Protein AF-A0A966RAI0-F1 (afdb_monomer)

Secondary structure (DSSP, 8-state):
-PPPHHHHHHHHTTTSTT------PPP-------TT--SPPPSSPPPP----SS-HHHHHHHHHHHHHHHHT-TTTSSGGG-GGG-EEEEE--SS--EEEETTTTEEEEEGGGG-GGGT--SHHHHHHHHHHHHHHHHHT-S-----TT-S-TT---HHHHHHHHHHHHHHHHHHHHHHHHHHHHHHHHHHHHHHHHHHHHHHHHHS---HHHHHHHHHHHHHHHHHHHHHHHHHHTT-HHHHHHHHHHHHHHHHHHHHHHHTTS-HHHHTT--HHHHHHHHH---SHHHHHHHHHHHHHHHHHHHHHHHHTTT----HHHHHHHHHHHHHHTTB-TTHHHHHHHHHHHHHH----HHHH-BTTB---SS-TTS---TTPPPHHHHHHIIIIIHHHHTHHHHGGGS-SS-BSS-GGGTTHHHHHHHHHHHTT-

Nearest PDB structures (foldseek):
  6jx6-assembly1_A  TM=2.462E-01  e=9.215E+00  Homo sapiens

Structure (mmCIF, N/CA/C/O backbone):
data_AF-A0A966RAI0-F1
#
_entry.id   AF-A0A966RAI0-F1
#
loop_
_atom_site.group_PDB
_atom_site.id
_atom_site.type_symbol
_atom_site.label_atom_id
_atom_site.label_alt_id
_atom_site.label_comp_id
_atom_site.label_asym_id
_atom_site.label_entity_id
_atom_site.label_seq_id
_atom_site.pdbx_PDB_ins_code
_atom_site.Cartn_x
_atom_site.Cartn_y
_atom_site.Cartn_z
_atom_site.occupancy
_atom_site.B_iso_or_equiv
_atom_site.auth_seq_id
_atom_site.auth_comp_id
_atom_site.auth_asym_id
_atom_site.auth_atom_id
_atom_site.pdbx_PDB_model_num
ATOM 1 N N . MET A 1 1 ? 29.116 21.845 -0.565 1.00 32.25 1 MET A N 1
ATOM 2 C CA . MET A 1 1 ? 30.082 20.768 -0.889 1.00 32.25 1 MET A CA 1
ATOM 3 C C . MET A 1 1 ? 29.676 20.138 -2.216 1.00 32.25 1 MET A C 1
ATOM 5 O O . MET A 1 1 ? 28.558 19.650 -2.316 1.00 32.25 1 MET A O 1
ATOM 9 N N . ARG A 1 2 ? 30.513 20.227 -3.260 1.00 34.12 2 ARG A N 1
ATOM 10 C CA . ARG A 1 2 ? 30.235 19.610 -4.570 1.00 34.12 2 ARG A CA 1
ATOM 11 C C . ARG A 1 2 ? 30.668 18.142 -4.516 1.00 34.12 2 ARG A C 1
ATOM 13 O O . ARG A 1 2 ? 31.836 17.865 -4.276 1.00 34.12 2 ARG A O 1
ATOM 20 N N . PHE A 1 3 ? 29.726 17.218 -4.692 1.00 36.91 3 PHE A N 1
ATOM 21 C CA . PHE A 1 3 ? 30.036 15.796 -4.858 1.00 36.91 3 PHE A CA 1
ATOM 22 C C . PHE A 1 3 ? 30.592 15.547 -6.272 1.00 36.91 3 PHE A C 1
ATOM 24 O O . PHE A 1 3 ? 30.099 16.176 -7.209 1.00 36.91 3 PHE A O 1
ATOM 31 N N . PRO A 1 4 ? 31.574 14.646 -6.454 1.00 52.12 4 PRO A N 1
ATOM 32 C CA . PRO A 1 4 ? 32.120 14.336 -7.774 1.00 52.12 4 PRO A CA 1
ATOM 33 C C . PRO A 1 4 ? 31.065 13.678 -8.680 1.00 52.12 4 PRO A C 1
ATOM 35 O O . PRO A 1 4 ? 30.334 12.781 -8.249 1.00 52.12 4 PRO A O 1
ATOM 38 N N . LEU A 1 5 ? 31.009 14.129 -9.940 1.00 45.34 5 LEU A N 1
ATOM 39 C CA . LEU A 1 5 ? 30.039 13.770 -10.989 1.00 45.34 5 LEU A CA 1
ATOM 40 C C . LEU A 1 5 ? 29.875 12.245 -11.167 1.00 45.34 5 LEU A C 1
ATOM 42 O O . LEU A 1 5 ? 28.758 11.745 -11.302 1.00 45.34 5 LEU A O 1
ATOM 46 N N . ALA A 1 6 ? 30.972 11.493 -11.027 1.00 39.22 6 ALA A N 1
ATOM 47 C CA . ALA A 1 6 ? 31.000 10.031 -11.103 1.00 39.22 6 ALA A CA 1
ATOM 48 C C . ALA A 1 6 ? 30.067 9.331 -10.091 1.00 39.22 6 ALA A C 1
ATOM 50 O O . ALA A 1 6 ? 29.505 8.277 -10.385 1.00 39.22 6 ALA A O 1
ATOM 51 N N . ARG A 1 7 ? 29.837 9.928 -8.912 1.00 38.53 7 ARG A N 1
ATOM 52 C CA . ARG A 1 7 ? 28.968 9.353 -7.868 1.00 38.53 7 ARG A CA 1
ATOM 53 C C . ARG A 1 7 ? 27.479 9.625 -8.120 1.00 38.53 7 ARG A C 1
ATOM 55 O O . ARG A 1 7 ? 26.641 8.895 -7.605 1.00 38.53 7 ARG A O 1
ATOM 62 N N . ARG A 1 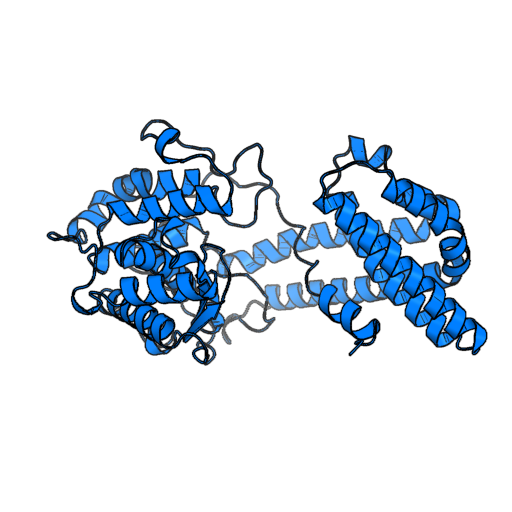8 ? 27.146 10.645 -8.925 1.00 42.47 8 ARG A N 1
ATOM 63 C CA . ARG A 1 8 ? 25.765 10.965 -9.334 1.00 42.47 8 ARG A CA 1
ATOM 64 C C . ARG A 1 8 ? 25.289 10.061 -10.476 1.00 42.47 8 ARG A C 1
ATOM 66 O O . ARG A 1 8 ? 24.156 9.601 -10.435 1.00 42.47 8 ARG A O 1
ATOM 73 N N . LEU A 1 9 ? 26.168 9.735 -11.426 1.00 42.09 9 LEU A N 1
ATOM 74 C CA . LEU A 1 9 ? 25.863 8.835 -12.550 1.00 42.09 9 LEU A CA 1
ATOM 75 C C . LEU A 1 9 ? 25.623 7.376 -12.110 1.00 42.09 9 LEU A C 1
ATOM 77 O O . LEU A 1 9 ? 24.769 6.701 -12.675 1.00 42.09 9 LEU A O 1
ATOM 81 N N . PHE A 1 10 ? 26.307 6.907 -11.059 1.00 37.50 10 PHE A N 1
ATOM 82 C CA . PHE A 1 10 ? 26.142 5.544 -10.529 1.00 37.50 10 PHE A CA 1
ATOM 83 C C . PHE A 1 10 ? 24.801 5.316 -9.803 1.00 37.50 10 PHE A C 1
ATOM 85 O O . PHE A 1 10 ? 24.272 4.211 -9.820 1.00 37.50 10 PHE A O 1
ATOM 92 N N . ILE A 1 11 ? 24.225 6.352 -9.183 1.00 36.62 11 ILE A N 1
ATOM 93 C CA . ILE A 1 11 ? 22.963 6.242 -8.424 1.00 36.62 11 ILE A CA 1
ATOM 94 C C . ILE A 1 11 ? 21.739 6.200 -9.362 1.00 36.62 11 ILE A C 1
ATOM 96 O O . ILE A 1 11 ? 20.742 5.563 -9.032 1.00 36.62 11 ILE A O 1
ATOM 100 N N . TYR A 1 12 ? 21.818 6.811 -10.549 1.00 36.66 12 TYR A N 1
ATOM 101 C CA . TYR A 1 12 ? 20.689 6.913 -11.488 1.00 36.66 12 TYR A CA 1
ATOM 102 C C . TYR A 1 12 ? 20.543 5.726 -12.458 1.00 36.66 12 TYR A C 1
ATOM 104 O O . TYR A 1 12 ? 19.443 5.470 -12.951 1.00 36.66 12 TYR A O 1
ATOM 112 N N . SER A 1 13 ? 21.600 4.944 -12.707 1.00 31.20 13 SER A N 1
ATOM 113 C CA . SER A 1 13 ? 21.520 3.752 -13.573 1.00 31.20 13 SER A CA 1
ATOM 114 C C . SER A 1 13 ? 20.661 2.622 -12.980 1.00 31.20 13 SER A C 1
ATOM 116 O O . SER A 1 13 ? 20.176 1.770 -13.728 1.00 31.20 13 SER A O 1
ATOM 118 N N . MET A 1 14 ? 20.408 2.646 -11.663 1.00 28.95 14 MET A N 1
ATOM 119 C CA . MET A 1 14 ? 19.530 1.692 -10.973 1.00 28.95 14 MET A CA 1
ATOM 120 C C . MET A 1 14 ? 18.028 2.004 -11.111 1.00 28.95 14 MET A C 1
ATOM 122 O O . MET A 1 14 ? 17.215 1.127 -10.836 1.00 28.95 14 MET A O 1
ATOM 126 N N . THR A 1 15 ? 17.630 3.204 -11.549 1.00 30.47 15 THR A N 1
ATOM 127 C CA . THR A 1 15 ? 16.213 3.636 -11.532 1.00 30.47 15 THR A CA 1
ATOM 128 C C . THR A 1 15 ? 15.479 3.426 -12.869 1.00 30.47 15 THR A C 1
ATOM 130 O O . THR A 1 15 ? 14.255 3.408 -12.901 1.00 30.47 15 THR A O 1
ATOM 133 N N . LEU A 1 16 ? 16.196 3.220 -13.981 1.00 29.31 16 LEU A N 1
ATOM 134 C CA . LEU A 1 16 ? 15.633 3.198 -15.347 1.00 29.31 16 LEU A CA 1
ATOM 135 C C . LEU A 1 16 ? 15.313 1.798 -15.918 1.00 29.31 16 LEU A C 1
ATOM 137 O O . LEU A 1 16 ? 14.852 1.694 -17.047 1.00 29.31 16 LEU A O 1
ATOM 141 N N . GLY A 1 17 ? 15.500 0.713 -15.160 1.00 28.61 17 GLY A N 1
ATOM 142 C CA . GLY A 1 17 ? 15.220 -0.666 -15.610 1.00 28.61 17 GLY A CA 1
ATOM 143 C C . GLY A 1 17 ? 13.738 -1.077 -15.685 1.00 28.61 17 GLY A C 1
ATOM 144 O O . GLY A 1 17 ? 13.459 -2.258 -15.851 1.00 28.61 17 GLY A O 1
ATOM 145 N N . PHE A 1 18 ? 12.795 -0.142 -15.541 1.00 32.53 18 PHE A N 1
ATOM 146 C CA . PHE A 1 18 ? 11.403 -0.427 -15.162 1.00 32.53 18 PHE A CA 1
ATOM 147 C C . PHE A 1 18 ? 10.359 -0.452 -16.300 1.00 32.53 18 PHE A C 1
ATOM 149 O O . PHE A 1 18 ? 9.183 -0.640 -16.019 1.00 32.53 18 PHE A O 1
ATOM 156 N N . LEU A 1 19 ? 10.719 -0.262 -17.576 1.00 29.45 19 LEU A N 1
ATOM 157 C CA . LEU A 1 19 ? 9.732 0.151 -18.600 1.00 29.45 19 LEU A CA 1
ATOM 158 C C . LEU A 1 19 ? 9.567 -0.772 -19.825 1.00 29.45 19 LEU A C 1
ATOM 160 O O . LEU A 1 19 ? 9.309 -0.282 -20.919 1.00 29.45 19 LEU A O 1
ATOM 164 N N . ALA A 1 20 ? 9.657 -2.097 -19.675 1.00 27.66 20 ALA A N 1
ATOM 165 C CA . ALA A 1 20 ? 9.370 -3.015 -20.787 1.00 27.66 20 ALA A CA 1
ATOM 166 C C . ALA A 1 20 ? 8.643 -4.294 -20.342 1.00 27.66 20 ALA A C 1
ATOM 168 O O . ALA A 1 20 ? 9.234 -5.373 -20.296 1.00 27.66 20 ALA A O 1
ATOM 169 N N . SER A 1 21 ? 7.346 -4.191 -20.041 1.00 28.73 21 SER A N 1
ATOM 170 C CA . SER A 1 21 ? 6.448 -5.349 -20.075 1.00 28.73 21 SER A CA 1
A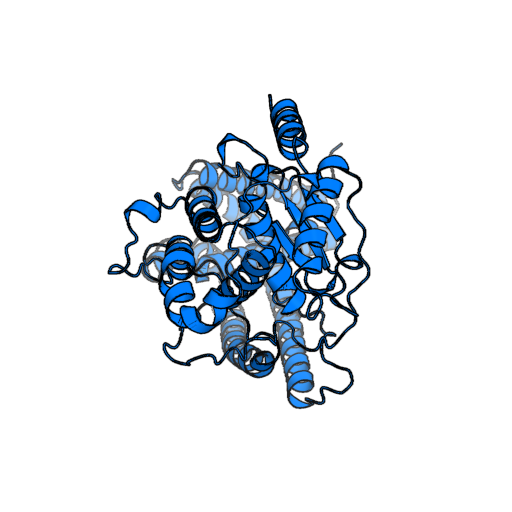TOM 171 C C . SER A 1 21 ? 4.980 -4.932 -20.096 1.00 28.73 21 SER A C 1
ATOM 173 O O . SER A 1 21 ? 4.472 -4.563 -19.048 1.00 28.73 21 SER A O 1
ATOM 175 N N . CYS A 1 22 ? 4.286 -5.056 -21.230 1.00 26.64 22 CYS A N 1
ATOM 176 C CA . CYS A 1 22 ? 2.824 -5.199 -21.277 1.00 26.64 22 CYS A CA 1
ATOM 177 C C . CYS A 1 22 ? 2.404 -5.787 -22.629 1.00 26.64 22 CYS A C 1
ATOM 179 O O . CYS A 1 22 ? 2.726 -5.241 -23.679 1.00 26.64 22 CYS A O 1
ATOM 181 N N . GLY A 1 23 ? 1.698 -6.914 -22.593 1.00 25.50 23 GLY A N 1
ATOM 182 C CA . GLY A 1 23 ? 1.122 -7.561 -23.763 1.00 25.50 23 GLY A CA 1
ATOM 183 C C . GLY A 1 23 ? 0.109 -8.615 -23.331 1.00 25.50 23 GLY A C 1
ATOM 184 O O . GLY A 1 23 ? 0.509 -9.629 -22.771 1.00 25.50 23 GLY A O 1
ATOM 185 N N . HIS A 1 24 ? -1.161 -8.324 -23.629 1.00 29.12 24 HIS A N 1
ATOM 186 C CA . HIS A 1 24 ? -2.357 -9.178 -23.616 1.00 29.12 24 HIS A CA 1
ATOM 187 C C . HIS A 1 24 ? -2.784 -9.788 -22.269 1.00 29.12 24 HIS A C 1
ATOM 189 O O . HIS A 1 24 ? -2.268 -10.813 -21.832 1.00 29.12 24 HIS A O 1
ATOM 195 N N . ALA A 1 25 ? -3.815 -9.180 -21.669 1.00 31.94 25 ALA A N 1
ATOM 196 C CA . ALA A 1 25 ? -4.682 -9.836 -20.697 1.00 31.94 25 ALA A CA 1
ATOM 197 C C . ALA A 1 25 ? -5.577 -10.835 -21.446 1.00 31.94 25 ALA A C 1
ATOM 199 O O . ALA A 1 25 ? -6.229 -10.473 -22.425 1.00 31.94 25 ALA A O 1
ATOM 200 N N . GLN A 1 26 ? -5.561 -12.099 -21.025 1.00 31.48 26 GLN A N 1
ATOM 201 C CA . GLN A 1 26 ? -6.591 -13.053 -21.416 1.00 31.48 26 GLN A CA 1
ATOM 202 C C . GLN A 1 26 ? -7.785 -12.854 -20.486 1.00 31.48 26 GLN A C 1
ATOM 204 O O . GLN A 1 26 ? -7.666 -13.045 -19.278 1.00 31.48 26 GLN A O 1
ATOM 209 N N . ASP A 1 27 ? -8.927 -12.496 -21.064 1.00 36.72 27 ASP A N 1
ATOM 210 C CA . ASP A 1 27 ? -10.218 -12.635 -20.407 1.00 36.72 27 ASP A CA 1
ATOM 211 C C . ASP A 1 27 ? -10.490 -14.127 -20.180 1.00 36.72 27 ASP A C 1
ATOM 213 O O . ASP A 1 27 ? -10.542 -14.913 -21.129 1.00 36.72 27 ASP A O 1
ATOM 217 N N . GLY A 1 28 ? -10.675 -14.522 -18.922 1.00 35.16 28 GLY A N 1
ATOM 218 C CA . GLY A 1 28 ? -11.257 -15.816 -18.579 1.00 35.16 28 GLY A CA 1
ATOM 219 C C . GLY A 1 28 ? -10.344 -16.757 -17.803 1.00 35.16 28 GLY A C 1
ATOM 220 O O . GLY A 1 28 ? -9.752 -17.675 -18.360 1.00 35.16 28 GLY A O 1
ATOM 221 N N . ALA A 1 29 ? -10.362 -16.624 -16.480 1.00 28.98 29 ALA A N 1
ATOM 222 C CA . ALA A 1 29 ? -10.342 -17.771 -15.582 1.00 28.98 29 ALA A CA 1
ATOM 223 C C . ALA A 1 29 ? -10.932 -17.338 -14.238 1.00 28.98 29 ALA A C 1
ATOM 225 O O . ALA A 1 29 ? -10.349 -16.538 -13.518 1.00 28.98 29 ALA A O 1
ATOM 226 N N . THR A 1 30 ? -12.099 -17.880 -13.905 1.00 34.41 30 THR A N 1
ATOM 227 C CA . THR A 1 30 ? -12.663 -17.891 -12.552 1.00 34.41 30 THR A CA 1
ATOM 228 C C . THR A 1 30 ? -11.615 -18.406 -11.561 1.00 34.41 30 THR A C 1
ATOM 230 O O . THR A 1 30 ? -11.408 -19.619 -11.439 1.00 34.41 30 THR A O 1
ATOM 233 N N . LEU A 1 31 ? -10.935 -17.488 -10.877 1.00 34.94 31 LEU A N 1
ATOM 234 C CA . LEU A 1 31 ? -10.011 -17.780 -9.791 1.00 34.94 31 LEU A CA 1
ATOM 235 C C . LEU A 1 31 ? -10.838 -18.167 -8.568 1.00 34.94 31 LEU A C 1
ATOM 237 O O . LEU A 1 31 ? -11.436 -17.336 -7.897 1.00 34.94 31 LEU A O 1
ATOM 241 N N . LYS A 1 32 ? -10.890 -19.470 -8.286 1.00 36.16 32 LYS A N 1
ATOM 242 C CA . LYS A 1 32 ? -11.425 -19.983 -7.025 1.00 36.16 32 LYS A CA 1
ATOM 243 C C . LYS A 1 32 ? -10.448 -19.625 -5.906 1.00 36.16 32 LYS A C 1
ATOM 245 O O . LYS A 1 32 ? -9.622 -20.457 -5.527 1.00 36.16 32 LYS A O 1
ATOM 250 N N . HIS A 1 33 ? -10.545 -18.409 -5.374 1.00 43.69 33 HIS A N 1
ATOM 251 C CA . HIS A 1 33 ? -10.072 -18.129 -4.025 1.00 43.69 33 HIS A CA 1
ATOM 252 C C . HIS A 1 33 ? -10.760 -19.145 -3.103 1.00 43.69 33 HIS A C 1
ATOM 254 O O . HIS A 1 33 ? -11.970 -19.113 -2.894 1.00 43.69 33 HIS A O 1
ATOM 260 N N . GLN A 1 34 ? -10.012 -20.128 -2.598 1.00 42.38 34 GLN A N 1
ATOM 261 C CA . GLN A 1 34 ? -10.485 -20.905 -1.460 1.00 42.38 34 GLN A CA 1
ATOM 262 C C . GLN A 1 34 ? -10.432 -19.959 -0.263 1.00 42.38 34 GLN A C 1
ATOM 264 O O . GLN A 1 34 ? -9.379 -19.809 0.362 1.00 42.38 34 GLN A O 1
ATOM 269 N N . PHE A 1 35 ? -11.549 -19.278 -0.004 1.00 46.03 35 PHE A N 1
ATOM 270 C CA . PHE A 1 35 ? -11.779 -18.476 1.192 1.00 46.03 35 PHE A CA 1
ATOM 271 C C . PHE A 1 35 ? -11.163 -19.151 2.425 1.00 46.03 35 PHE A C 1
ATOM 273 O O . PHE A 1 35 ? -11.313 -20.357 2.643 1.00 46.03 35 PHE A O 1
ATOM 280 N N . GLY A 1 36 ? -10.391 -18.379 3.195 1.00 47.09 36 GLY A N 1
ATOM 281 C CA . GLY A 1 36 ? -9.635 -18.866 4.354 1.00 47.09 36 GLY A CA 1
ATOM 282 C C . GLY A 1 36 ? -8.172 -19.246 4.085 1.00 47.09 36 GLY A C 1
ATOM 283 O O . GLY A 1 36 ? -7.401 -19.354 5.040 1.00 47.09 36 GLY A O 1
ATOM 284 N N . ARG A 1 37 ? -7.733 -19.373 2.822 1.00 55.25 37 ARG A N 1
ATOM 285 C CA . ARG A 1 37 ? -6.299 -19.343 2.469 1.00 55.25 37 ARG A CA 1
ATOM 286 C C . ARG A 1 37 ? -5.882 -17.918 2.120 1.00 55.25 37 ARG A C 1
ATOM 288 O O . ARG A 1 37 ? -5.550 -17.609 0.985 1.00 55.25 37 ARG A O 1
ATOM 295 N N . THR A 1 38 ? -5.879 -17.055 3.130 1.00 57.25 38 THR A N 1
ATOM 296 C CA . THR A 1 38 ? -5.381 -15.672 3.032 1.00 57.25 38 THR A CA 1
ATOM 297 C C . THR A 1 38 ? -3.855 -15.590 3.077 1.00 57.25 38 THR A C 1
ATOM 299 O O . THR A 1 38 ? -3.287 -14.515 3.220 1.00 57.25 38 THR A O 1
ATOM 302 N N . SER A 1 39 ? -3.169 -16.730 2.987 1.00 58.09 39 SER A N 1
ATOM 303 C CA . SER A 1 39 ? -1.720 -16.795 2.954 1.00 58.09 39 SER A CA 1
ATOM 304 C C . SER A 1 39 ? -1.208 -17.877 2.021 1.00 58.09 39 SER A C 1
ATOM 306 O O . SER A 1 39 ? -1.810 -18.942 1.862 1.00 58.09 39 SER A O 1
ATOM 308 N N . VAL A 1 40 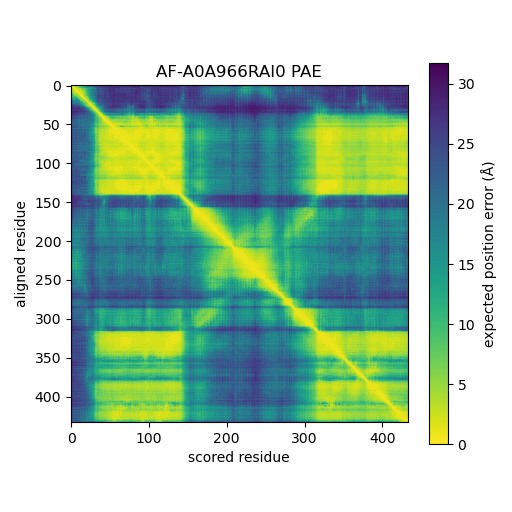? -0.050 -17.603 1.427 1.00 66.44 40 VAL A N 1
ATOM 309 C CA . VAL A 1 40 ? 0.744 -18.607 0.718 1.00 66.44 40 VAL A CA 1
ATOM 310 C C . VAL A 1 40 ? 1.786 -19.165 1.678 1.00 66.44 40 VAL A C 1
ATOM 312 O O . VAL A 1 40 ? 2.331 -18.442 2.517 1.00 66.44 40 VAL A O 1
ATOM 315 N N . VAL A 1 41 ? 2.094 -20.456 1.551 1.00 68.00 41 VAL A N 1
ATOM 316 C CA . VAL A 1 41 ? 3.262 -21.035 2.221 1.00 68.00 41 VAL A CA 1
ATOM 317 C C . VAL A 1 41 ? 4.502 -20.304 1.717 1.00 68.00 41 VAL A C 1
ATOM 319 O O . VAL A 1 41 ? 4.816 -20.335 0.528 1.00 68.00 41 VAL A O 1
ATOM 322 N N . ARG A 1 42 ? 5.198 -19.617 2.622 1.00 69.06 42 ARG A N 1
ATOM 323 C CA . ARG A 1 42 ? 6.421 -18.898 2.271 1.00 69.06 42 ARG A CA 1
ATOM 324 C C . ARG A 1 42 ? 7.556 -19.895 2.105 1.00 69.06 42 ARG A C 1
ATOM 326 O O . ARG A 1 42 ? 7.724 -20.795 2.921 1.00 69.06 42 ARG A O 1
ATOM 333 N N . SER A 1 43 ? 8.354 -19.691 1.066 1.00 64.00 43 SER A N 1
ATOM 334 C CA . SER A 1 43 ? 9.587 -20.441 0.838 1.00 64.00 43 SER A CA 1
ATOM 335 C C . SER A 1 43 ? 10.695 -20.082 1.828 1.00 64.00 43 SER A C 1
ATOM 337 O O . SER A 1 43 ? 11.589 -20.889 2.066 1.00 64.00 43 SER A O 1
ATOM 339 N N . HIS A 1 44 ? 10.623 -18.877 2.404 1.00 69.25 44 HIS A N 1
ATOM 340 C CA . HIS A 1 44 ? 11.622 -18.311 3.300 1.00 69.25 44 HIS A CA 1
ATOM 341 C C . HIS A 1 44 ? 10.962 -17.625 4.501 1.00 69.25 44 HIS A C 1
ATOM 343 O O . HIS A 1 44 ? 9.894 -17.018 4.347 1.00 69.25 44 HIS A O 1
ATOM 349 N N . PRO A 1 45 ? 11.604 -17.668 5.684 1.00 81.31 45 PRO A N 1
ATOM 350 C CA . PRO A 1 45 ? 11.195 -16.854 6.817 1.00 81.31 45 PRO A CA 1
ATOM 351 C C . PRO A 1 45 ? 11.255 -15.365 6.475 1.00 81.31 45 PRO A C 1
ATOM 353 O O . PRO A 1 45 ? 12.103 -14.926 5.697 1.00 81.31 45 PRO A O 1
ATOM 356 N N . VAL A 1 46 ? 10.396 -14.574 7.116 1.00 83.12 46 VAL A N 1
ATOM 357 C CA . VAL A 1 46 ? 10.424 -13.112 6.977 1.00 83.12 46 VAL A CA 1
ATOM 358 C C . VAL A 1 46 ? 11.746 -12.564 7.489 1.00 83.12 46 VAL A C 1
ATOM 360 O O . VAL A 1 46 ? 12.153 -12.847 8.621 1.00 83.12 46 VAL A O 1
ATOM 363 N N . ILE A 1 47 ? 12.406 -11.762 6.656 1.00 86.69 47 ILE A N 1
ATOM 364 C CA . ILE A 1 47 ? 13.658 -11.100 7.011 1.00 86.69 47 ILE A CA 1
ATOM 365 C C . ILE A 1 47 ? 13.357 -10.082 8.106 1.00 86.69 47 ILE A C 1
ATOM 367 O O . ILE A 1 47 ? 12.487 -9.234 7.946 1.00 86.69 47 ILE A O 1
ATOM 371 N N . ALA A 1 48 ? 14.096 -10.138 9.213 1.00 88.31 48 ALA A N 1
ATOM 372 C CA . ALA A 1 48 ? 13.912 -9.188 10.300 1.00 88.31 48 ALA A CA 1
ATOM 373 C C . ALA A 1 48 ? 14.112 -7.742 9.811 1.00 88.31 48 ALA A C 1
ATOM 375 O O . ALA A 1 48 ? 15.186 -7.371 9.334 1.00 88.31 48 ALA A O 1
ATOM 376 N N . CYS A 1 49 ? 13.083 -6.920 9.976 1.00 92.50 49 CYS A N 1
ATOM 377 C CA . CYS A 1 49 ? 13.123 -5.483 9.750 1.00 92.50 49 CYS A CA 1
ATOM 378 C C . CYS A 1 49 ? 13.255 -4.722 11.082 1.00 92.50 49 CYS A C 1
ATOM 380 O O . CYS A 1 49 ? 13.260 -5.308 12.169 1.00 92.50 49 CYS A O 1
ATOM 382 N N . LYS A 1 50 ? 13.363 -3.391 11.009 1.00 96.06 50 LYS A N 1
ATOM 383 C CA . LYS A 1 50 ? 13.252 -2.497 12.170 1.00 96.06 50 LYS A CA 1
ATOM 384 C C . LYS A 1 50 ? 12.290 -1.366 11.850 1.00 96.06 50 LYS A C 1
ATOM 386 O O . LYS A 1 50 ? 12.252 -0.904 10.711 1.00 96.06 50 LYS A O 1
ATOM 391 N N . ASP A 1 51 ? 11.541 -0.925 12.858 1.00 96.44 51 ASP A N 1
ATOM 392 C CA . ASP A 1 51 ? 10.740 0.292 12.745 1.00 96.44 51 ASP A CA 1
ATOM 393 C C . ASP A 1 51 ? 11.646 1.494 12.427 1.00 96.44 51 ASP A C 1
ATOM 395 O O . ASP A 1 51 ? 12.833 1.524 12.775 1.00 96.44 51 ASP A O 1
ATOM 399 N N . GLY A 1 52 ? 11.077 2.497 11.762 1.00 93.44 52 GLY A N 1
ATOM 400 C CA . GLY A 1 52 ? 11.743 3.776 11.556 1.00 93.44 52 GLY A CA 1
ATOM 401 C C . GLY A 1 52 ? 11.997 4.509 12.877 1.00 93.44 52 GLY A C 1
ATOM 402 O O . GLY A 1 52 ? 11.296 4.318 13.867 1.00 93.44 52 GLY A O 1
ATOM 403 N N . ASN A 1 53 ? 12.991 5.402 12.883 1.00 93.25 53 ASN A N 1
ATOM 404 C CA . ASN A 1 53 ? 13.304 6.228 14.056 1.00 93.25 53 ASN A CA 1
ATOM 405 C C . ASN A 1 53 ? 12.555 7.578 14.062 1.00 93.25 53 ASN A C 1
ATOM 407 O O . ASN A 1 53 ? 12.456 8.214 15.110 1.00 93.25 53 ASN A O 1
ATOM 411 N N . SER A 1 54 ? 11.999 8.015 12.930 1.00 92.44 54 SER A N 1
ATOM 412 C CA . SER A 1 54 ? 11.204 9.245 12.798 1.00 92.44 54 SER A CA 1
ATOM 413 C C . SER A 1 54 ? 9.707 8.994 13.029 1.00 92.44 54 SER A C 1
ATOM 415 O O . SER A 1 54 ? 9.231 7.878 12.860 1.00 92.44 54 SER A O 1
ATOM 417 N N . HIS A 1 55 ? 8.959 10.041 13.408 1.00 95.75 55 HIS A N 1
ATOM 418 C CA . HIS A 1 55 ? 7.495 10.002 13.587 1.00 95.75 55 HIS A CA 1
ATOM 419 C C . HIS A 1 55 ? 6.986 8.858 14.491 1.00 95.75 55 HIS A C 1
ATOM 421 O O . HIS A 1 55 ? 6.055 8.140 14.133 1.00 95.75 55 HIS A O 1
ATOM 427 N N . GLN A 1 56 ? 7.591 8.684 15.674 1.00 97.12 56 GLN A N 1
ATOM 428 C CA . GLN A 1 56 ? 7.235 7.607 16.617 1.00 97.12 56 GLN A CA 1
ATOM 429 C C . GLN A 1 56 ? 5.750 7.584 17.010 1.00 97.12 56 GLN A C 1
ATOM 431 O O . GLN A 1 56 ? 5.190 6.524 17.267 1.00 97.12 56 GLN A O 1
ATOM 436 N N . ASP A 1 57 ? 5.100 8.744 17.027 1.00 96.12 57 ASP A N 1
ATOM 437 C CA . ASP A 1 57 ? 3.661 8.884 17.230 1.00 96.12 57 ASP A CA 1
ATOM 438 C C . ASP A 1 57 ? 2.846 8.242 16.100 1.00 96.12 57 ASP A C 1
ATOM 440 O O . ASP A 1 57 ? 1.948 7.447 16.374 1.00 96.12 57 ASP A O 1
ATOM 444 N N . ILE A 1 58 ? 3.209 8.509 14.842 1.00 97.06 58 ILE A N 1
ATOM 445 C CA . ILE A 1 58 ? 2.570 7.894 13.669 1.00 97.06 58 ILE A CA 1
ATOM 446 C C . ILE A 1 58 ? 2.842 6.389 13.639 1.00 97.06 58 ILE A C 1
ATOM 448 O O . ILE A 1 58 ? 1.920 5.603 13.435 1.00 97.06 58 ILE A O 1
ATOM 452 N N . ILE A 1 59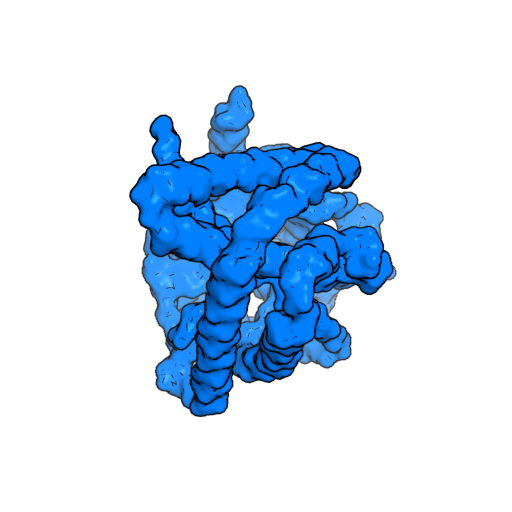 ? 4.085 5.971 13.902 1.00 97.56 59 ILE A N 1
ATOM 453 C CA . ILE A 1 59 ? 4.454 4.549 13.987 1.00 97.56 59 ILE A CA 1
ATOM 454 C C . ILE A 1 59 ? 3.609 3.841 15.050 1.00 97.56 59 ILE A C 1
ATOM 456 O O . ILE A 1 59 ? 3.028 2.793 14.776 1.00 97.56 59 ILE A O 1
ATOM 460 N N . SER A 1 60 ? 3.497 4.414 16.251 1.00 97.44 60 SER A N 1
ATOM 461 C CA . SER A 1 60 ? 2.703 3.841 17.343 1.00 97.44 60 SER A CA 1
ATOM 462 C C . SER A 1 60 ? 1.219 3.711 16.980 1.00 97.44 60 SER A C 1
ATOM 464 O O . SER A 1 60 ? 0.610 2.662 17.224 1.00 97.44 60 SER A O 1
ATOM 466 N N . TYR A 1 61 ? 0.652 4.745 16.352 1.00 97.94 61 TYR A N 1
ATOM 467 C CA . TYR A 1 61 ? -0.727 4.747 15.868 1.00 97.94 61 TYR A CA 1
ATOM 468 C C . TYR A 1 61 ? -0.959 3.659 14.808 1.00 97.94 61 TYR A C 1
ATOM 470 O O . TYR A 1 61 ? -1.808 2.786 15.000 1.00 97.94 61 TYR A O 1
ATOM 478 N N . VAL A 1 62 ? -0.137 3.621 13.751 1.00 97.94 62 VAL A N 1
ATOM 479 C CA . VAL A 1 62 ? -0.226 2.610 12.681 1.00 97.94 62 VAL A CA 1
ATOM 480 C C . VAL A 1 62 ? -0.087 1.203 13.256 1.00 97.94 62 VAL A C 1
ATOM 482 O O . VAL A 1 62 ? -0.916 0.341 12.978 1.00 97.94 62 VAL A O 1
ATOM 485 N N . LYS A 1 63 ? 0.903 0.948 14.120 1.00 97.88 63 LYS A N 1
ATOM 486 C CA . LYS A 1 63 ? 1.075 -0.378 14.741 1.00 97.88 63 LYS A CA 1
ATOM 487 C C . LYS A 1 63 ? -0.116 -0.780 15.603 1.00 97.88 63 LYS A C 1
ATOM 489 O O . LYS A 1 63 ? -0.380 -1.971 15.753 1.00 97.88 63 LYS A O 1
ATOM 494 N N . SER A 1 64 ? -0.838 0.178 16.174 1.00 97.75 64 SER A N 1
ATOM 495 C CA . SER A 1 64 ? -2.058 -0.115 16.922 1.00 97.75 64 SER A CA 1
ATOM 496 C C . SER A 1 64 ? -3.208 -0.523 16.001 1.00 97.75 64 SER A C 1
ATOM 498 O O . SER A 1 64 ? -3.857 -1.525 16.299 1.00 97.75 64 SER A O 1
ATOM 500 N N . LEU A 1 65 ? -3.379 0.138 14.851 1.00 97.81 65 LEU A N 1
ATOM 501 C CA . LEU A 1 65 ? -4.313 -0.307 13.807 1.00 97.81 65 LEU A CA 1
ATOM 502 C C . LEU A 1 65 ? -3.961 -1.703 13.281 1.00 97.81 65 LEU A C 1
ATOM 504 O O . LEU A 1 65 ? -4.820 -2.578 13.233 1.00 97.81 65 LEU A O 1
ATOM 508 N N . LEU A 1 66 ? -2.686 -1.949 12.964 1.00 97.88 66 LEU A N 1
ATOM 509 C CA . LEU A 1 66 ? -2.219 -3.253 12.482 1.00 97.88 66 LEU A CA 1
ATOM 510 C C . LEU A 1 66 ? -2.491 -4.373 13.494 1.00 97.88 66 LEU A C 1
ATOM 512 O O . LEU A 1 66 ? -2.940 -5.452 13.115 1.00 97.88 66 LEU A O 1
ATOM 516 N N . ARG A 1 67 ? -2.256 -4.124 14.790 1.00 97.81 67 ARG A N 1
ATOM 517 C CA . ARG A 1 67 ? -2.583 -5.085 15.856 1.00 97.81 67 ARG A CA 1
ATOM 518 C C . ARG A 1 67 ? -4.080 -5.348 15.959 1.00 97.81 67 ARG A C 1
ATOM 520 O O . ARG A 1 67 ? -4.447 -6.498 16.167 1.00 97.81 67 ARG A O 1
ATOM 527 N N . HIS A 1 68 ? -4.918 -4.321 15.813 1.00 97.19 68 HIS A N 1
ATOM 528 C CA . HIS A 1 68 ? -6.376 -4.473 15.809 1.00 97.19 68 HIS A CA 1
ATOM 529 C C . HIS A 1 68 ? -6.838 -5.358 14.644 1.00 97.19 68 HIS A C 1
ATOM 531 O O . HIS A 1 68 ? -7.520 -6.356 14.869 1.00 97.19 68 HIS A O 1
ATOM 537 N N . ILE A 1 69 ? -6.365 -5.070 13.425 1.00 97.06 69 ILE A N 1
ATOM 538 C CA . ILE A 1 69 ? -6.654 -5.880 12.230 1.00 97.06 69 ILE A CA 1
ATOM 539 C C . ILE A 1 69 ? -6.181 -7.326 12.428 1.00 97.06 69 ILE A C 1
ATOM 541 O O . ILE A 1 69 ? -6.930 -8.273 12.191 1.00 97.06 69 ILE A O 1
ATOM 545 N N . ALA A 1 70 ? -4.953 -7.521 12.914 1.00 96.12 70 ALA A N 1
ATOM 546 C CA . ALA A 1 70 ? -4.394 -8.853 13.114 1.00 96.12 70 ALA A CA 1
ATOM 547 C C . ALA A 1 70 ? -5.108 -9.655 14.214 1.00 96.12 70 ALA A C 1
ATOM 549 O O . ALA A 1 70 ? -5.281 -10.865 14.067 1.00 96.12 70 ALA A O 1
ATOM 550 N N . ALA A 1 71 ? -5.551 -9.002 15.293 1.00 96.06 71 ALA A N 1
ATOM 551 C CA . ALA A 1 71 ? -6.288 -9.646 16.380 1.00 96.06 71 ALA A CA 1
ATOM 552 C C . ALA A 1 71 ? -7.637 -10.214 15.914 1.00 96.06 71 ALA A C 1
ATOM 554 O O . ALA A 1 71 ? -8.054 -11.263 16.400 1.00 96.06 71 ALA A O 1
ATOM 555 N N . ALA A 1 72 ? -8.278 -9.566 14.939 1.00 94.94 72 ALA A N 1
ATOM 556 C CA . ALA A 1 72 ? -9.489 -10.063 14.291 1.00 94.94 72 ALA A CA 1
ATOM 557 C C . ALA A 1 72 ? -9.233 -11.165 13.244 1.00 94.94 72 ALA A C 1
ATOM 559 O O . ALA A 1 72 ? -10.165 -11.809 12.768 1.00 94.94 72 ALA A O 1
ATOM 560 N N . ASN A 1 73 ? -7.966 -11.419 12.903 1.00 93.50 73 ASN A N 1
ATOM 561 C CA . ASN A 1 73 ? -7.541 -12.391 11.895 1.00 93.50 73 ASN A CA 1
ATOM 562 C C . ASN A 1 73 ? -6.485 -13.381 12.453 1.00 93.50 73 ASN A C 1
ATOM 564 O O . ASN A 1 73 ? -5.427 -13.590 11.844 1.00 93.50 73 ASN A O 1
ATOM 568 N N . PRO A 1 74 ? -6.737 -14.038 13.607 1.00 93.75 74 PRO A N 1
ATOM 569 C CA . PRO A 1 74 ? -5.720 -14.812 14.329 1.00 93.75 74 PRO A CA 1
ATOM 570 C C . PRO A 1 74 ? -5.265 -16.075 13.581 1.00 93.75 74 PRO A C 1
ATOM 572 O O . PRO A 1 74 ? -4.159 -16.572 13.797 1.00 93.75 74 PRO A O 1
ATOM 575 N N . GLY A 1 75 ? -6.104 -16.604 12.683 1.00 89.25 75 GLY A N 1
ATOM 576 C CA . GLY A 1 75 ? -5.755 -17.738 11.825 1.00 89.25 75 GLY A CA 1
ATOM 577 C C . GLY A 1 75 ? -4.672 -17.407 10.794 1.00 89.25 75 GLY A C 1
ATOM 578 O O . GLY A 1 75 ? -3.903 -18.302 10.428 1.00 89.25 75 GLY A O 1
ATOM 579 N N . THR A 1 76 ? -4.592 -16.137 10.389 1.00 91.31 76 THR A N 1
ATOM 580 C CA . THR A 1 76 ? -3.708 -15.622 9.336 1.00 91.31 76 THR A CA 1
ATOM 581 C C . THR A 1 76 ? -2.393 -15.106 9.906 1.00 91.31 76 THR A C 1
ATOM 583 O O . THR A 1 76 ? -1.322 -15.543 9.487 1.00 91.31 76 THR A O 1
ATOM 586 N N . PHE A 1 77 ? -2.453 -14.210 10.895 1.00 93.88 77 PHE A N 1
ATOM 587 C CA . PHE A 1 77 ? -1.274 -13.494 11.392 1.00 93.88 77 PHE A CA 1
ATOM 588 C C . PHE A 1 77 ? -0.540 -14.263 12.498 1.00 93.88 77 PHE A C 1
ATOM 590 O O . PHE A 1 77 ? -0.490 -13.847 13.657 1.00 93.88 77 PHE A O 1
ATOM 597 N N . LYS A 1 78 ? 0.064 -15.396 12.127 1.00 92.25 78 LYS A N 1
ATOM 598 C CA . LYS A 1 78 ? 0.826 -16.292 13.017 1.00 92.25 78 LYS A CA 1
ATOM 599 C C . LYS A 1 78 ? 2.146 -16.743 12.385 1.00 92.25 78 LYS A C 1
ATOM 601 O O . LYS A 1 78 ? 2.319 -16.678 11.171 1.00 92.25 78 LYS A O 1
ATOM 606 N N . GLY A 1 79 ? 3.082 -17.231 13.203 1.00 92.69 79 GLY A N 1
ATOM 607 C CA . GLY A 1 79 ? 4.366 -17.761 12.724 1.00 92.69 79 GLY A CA 1
ATOM 608 C C . GLY A 1 79 ? 5.186 -16.717 11.959 1.00 92.69 79 GLY A C 1
ATOM 609 O O . GLY A 1 79 ? 5.594 -15.702 12.523 1.00 92.69 79 GLY A O 1
ATOM 610 N N . ASP A 1 80 ? 5.445 -16.957 10.674 1.00 88.94 80 ASP A N 1
ATOM 611 C CA . ASP A 1 80 ? 6.126 -16.002 9.787 1.00 88.94 80 ASP A CA 1
ATOM 612 C C . ASP A 1 80 ? 5.273 -14.811 9.371 1.00 88.94 80 ASP A C 1
ATOM 614 O O . ASP A 1 80 ? 5.818 -13.765 9.043 1.00 88.94 80 ASP A O 1
ATOM 618 N N . LEU A 1 81 ? 3.955 -14.914 9.498 1.00 91.94 81 LEU A N 1
ATOM 619 C CA . LEU A 1 81 ? 3.025 -13.820 9.237 1.00 91.94 81 LEU A CA 1
ATOM 620 C C . LEU A 1 81 ? 2.570 -13.120 10.520 1.00 91.94 81 LEU A C 1
ATOM 622 O O . LEU A 1 81 ? 1.639 -12.322 10.491 1.00 91.94 81 LEU A O 1
ATOM 626 N N . ALA A 1 82 ? 3.188 -13.417 11.666 1.00 95.56 82 ALA A N 1
ATOM 627 C CA . ALA A 1 82 ? 2.840 -12.761 12.920 1.00 95.56 82 ALA A CA 1
ATOM 628 C C . ALA A 1 82 ? 2.999 -11.239 12.798 1.00 95.56 82 ALA A C 1
ATOM 630 O O . ALA A 1 82 ? 4.044 -10.757 12.368 1.00 95.56 82 ALA A O 1
ATOM 631 N N . ILE A 1 83 ? 2.001 -10.477 13.253 1.00 96.75 83 ILE A N 1
ATOM 632 C CA . ILE A 1 83 ? 2.004 -9.008 13.131 1.00 96.75 83 ILE A CA 1
ATOM 633 C C . ILE A 1 83 ? 3.201 -8.343 13.829 1.00 96.75 83 ILE A C 1
ATOM 635 O O . ILE A 1 83 ? 3.643 -7.274 13.428 1.00 96.75 83 ILE A O 1
ATOM 639 N N . GLY A 1 84 ? 3.788 -9.000 14.836 1.00 96.56 84 GLY A N 1
ATOM 640 C CA . GLY A 1 84 ? 5.023 -8.550 15.486 1.00 96.56 84 GLY A CA 1
ATOM 641 C C . GLY A 1 84 ? 6.262 -8.556 14.580 1.00 96.56 84 GLY A C 1
ATOM 642 O O . GLY A 1 84 ? 7.269 -7.961 14.953 1.00 96.56 84 GLY A O 1
ATOM 643 N N . LYS A 1 85 ? 6.195 -9.207 13.410 1.00 95.75 85 LYS A N 1
ATOM 644 C CA . LYS A 1 85 ? 7.234 -9.191 12.368 1.00 95.75 85 LYS A CA 1
ATOM 645 C C . LYS A 1 85 ? 7.047 -8.060 11.352 1.00 95.75 85 LYS A C 1
ATOM 647 O O . LYS A 1 85 ? 7.932 -7.863 10.530 1.00 95.75 85 LYS A O 1
ATOM 652 N N . VAL A 1 86 ? 5.935 -7.323 11.404 1.00 97.00 86 VAL A N 1
ATOM 653 C CA . VAL A 1 86 ? 5.718 -6.151 10.550 1.00 97.00 86 VAL A CA 1
ATOM 654 C C . VAL A 1 86 ? 6.367 -4.931 11.197 1.00 97.00 86 VAL A C 1
ATOM 656 O O . VAL A 1 86 ? 6.066 -4.588 12.347 1.00 97.00 86 VAL A O 1
ATOM 659 N N . CYS A 1 87 ? 7.242 -4.261 10.451 1.00 97.94 87 CYS A N 1
ATOM 660 C CA . CYS A 1 87 ? 7.849 -3.001 10.868 1.00 97.94 87 CYS A CA 1
ATOM 661 C C . CYS A 1 87 ? 7.245 -1.838 10.107 1.00 97.94 87 CYS A C 1
ATOM 663 O O . CYS A 1 87 ? 6.885 -1.974 8.942 1.00 97.94 87 CYS A O 1
ATOM 665 N N . VAL A 1 88 ? 7.189 -0.678 10.749 1.00 98.25 88 VAL A N 1
ATOM 666 C CA . VAL A 1 88 ? 6.625 0.528 10.142 1.00 98.25 88 VAL A CA 1
ATOM 667 C C . VAL A 1 88 ? 7.710 1.582 9.979 1.00 98.25 88 VAL A C 1
ATOM 669 O O . VAL A 1 88 ? 8.391 1.953 10.936 1.00 98.25 88 VAL A O 1
ATOM 672 N N . GLN A 1 89 ? 7.843 2.103 8.764 1.00 97.81 89 GLN A N 1
ATOM 673 C CA . GLN A 1 89 ? 8.647 3.276 8.447 1.00 97.81 89 GLN A CA 1
ATOM 674 C C . GLN A 1 89 ? 7.740 4.387 7.920 1.00 97.81 89 GLN A C 1
ATOM 676 O O . GLN A 1 89 ? 6.966 4.179 6.991 1.00 97.81 89 GLN A O 1
ATOM 681 N N . VAL A 1 90 ? 7.869 5.587 8.482 1.00 97.56 90 VAL A N 1
ATOM 682 C CA . VAL A 1 90 ? 7.135 6.761 8.000 1.00 97.56 90 VAL A CA 1
ATOM 683 C C . VAL A 1 90 ? 7.995 7.527 7.002 1.00 97.56 90 VAL A C 1
ATOM 685 O O . VAL A 1 90 ? 9.157 7.832 7.284 1.00 97.56 90 VAL A O 1
ATOM 688 N N . VAL A 1 91 ? 7.423 7.817 5.837 1.00 96.19 91 VAL A N 1
ATOM 689 C CA . VAL A 1 91 ? 8.044 8.594 4.759 1.00 96.19 91 VAL A CA 1
ATOM 690 C C . VAL A 1 91 ? 7.389 9.969 4.730 1.00 96.19 91 VAL A C 1
ATOM 692 O O . VAL A 1 91 ? 6.172 10.065 4.574 1.00 96.19 91 VAL A O 1
ATOM 695 N N . ASP A 1 92 ? 8.178 11.032 4.899 1.00 95.75 92 ASP A N 1
ATOM 696 C CA . ASP A 1 92 ? 7.647 12.394 4.818 1.00 95.75 92 ASP A CA 1
ATOM 697 C C . ASP A 1 92 ? 7.494 12.829 3.359 1.00 95.75 92 ASP A C 1
ATOM 699 O O . ASP A 1 92 ? 8.447 13.257 2.710 1.00 95.75 92 ASP A O 1
ATOM 703 N N . ASP A 1 93 ? 6.288 12.644 2.837 1.00 93.75 93 ASP A N 1
ATOM 704 C CA . ASP A 1 93 ? 5.920 12.889 1.449 1.00 93.75 93 ASP A CA 1
ATOM 705 C C . ASP A 1 93 ? 4.401 13.129 1.405 1.00 93.75 93 ASP A C 1
ATOM 707 O O . ASP A 1 93 ? 3.638 12.539 2.171 1.00 93.75 93 ASP A O 1
ATOM 711 N N . GLU A 1 94 ? 3.945 14.075 0.581 1.00 93.00 94 GLU A N 1
ATOM 712 C CA . GLU A 1 94 ? 2.522 14.414 0.465 1.00 93.00 94 GLU A CA 1
ATOM 713 C C . GLU A 1 94 ? 1.702 13.342 -0.252 1.00 93.00 94 GLU A C 1
ATOM 715 O O . GLU A 1 94 ? 0.476 13.389 -0.200 1.00 93.00 94 GLU A O 1
ATOM 720 N N . LYS A 1 95 ? 2.348 12.385 -0.918 1.00 91.25 95 LYS A N 1
ATOM 721 C CA . LYS A 1 95 ? 1.666 11.307 -1.622 1.00 91.25 95 LYS A CA 1
ATOM 722 C C . LYS A 1 95 ? 0.770 10.509 -0.668 1.00 91.25 95 LYS A C 1
ATOM 724 O O . LYS A 1 95 ? 1.212 10.041 0.380 1.00 91.25 95 LYS A O 1
ATOM 729 N N . ILE A 1 96 ? -0.481 10.295 -1.069 1.00 91.56 96 ILE A N 1
ATOM 730 C CA . ILE A 1 96 ? -1.394 9.350 -0.419 1.00 91.56 96 ILE A CA 1
ATOM 731 C C . ILE A 1 96 ? -0.961 7.943 -0.832 1.00 91.56 96 ILE A C 1
ATOM 733 O O . ILE A 1 96 ? -1.194 7.523 -1.964 1.00 91.56 96 ILE A O 1
ATOM 737 N N . SER A 1 97 ? -0.232 7.246 0.037 1.00 92.56 97 SER A N 1
ATOM 738 C CA . SER A 1 97 ? 0.289 5.914 -0.271 1.00 92.56 97 SER A CA 1
ATOM 739 C C . SER A 1 97 ? 0.691 5.183 1.001 1.00 92.56 97 SER A C 1
ATOM 741 O O . SER A 1 97 ? 1.191 5.777 1.959 1.00 92.56 97 SER A O 1
ATOM 743 N N . ALA A 1 98 ? 0.578 3.866 0.955 1.00 95.62 98 ALA A N 1
ATOM 744 C CA . ALA A 1 98 ? 1.440 2.978 1.710 1.00 95.62 98 ALA A CA 1
ATOM 745 C C . ALA A 1 98 ? 2.158 2.044 0.721 1.00 95.62 98 ALA A C 1
ATOM 747 O O . ALA A 1 98 ? 1.985 2.175 -0.493 1.00 95.62 98 ALA A O 1
ATOM 748 N N . SER A 1 99 ? 3.071 1.220 1.225 1.00 94.12 99 SER A N 1
ATOM 749 C CA . SER A 1 99 ? 3.633 0.092 0.481 1.00 94.12 99 SER A CA 1
ATOM 750 C C . SER A 1 99 ? 4.137 -0.959 1.457 1.00 94.12 99 SER A C 1
ATOM 752 O O . SER A 1 99 ? 4.694 -0.611 2.505 1.00 94.12 99 SER A O 1
ATOM 754 N N . MET A 1 100 ? 4.013 -2.221 1.085 1.00 94.25 100 MET A N 1
ATOM 755 C CA . MET A 1 100 ? 4.543 -3.357 1.819 1.00 94.25 100 MET A CA 1
ATOM 756 C C . MET A 1 100 ? 5.674 -4.019 1.036 1.00 94.25 100 MET A C 1
ATOM 758 O O . MET A 1 100 ? 5.520 -4.383 -0.126 1.00 94.25 100 MET A O 1
ATOM 762 N N . ASP A 1 101 ? 6.813 -4.229 1.691 1.00 90.75 101 ASP A N 1
ATOM 763 C CA . ASP A 1 101 ? 7.782 -5.224 1.243 1.00 90.75 101 ASP A CA 1
ATOM 764 C C . ASP A 1 101 ? 7.425 -6.567 1.890 1.00 90.75 101 ASP A C 1
ATOM 766 O O . ASP A 1 101 ? 7.694 -6.754 3.085 1.00 90.75 101 ASP A O 1
ATOM 770 N N . PRO A 1 102 ? 6.822 -7.513 1.145 1.00 89.25 102 PRO A N 1
ATOM 771 C CA . PRO A 1 102 ? 6.383 -8.759 1.738 1.00 89.25 102 PRO A CA 1
ATOM 772 C C . PRO A 1 102 ? 7.556 -9.524 2.354 1.00 89.25 102 PRO A C 1
ATOM 774 O O . PRO A 1 102 ? 7.388 -10.079 3.440 1.00 89.25 102 PRO A O 1
ATOM 777 N N . ALA A 1 103 ? 8.735 -9.536 1.724 1.00 85.75 103 ALA A N 1
ATOM 778 C CA . ALA A 1 103 ? 9.869 -10.368 2.134 1.00 85.75 103 ALA A CA 1
ATOM 779 C C . ALA A 1 103 ? 10.423 -9.983 3.514 1.00 85.75 103 ALA A C 1
ATOM 781 O O . ALA A 1 103 ? 10.813 -10.852 4.298 1.00 85.75 103 ALA A O 1
ATOM 782 N N . SER A 1 104 ? 10.439 -8.685 3.821 1.00 90.06 104 SER A N 1
ATOM 783 C CA . SER A 1 104 ? 10.916 -8.169 5.107 1.00 90.06 104 SER A CA 1
ATOM 784 C C . SER A 1 104 ? 9.802 -7.823 6.095 1.00 90.06 104 SER A C 1
ATOM 786 O O . SER A 1 104 ? 10.084 -7.596 7.266 1.00 90.06 104 SER A O 1
ATOM 788 N N . GLY A 1 105 ? 8.543 -7.752 5.652 1.00 93.38 105 GLY A N 1
ATOM 789 C CA . GLY A 1 105 ? 7.450 -7.215 6.466 1.00 93.38 105 GLY A CA 1
ATOM 790 C C . GLY A 1 105 ? 7.585 -5.713 6.736 1.00 93.38 105 GLY A C 1
ATOM 791 O O . GLY A 1 105 ? 6.962 -5.193 7.661 1.00 93.38 105 GLY A O 1
ATOM 792 N N . LEU A 1 106 ? 8.420 -4.998 5.975 1.00 95.81 106 LEU A N 1
ATOM 793 C CA . LEU A 1 106 ? 8.572 -3.555 6.109 1.00 95.81 106 LEU A CA 1
ATOM 794 C C . LEU A 1 106 ? 7.428 -2.835 5.391 1.00 95.81 106 LEU A C 1
ATOM 796 O O . LEU A 1 106 ? 7.389 -2.768 4.162 1.00 95.81 106 LEU A O 1
ATOM 800 N N . MET A 1 107 ? 6.556 -2.217 6.177 1.00 97.81 107 MET A N 1
ATOM 801 C CA . MET A 1 107 ? 5.522 -1.309 5.709 1.00 97.81 107 MET A CA 1
ATOM 802 C C . MET A 1 107 ? 6.043 0.130 5.705 1.00 97.81 107 MET A C 1
ATOM 804 O O . MET A 1 107 ? 6.509 0.641 6.727 1.00 97.81 107 MET A O 1
ATOM 808 N N . ARG A 1 108 ? 5.925 0.815 4.568 1.00 97.31 108 ARG A N 1
ATOM 809 C CA . ARG A 1 108 ? 6.171 2.257 4.460 1.00 97.31 108 ARG A CA 1
ATOM 810 C C . ARG A 1 108 ? 4.847 2.996 4.396 1.00 97.31 108 ARG A C 1
ATOM 812 O O . ARG A 1 108 ? 4.028 2.697 3.536 1.00 97.31 108 ARG A O 1
ATOM 819 N N . VAL A 1 109 ? 4.669 3.976 5.272 1.00 97.31 109 VAL A N 1
ATOM 820 C CA . VAL A 1 109 ? 3.458 4.798 5.361 1.00 97.31 109 VAL A CA 1
ATOM 821 C C . VAL A 1 109 ? 3.831 6.245 5.074 1.00 97.31 109 VAL A C 1
ATOM 823 O O . VAL A 1 109 ? 4.734 6.792 5.709 1.00 97.31 109 VAL A O 1
ATOM 826 N N . TYR A 1 110 ? 3.164 6.862 4.104 1.00 96.75 110 TYR A N 1
ATOM 827 C CA . TYR A 1 110 ? 3.465 8.224 3.678 1.00 96.75 110 TYR A CA 1
ATOM 828 C C . TYR A 1 110 ? 2.658 9.219 4.515 1.00 96.75 110 TYR A C 1
ATOM 830 O O . TYR A 1 110 ? 1.480 8.988 4.796 1.00 96.75 110 TYR A O 1
ATOM 838 N N . THR A 1 111 ? 3.267 10.339 4.917 1.00 96.56 111 THR A N 1
ATOM 839 C CA . THR A 1 111 ? 2.587 11.366 5.733 1.00 96.56 111 THR A CA 1
ATOM 840 C C . THR A 1 111 ? 1.369 11.971 5.030 1.00 96.56 111 THR A C 1
ATOM 842 O O . THR A 1 111 ? 0.453 12.435 5.706 1.00 96.56 111 THR A O 1
ATOM 845 N N . GLY A 1 112 ? 1.300 11.880 3.698 1.00 94.88 112 GLY A N 1
ATOM 846 C CA . GLY A 1 112 ? 0.136 12.229 2.888 1.00 94.88 112 GLY A CA 1
ATOM 847 C C . GLY A 1 112 ? -1.168 11.539 3.290 1.00 94.88 112 GLY A C 1
ATOM 848 O O . GLY A 1 112 ? -2.224 12.142 3.120 1.00 94.88 112 GLY A O 1
ATOM 849 N N . LEU A 1 113 ? -1.119 10.340 3.885 1.00 95.19 113 LEU A N 1
ATOM 850 C CA . LEU A 1 113 ? -2.308 9.653 4.417 1.00 95.19 113 LEU A CA 1
ATOM 851 C C . LEU A 1 113 ? -2.946 10.367 5.620 1.00 95.19 113 LEU A C 1
ATOM 853 O O . LEU A 1 113 ? -4.090 10.089 5.949 1.00 95.19 113 LEU A O 1
ATOM 857 N N . PHE A 1 114 ? -2.219 11.272 6.277 1.00 95.81 114 PHE A N 1
ATOM 858 C CA . PHE A 1 114 ? -2.662 11.975 7.485 1.00 95.81 114 PHE A CA 1
ATOM 859 C C . PHE A 1 114 ? -2.921 13.466 7.244 1.00 95.81 114 PHE A C 1
ATOM 861 O O . PHE A 1 114 ? -2.966 14.253 8.189 1.00 95.81 114 PHE A O 1
ATOM 868 N N . LEU A 1 115 ? -3.011 13.891 5.985 1.00 93.94 115 LEU A N 1
ATOM 869 C CA . LEU A 1 115 ? -3.320 15.277 5.655 1.00 93.94 115 LEU A CA 1
ATOM 870 C C . LEU A 1 115 ? -4.838 15.451 5.553 1.00 93.94 115 LEU A C 1
ATOM 872 O O . LEU A 1 115 ? -5.441 14.813 4.690 1.00 93.94 115 LEU A O 1
ATOM 876 N N . PRO A 1 116 ? -5.454 16.368 6.327 1.00 91.00 116 PRO A N 1
ATOM 877 C CA . PRO A 1 116 ? -6.909 16.558 6.314 1.00 91.00 116 PRO A CA 1
ATOM 878 C C . PRO A 1 116 ? -7.489 16.836 4.921 1.00 91.00 116 PRO A C 1
ATOM 880 O O . PRO A 1 116 ? -8.579 16.403 4.578 1.00 91.00 116 PRO A O 1
ATOM 883 N N . ARG A 1 117 ? -6.728 17.521 4.058 1.00 91.69 117 ARG A N 1
ATOM 884 C CA . ARG A 1 117 ? -7.159 17.848 2.688 1.00 91.69 117 ARG A CA 1
ATOM 885 C C . ARG A 1 117 ? -7.337 16.630 1.766 1.00 91.69 117 ARG A C 1
ATOM 887 O O . ARG A 1 117 ? -7.808 16.802 0.649 1.00 91.69 117 ARG A O 1
ATOM 894 N N . HIS A 1 118 ? -6.906 15.442 2.186 1.00 90.06 118 HIS A N 1
ATOM 895 C CA . HIS A 1 118 ? -6.992 14.213 1.398 1.00 90.06 118 HIS A CA 1
ATOM 896 C C . HIS A 1 118 ? -8.205 13.338 1.757 1.00 90.06 118 HIS A C 1
ATOM 898 O O . HIS A 1 118 ? -8.442 12.347 1.072 1.00 90.06 118 HIS A O 1
ATOM 904 N N . GLY A 1 119 ? -8.986 13.703 2.782 1.00 87.00 119 GLY A N 1
ATOM 905 C CA . GLY A 1 119 ? -10.249 13.033 3.121 1.00 87.00 119 GLY A CA 1
ATOM 906 C C . GLY A 1 119 ? -10.111 11.690 3.849 1.00 87.00 119 GLY A C 1
ATOM 907 O O . GLY A 1 119 ? -11.096 10.960 3.978 1.00 87.00 119 GLY A O 1
ATOM 908 N N . PHE A 1 120 ? -8.919 11.348 4.349 1.00 89.69 120 PHE A N 1
ATOM 909 C CA . PHE A 1 120 ? -8.681 10.164 5.187 1.00 89.69 120 PHE A CA 1
ATOM 910 C C . PHE A 1 120 ? -9.082 10.438 6.645 1.00 89.69 120 PHE A C 1
ATOM 912 O O . PHE A 1 120 ? -8.291 10.323 7.581 1.00 89.69 120 PHE A O 1
ATOM 919 N N . ASP A 1 121 ? -10.346 10.814 6.832 1.00 90.56 121 ASP A N 1
ATOM 920 C CA . ASP A 1 121 ? -10.825 11.456 8.057 1.00 90.56 121 ASP A CA 1
ATOM 921 C C . ASP A 1 121 ? -11.315 10.461 9.121 1.00 90.56 121 ASP A C 1
ATOM 923 O O . ASP A 1 121 ? -12.119 10.823 9.983 1.00 90.56 121 ASP A O 1
ATOM 927 N N . SER A 1 122 ? -10.858 9.207 9.086 1.00 95.25 122 SER A N 1
ATOM 928 C CA . SER A 1 122 ? -11.218 8.174 10.069 1.00 95.25 122 SER A CA 1
ATOM 929 C C . SER A 1 122 ? -10.149 7.091 10.196 1.00 95.25 122 SER A C 1
ATOM 931 O O . SER A 1 122 ? -9.390 6.838 9.254 1.00 95.25 122 SER A O 1
ATOM 933 N N . ASP A 1 123 ? -10.125 6.402 11.341 1.00 96.69 123 ASP A N 1
ATOM 934 C CA . ASP A 1 123 ? -9.290 5.205 11.506 1.00 96.69 123 ASP A CA 1
ATOM 935 C C . ASP A 1 123 ? -9.660 4.129 10.477 1.00 96.69 123 ASP A C 1
ATOM 937 O O . ASP A 1 123 ? -8.781 3.440 9.965 1.00 96.69 123 ASP A O 1
ATOM 941 N N . ALA A 1 124 ? -10.945 4.021 10.135 1.00 96.50 124 ALA A N 1
ATOM 942 C CA . ALA A 1 124 ? -11.466 3.129 9.109 1.00 96.50 124 ALA A CA 1
ATOM 943 C C . ALA A 1 124 ? -10.879 3.414 7.714 1.00 96.50 124 ALA A C 1
ATOM 945 O O . ALA A 1 124 ? -10.549 2.475 6.996 1.00 96.50 124 ALA A O 1
ATOM 946 N N . ALA A 1 125 ? -10.691 4.673 7.313 1.00 95.75 125 ALA A N 1
ATOM 947 C CA . ALA A 1 125 ? -10.076 4.980 6.017 1.00 95.75 125 ALA A CA 1
ATOM 948 C C . ALA A 1 125 ? -8.601 4.537 5.979 1.00 95.75 125 ALA A C 1
ATOM 950 O O . ALA A 1 125 ? -8.154 3.881 5.037 1.00 95.75 125 ALA A O 1
ATOM 951 N N . ILE A 1 126 ? -7.850 4.824 7.047 1.00 96.81 126 ILE A N 1
ATOM 952 C CA . ILE A 1 126 ? -6.440 4.423 7.155 1.00 96.81 126 ILE A CA 1
ATOM 953 C C . ILE A 1 126 ? -6.328 2.896 7.243 1.00 96.81 126 ILE A C 1
ATOM 955 O O . ILE A 1 126 ? -5.507 2.295 6.553 1.00 96.81 126 ILE A O 1
ATOM 959 N N . ALA A 1 127 ? -7.181 2.245 8.035 1.00 97.56 127 ALA A N 1
ATOM 960 C CA . ALA A 1 127 ? -7.228 0.794 8.155 1.00 97.56 127 ALA A CA 1
ATOM 961 C C . ALA A 1 127 ? -7.539 0.100 6.823 1.00 97.56 127 ALA A C 1
ATOM 963 O O . ALA A 1 127 ? -7.021 -0.993 6.599 1.00 97.56 127 ALA A O 1
ATOM 964 N N . GLY A 1 128 ? -8.321 0.720 5.932 1.00 96.44 128 GLY A N 1
ATOM 965 C CA . GLY A 1 128 ? -8.557 0.200 4.584 1.00 96.44 128 GLY A CA 1
ATOM 966 C C . GLY A 1 128 ? -7.257 0.073 3.786 1.00 96.44 128 GLY A C 1
ATOM 967 O O . GLY A 1 128 ? -6.921 -1.015 3.317 1.00 96.44 128 GLY A O 1
ATOM 968 N N . VAL A 1 129 ? -6.457 1.147 3.754 1.00 96.56 129 VAL A N 1
ATOM 969 C CA . VAL A 1 129 ? -5.121 1.143 3.126 1.00 96.56 129 VAL A CA 1
ATOM 970 C C . VAL A 1 129 ? -4.214 0.102 3.782 1.00 96.56 129 VAL A C 1
ATOM 972 O O . VAL A 1 129 ? -3.600 -0.711 3.100 1.00 96.56 129 VAL A O 1
ATOM 975 N N . LEU A 1 130 ? -4.145 0.080 5.115 1.00 97.69 130 LEU A N 1
ATOM 976 C CA . LEU A 1 130 ? -3.269 -0.850 5.833 1.00 97.69 130 LEU A CA 1
ATOM 977 C C . LEU A 1 130 ? -3.673 -2.319 5.636 1.00 97.69 130 LEU A C 1
ATOM 979 O O . LEU A 1 130 ? -2.801 -3.184 5.602 1.00 97.69 130 LEU A O 1
ATOM 983 N N . SER A 1 131 ? -4.968 -2.611 5.501 1.00 97.31 131 SER A N 1
ATOM 984 C CA . SER A 1 131 ? -5.460 -3.975 5.274 1.00 97.31 131 SER A CA 1
ATOM 985 C C . SER A 1 131 ? -5.075 -4.484 3.884 1.00 97.31 131 SER A C 1
ATOM 987 O O . SER A 1 131 ? -4.649 -5.630 3.767 1.00 97.31 131 SER A O 1
ATOM 989 N N . HIS A 1 132 ? -5.119 -3.620 2.864 1.00 95.88 132 HIS A N 1
ATOM 990 C CA . HIS A 1 132 ? -4.584 -3.915 1.528 1.00 95.88 132 HIS A CA 1
ATOM 991 C C . HIS A 1 132 ? -3.075 -4.230 1.579 1.00 95.88 132 HIS A C 1
ATOM 993 O O . HIS A 1 132 ? -2.617 -5.255 1.079 1.00 95.88 132 HIS A O 1
ATOM 999 N N . GLU A 1 133 ? -2.285 -3.428 2.297 1.00 96.25 133 GLU A N 1
ATOM 1000 C CA . GLU A 1 133 ? -0.847 -3.698 2.464 1.00 96.25 133 GLU A CA 1
ATOM 1001 C C . GLU A 1 133 ? -0.549 -4.977 3.272 1.00 96.25 133 GLU A C 1
ATOM 1003 O O . GLU A 1 133 ? 0.457 -5.658 3.053 1.00 96.25 133 GLU A O 1
ATOM 1008 N N . LEU A 1 134 ? -1.415 -5.352 4.215 1.00 96.25 134 LEU A N 1
ATOM 1009 C CA . LEU A 1 134 ? -1.311 -6.641 4.904 1.00 96.25 134 LEU A CA 1
ATOM 1010 C C . LEU A 1 134 ? -1.680 -7.817 3.988 1.00 96.25 134 LEU A C 1
ATOM 1012 O O . LEU A 1 134 ? -1.115 -8.904 4.151 1.00 96.25 134 LEU A O 1
ATOM 1016 N N . ALA A 1 135 ? -2.569 -7.622 3.013 1.00 94.25 135 ALA A N 1
ATOM 1017 C CA . ALA A 1 135 ? -2.837 -8.616 1.977 1.00 94.25 135 ALA A CA 1
ATOM 1018 C C . ALA A 1 135 ? -1.567 -8.887 1.160 1.00 94.25 135 ALA A C 1
ATOM 1020 O O . ALA A 1 135 ? -1.138 -10.037 1.069 1.00 94.25 135 ALA A O 1
ATOM 1021 N N . HIS A 1 136 ? -0.854 -7.839 0.732 1.00 92.31 136 HIS A N 1
ATOM 1022 C CA . HIS A 1 136 ? 0.473 -7.977 0.120 1.00 92.31 136 HIS A CA 1
ATOM 1023 C C . HIS A 1 136 ? 1.436 -8.827 0.964 1.00 92.31 136 HIS A C 1
ATOM 1025 O O . HIS A 1 136 ? 2.050 -9.776 0.468 1.00 92.31 136 HIS A O 1
ATOM 1031 N N . PHE A 1 137 ? 1.529 -8.549 2.268 1.00 92.69 137 PHE A N 1
ATOM 1032 C CA . PHE A 1 137 ? 2.401 -9.300 3.175 1.00 92.69 137 PHE A CA 1
ATOM 1033 C C . PHE A 1 137 ? 2.031 -10.787 3.282 1.00 92.69 137 PHE A C 1
ATOM 1035 O O . PHE A 1 137 ? 2.906 -11.655 3.224 1.00 92.69 137 PHE A O 1
ATOM 1042 N N . THR A 1 138 ? 0.744 -11.084 3.452 1.00 91.38 138 THR A N 1
ATOM 1043 C CA . THR A 1 138 ? 0.240 -12.443 3.712 1.00 91.38 138 THR A CA 1
ATOM 1044 C C . THR A 1 138 ? 0.211 -13.308 2.456 1.00 91.38 138 THR A C 1
ATOM 1046 O O . THR A 1 138 ? 0.559 -14.491 2.506 1.00 91.38 138 THR A O 1
ATOM 1049 N N . MET A 1 139 ? -0.099 -12.703 1.313 1.00 88.00 139 MET A N 1
ATOM 1050 C CA . MET A 1 139 ? -0.101 -13.344 -0.000 1.00 88.00 139 MET A CA 1
ATOM 1051 C C . MET A 1 139 ? 1.308 -13.461 -0.596 1.00 88.00 139 MET A C 1
ATOM 1053 O O . MET A 1 139 ? 1.480 -14.075 -1.648 1.00 88.00 139 MET A O 1
ATOM 1057 N N . ASN A 1 140 ? 2.321 -12.882 0.066 1.00 84.69 140 ASN A N 1
ATOM 1058 C CA . ASN A 1 140 ? 3.657 -12.676 -0.495 1.00 84.69 140 ASN A CA 1
ATOM 1059 C C . ASN A 1 140 ? 3.591 -11.970 -1.865 1.00 84.69 140 ASN A C 1
ATOM 1061 O O . ASN A 1 140 ? 4.362 -12.259 -2.779 1.00 84.69 140 ASN A O 1
ATOM 1065 N N . HIS A 1 141 ? 2.616 -11.074 -1.999 1.00 82.00 141 HIS A N 1
ATOM 1066 C CA . HIS A 1 141 ? 2.295 -10.347 -3.209 1.00 82.00 141 HIS A CA 1
ATOM 1067 C C . HIS A 1 141 ? 3.027 -9.011 -3.155 1.00 82.00 141 HIS A C 1
ATOM 1069 O O . HIS A 1 141 ? 2.772 -8.174 -2.297 1.00 82.00 141 HIS A O 1
ATOM 1075 N N . GLY A 1 142 ? 4.002 -8.830 -4.027 1.00 72.69 142 GLY A N 1
ATOM 1076 C CA . GLY A 1 142 ? 4.804 -7.622 -4.070 1.00 72.69 142 GLY A CA 1
ATOM 1077 C C . GLY A 1 142 ? 5.830 -7.714 -5.175 1.00 72.69 142 GLY A C 1
ATOM 1078 O O . GLY A 1 142 ? 6.026 -8.774 -5.774 1.00 72.69 142 GLY A O 1
ATOM 1079 N N . ASP A 1 143 ? 6.453 -6.571 -5.434 1.00 50.81 143 ASP A N 1
ATOM 1080 C CA . ASP A 1 143 ? 7.304 -6.275 -6.577 1.00 50.81 143 ASP A CA 1
ATOM 1081 C C . ASP A 1 143 ? 8.555 -7.164 -6.586 1.00 50.81 143 ASP A C 1
ATOM 1083 O O . ASP A 1 143 ? 9.621 -6.796 -6.100 1.00 50.81 143 ASP A O 1
ATOM 1087 N N . ALA A 1 144 ? 8.363 -8.412 -7.011 1.00 45.22 144 ALA A N 1
ATOM 1088 C CA . ALA A 1 144 ? 9.030 -9.121 -8.081 1.00 45.22 144 ALA A CA 1
ATOM 1089 C C . ALA A 1 144 ? 10.516 -8.848 -8.341 1.00 45.22 144 ALA A C 1
ATOM 1091 O O . ALA A 1 144 ? 10.981 -9.215 -9.423 1.00 45.22 144 ALA A O 1
ATOM 1092 N N . ARG A 1 145 ? 11.303 -8.326 -7.398 1.00 44.34 145 ARG A N 1
ATOM 1093 C CA . ARG A 1 145 ? 12.743 -8.513 -7.440 1.00 44.34 145 ARG A CA 1
ATOM 1094 C C . ARG A 1 145 ? 12.953 -10.005 -7.259 1.00 44.34 145 ARG A C 1
ATOM 1096 O O . ARG A 1 145 ? 12.622 -10.534 -6.201 1.00 44.34 145 ARG A O 1
ATOM 1103 N N . PRO A 1 146 ? 13.510 -10.696 -8.262 1.00 42.06 146 PRO A N 1
ATOM 1104 C CA . PRO A 1 146 ? 14.188 -11.922 -7.954 1.00 42.06 146 PRO A CA 1
ATOM 1105 C C . PRO A 1 146 ? 15.377 -11.497 -7.090 1.00 42.06 146 PRO A C 1
ATOM 1107 O O . PRO A 1 146 ? 16.449 -11.166 -7.593 1.00 42.06 146 PRO A O 1
ATOM 1110 N N . THR A 1 147 ? 15.244 -11.537 -5.770 1.00 41.50 147 THR A N 1
ATOM 1111 C CA . THR A 1 147 ? 16.338 -12.173 -5.047 1.00 41.50 147 THR A CA 1
ATOM 1112 C C . THR A 1 147 ? 16.416 -13.545 -5.710 1.00 41.50 147 THR A C 1
ATOM 1114 O O . THR A 1 147 ? 15.444 -14.297 -5.765 1.00 41.50 147 THR A O 1
ATOM 1117 N N . ALA A 1 148 ? 17.517 -13.818 -6.406 1.00 41.69 148 ALA A N 1
ATOM 1118 C CA . ALA A 1 148 ? 17.703 -15.037 -7.191 1.00 41.69 148 ALA A CA 1
ATOM 1119 C C . ALA A 1 148 ? 17.794 -16.304 -6.304 1.00 41.69 148 ALA A C 1
ATOM 1121 O O . ALA A 1 148 ? 18.513 -17.241 -6.635 1.00 41.69 148 ALA A O 1
ATOM 1122 N N . LEU A 1 149 ? 17.115 -16.287 -5.159 1.00 41.59 149 LEU A N 1
ATOM 1123 C CA . LEU A 1 149 ? 17.287 -17.098 -3.972 1.00 41.59 149 LEU A CA 1
ATOM 1124 C C . LEU A 1 149 ? 15.946 -17.502 -3.331 1.00 41.59 149 LEU A C 1
ATOM 1126 O O . LEU A 1 149 ? 15.973 -18.376 -2.482 1.00 41.59 149 LEU A O 1
ATOM 1130 N N . ASP A 1 150 ? 14.788 -16.982 -3.764 1.00 45.59 150 ASP A N 1
ATOM 1131 C CA . ASP A 1 150 ? 13.529 -17.164 -3.013 1.00 45.59 150 ASP A CA 1
ATOM 1132 C C . ASP A 1 150 ? 12.658 -18.367 -3.439 1.00 45.59 150 ASP A C 1
ATOM 1134 O O . ASP A 1 150 ? 11.436 -18.369 -3.265 1.00 45.59 150 ASP A O 1
ATOM 1138 N N . LEU A 1 151 ? 13.269 -19.432 -3.959 1.00 48.97 151 LEU A N 1
ATOM 1139 C CA . LEU A 1 151 ? 12.573 -20.707 -4.163 1.00 48.97 151 LEU A CA 1
ATOM 1140 C C . LEU A 1 151 ? 12.769 -21.619 -2.942 1.00 48.97 151 LEU A C 1
ATOM 1142 O O . LEU A 1 151 ? 13.886 -21.661 -2.428 1.00 48.97 151 LEU A O 1
ATOM 1146 N N . PRO A 1 152 ? 11.728 -22.336 -2.472 1.00 45.00 152 PRO A N 1
ATOM 1147 C CA . PRO A 1 152 ? 11.857 -23.281 -1.361 1.00 45.00 152 PRO A CA 1
ATOM 1148 C C . PRO A 1 152 ? 13.056 -24.220 -1.559 1.00 45.00 152 PRO A C 1
ATOM 1150 O O . PRO A 1 152 ? 13.376 -24.585 -2.692 1.00 45.00 152 PRO A O 1
ATOM 1153 N N . ALA A 1 153 ? 13.719 -24.639 -0.478 1.00 44.94 153 ALA A N 1
ATOM 1154 C CA . ALA A 1 153 ? 14.860 -25.561 -0.566 1.00 44.94 153 ALA A CA 1
ATOM 1155 C C . ALA A 1 153 ? 14.496 -26.910 -1.230 1.00 44.94 153 ALA A C 1
ATOM 1157 O O . ALA A 1 153 ? 15.371 -27.587 -1.767 1.00 44.94 153 ALA A O 1
ATOM 1158 N N . ASP A 1 154 ? 13.210 -27.263 -1.224 1.00 46.81 154 ASP A N 1
ATOM 1159 C CA . ASP A 1 154 ? 12.583 -28.429 -1.850 1.00 46.81 154 ASP A CA 1
ATOM 1160 C C . ASP A 1 154 ? 11.830 -28.108 -3.157 1.00 46.81 154 ASP A C 1
ATOM 1162 O O . ASP A 1 154 ? 11.253 -29.006 -3.770 1.00 46.81 154 ASP A O 1
ATOM 1166 N N . TYR A 1 155 ? 11.869 -26.859 -3.638 1.00 46.69 155 TYR A N 1
ATOM 1167 C CA . TYR A 1 155 ? 11.404 -26.504 -4.979 1.00 46.69 155 TYR A CA 1
ATOM 1168 C C . TYR A 1 155 ? 12.464 -26.935 -5.993 1.00 46.69 155 TYR A C 1
ATOM 1170 O O . TYR A 1 155 ? 13.318 -26.164 -6.451 1.00 46.69 155 TYR A O 1
ATOM 1178 N N . ASP A 1 156 ? 12.439 -28.229 -6.288 1.00 52.75 156 ASP A N 1
ATOM 1179 C CA . ASP A 1 156 ? 13.172 -28.821 -7.391 1.00 52.75 156 ASP A CA 1
ATOM 1180 C C . ASP A 1 156 ? 12.436 -28.521 -8.692 1.00 52.75 156 ASP A C 1
ATOM 1182 O O . ASP A 1 156 ? 11.595 -29.281 -9.164 1.00 52.75 156 ASP A O 1
ATOM 1186 N N . ASP A 1 157 ? 12.760 -27.370 -9.269 1.00 57.41 157 ASP A N 1
ATOM 1187 C CA . ASP A 1 157 ? 12.599 -27.207 -10.698 1.00 57.41 157 ASP A CA 1
ATOM 1188 C C . ASP A 1 157 ? 13.969 -26.952 -11.315 1.00 57.41 157 ASP A C 1
ATOM 1190 O O . ASP A 1 157 ? 14.395 -25.811 -11.549 1.00 57.41 157 ASP A O 1
ATOM 1194 N N . GLY A 1 158 ? 14.694 -28.046 -11.560 1.00 64.75 158 GLY A N 1
ATOM 1195 C CA . GLY A 1 158 ? 15.861 -28.038 -12.434 1.00 64.75 158 GLY A CA 1
ATOM 1196 C C . GLY A 1 158 ? 15.613 -27.255 -13.731 1.00 64.75 158 GLY A C 1
ATOM 1197 O O . GLY A 1 158 ? 16.550 -26.625 -14.223 1.00 64.75 158 GLY A O 1
ATOM 1198 N N . ALA A 1 159 ? 14.368 -27.185 -14.234 1.00 61.56 159 ALA A N 1
ATOM 1199 C CA . ALA A 1 159 ? 14.028 -26.383 -15.405 1.00 61.56 159 ALA A CA 1
ATOM 1200 C C . ALA A 1 159 ? 14.063 -24.871 -15.120 1.00 61.56 159 ALA A C 1
ATOM 1202 O O . ALA A 1 159 ? 14.716 -24.152 -15.875 1.00 61.56 159 ALA A O 1
ATOM 1203 N N . TYR A 1 160 ? 13.467 -24.362 -14.032 1.00 60.69 160 TYR A N 1
ATOM 1204 C CA . TYR A 1 160 ? 13.581 -22.942 -13.663 1.00 60.69 160 TYR A CA 1
ATOM 1205 C C . TYR A 1 160 ? 15.030 -22.532 -13.389 1.00 60.69 160 TYR A C 1
ATOM 1207 O O . TYR A 1 160 ? 15.478 -21.500 -13.888 1.00 60.69 160 TYR A O 1
ATOM 1215 N N . LYS A 1 161 ? 15.796 -23.329 -12.628 1.00 66.19 161 LYS A N 1
ATOM 1216 C CA . LYS A 1 161 ? 17.211 -23.013 -12.347 1.00 66.19 161 LYS A CA 1
ATOM 1217 C C . LYS A 1 161 ? 18.049 -23.004 -13.626 1.00 66.19 161 LYS A C 1
ATOM 1219 O O . LYS A 1 161 ? 18.840 -22.078 -13.811 1.00 66.19 161 LYS A O 1
ATOM 1224 N N . ALA A 1 162 ? 17.844 -23.973 -14.521 1.00 71.25 162 ALA A N 1
ATOM 1225 C CA . ALA A 1 162 ? 18.503 -24.002 -15.825 1.00 71.25 162 ALA A CA 1
ATOM 1226 C C . ALA A 1 162 ? 18.115 -22.789 -16.685 1.00 71.25 162 ALA A C 1
ATOM 1228 O O . ALA A 1 162 ? 18.991 -22.143 -17.255 1.00 71.25 162 ALA A O 1
ATOM 1229 N N . LYS A 1 163 ? 16.832 -22.414 -16.712 1.00 65.44 163 LYS A N 1
ATOM 1230 C CA . LYS A 1 163 ? 16.321 -21.279 -17.497 1.00 65.44 163 LYS A CA 1
ATOM 1231 C C . LYS A 1 163 ? 16.734 -19.919 -16.941 1.00 65.44 163 LYS A C 1
ATOM 1233 O O . LYS A 1 163 ? 17.042 -19.010 -17.705 1.00 65.44 163 LYS A O 1
ATOM 1238 N N . LEU A 1 164 ? 16.819 -19.772 -15.620 1.00 64.44 164 LEU A N 1
ATOM 1239 C CA . LEU A 1 164 ? 17.373 -18.574 -14.991 1.00 64.44 164 LEU A CA 1
ATOM 1240 C C . LEU A 1 164 ? 18.879 -18.456 -15.256 1.00 64.44 164 LEU A C 1
ATOM 1242 O O . LEU A 1 164 ? 19.372 -17.350 -15.479 1.00 64.44 164 LEU A O 1
ATOM 1246 N N . ALA A 1 165 ? 19.614 -19.571 -15.238 1.00 76.25 165 ALA A N 1
ATOM 1247 C CA . ALA A 1 165 ? 21.024 -19.591 -15.617 1.00 76.25 165 ALA A CA 1
ATOM 1248 C C . ALA A 1 165 ? 21.215 -19.236 -17.102 1.00 76.25 165 ALA A C 1
ATOM 1250 O O . ALA A 1 165 ? 22.087 -18.429 -17.411 1.00 76.25 165 ALA A O 1
ATOM 1251 N N . GLU A 1 166 ? 20.365 -19.756 -17.994 1.00 71.50 166 GLU A N 1
ATOM 1252 C CA . GLU A 1 166 ? 20.320 -19.401 -19.420 1.00 71.50 166 GLU A CA 1
ATOM 1253 C C . GLU A 1 166 ? 20.058 -17.899 -19.606 1.00 71.50 166 GLU A C 1
ATOM 1255 O O . GLU A 1 166 ? 20.836 -17.217 -20.270 1.00 71.50 166 GLU A O 1
ATOM 1260 N N . TYR A 1 167 ? 19.045 -17.344 -18.932 1.00 64.25 167 TYR A N 1
ATOM 1261 C CA . TYR A 1 167 ? 18.762 -15.908 -18.971 1.00 64.25 167 TYR A CA 1
ATOM 1262 C C . TYR A 1 167 ? 19.938 -15.066 -18.472 1.00 64.25 167 TYR A C 1
ATOM 1264 O O . TYR A 1 167 ? 20.337 -14.120 -19.144 1.00 64.25 167 TYR A O 1
ATOM 1272 N N . LYS A 1 168 ? 20.530 -15.412 -17.321 1.00 71.38 168 LYS A N 1
ATOM 1273 C CA . LYS A 1 168 ? 21.696 -14.695 -16.777 1.00 71.38 168 LYS A CA 1
ATOM 1274 C C . LYS A 1 168 ? 22.907 -14.786 -17.702 1.00 71.38 168 LYS A C 1
ATOM 1276 O O . LYS A 1 168 ? 23.646 -13.813 -17.823 1.00 71.38 168 LYS A O 1
ATOM 1281 N N . ALA A 1 169 ? 23.118 -15.928 -18.355 1.00 74.31 169 ALA A N 1
ATOM 1282 C CA . ALA A 1 169 ? 24.182 -16.094 -19.338 1.00 74.31 169 ALA A CA 1
ATOM 1283 C C . ALA A 1 169 ? 23.944 -15.205 -20.568 1.00 74.31 169 ALA A C 1
ATOM 1285 O O . ALA A 1 169 ? 24.881 -14.570 -21.047 1.00 74.31 169 ALA A O 1
ATOM 1286 N N . ILE A 1 170 ? 22.697 -15.096 -21.033 1.00 61.78 170 ILE A N 1
ATOM 1287 C CA . ILE A 1 170 ? 22.314 -14.229 -22.155 1.00 61.78 170 ILE A CA 1
ATOM 1288 C C . ILE A 1 170 ? 22.417 -12.752 -21.768 1.00 61.78 170 ILE A C 1
ATOM 1290 O O . ILE A 1 170 ? 22.994 -11.976 -22.521 1.00 61.78 170 ILE A O 1
ATOM 1294 N N . GLU A 1 171 ? 21.967 -12.359 -20.575 1.00 59.31 171 GLU A N 1
ATOM 1295 C CA . GLU A 1 171 ? 22.122 -10.998 -20.048 1.00 59.31 171 GLU A CA 1
ATOM 1296 C C . GLU A 1 171 ? 23.602 -10.623 -19.876 1.00 59.31 171 GLU A C 1
ATOM 1298 O O . GLU A 1 171 ? 24.013 -9.521 -20.243 1.00 59.31 171 GLU A O 1
ATOM 1303 N N . SER A 1 172 ? 24.426 -11.547 -19.372 1.00 69.56 172 SER A N 1
ATOM 1304 C CA . SER A 1 172 ? 25.871 -11.358 -19.231 1.00 69.56 172 SER A CA 1
ATOM 1305 C C . SER A 1 172 ? 26.563 -11.235 -20.589 1.00 69.56 172 SER A C 1
ATOM 1307 O O . SER A 1 172 ? 27.326 -10.289 -20.793 1.00 69.56 172 SER A O 1
ATOM 1309 N N . LYS A 1 173 ? 26.251 -12.124 -21.541 1.00 68.62 173 LYS A N 1
ATOM 1310 C CA . LYS A 1 173 ? 26.778 -12.084 -22.913 1.00 68.62 173 LYS A CA 1
ATOM 1311 C C . LYS A 1 173 ? 26.348 -10.813 -23.634 1.00 68.62 173 LYS A C 1
ATOM 1313 O O . LYS A 1 173 ? 27.172 -10.157 -24.257 1.00 68.62 173 LYS A O 1
ATOM 1318 N N . ALA A 1 174 ? 25.087 -10.420 -23.507 1.00 58.12 174 ALA A N 1
ATOM 1319 C CA . ALA A 1 174 ? 24.580 -9.185 -24.076 1.00 58.12 174 ALA A CA 1
ATOM 1320 C C . ALA A 1 174 ? 25.220 -7.953 -23.447 1.00 58.12 174 ALA A C 1
ATOM 1322 O O . ALA A 1 174 ? 25.560 -7.020 -24.160 1.00 58.12 174 ALA A O 1
ATOM 1323 N N . SER A 1 175 ? 25.430 -7.950 -22.131 1.00 59.03 175 SER A N 1
ATOM 1324 C CA . SER A 1 175 ? 26.137 -6.866 -21.449 1.00 59.03 175 SER A CA 1
ATOM 1325 C C . SER A 1 175 ? 27.592 -6.771 -21.908 1.00 59.03 175 SER A C 1
ATOM 1327 O O . SER A 1 175 ? 28.069 -5.659 -22.111 1.00 59.03 175 SER A O 1
ATOM 1329 N N . SER A 1 176 ? 28.279 -7.900 -22.134 1.00 66.31 176 SER A N 1
ATOM 1330 C CA . SER A 1 176 ? 29.632 -7.917 -22.718 1.00 66.31 176 SER A CA 1
ATOM 1331 C C . SER A 1 176 ? 29.615 -7.404 -24.157 1.00 66.31 176 SER A C 1
ATOM 1333 O O . SER A 1 176 ? 30.317 -6.447 -24.450 1.00 66.31 176 SER A O 1
ATOM 1335 N N . MET A 1 177 ? 28.746 -7.934 -25.021 1.00 61.88 177 MET A N 1
ATOM 1336 C CA . MET A 1 177 ? 28.639 -7.520 -26.424 1.00 61.88 177 MET A CA 1
ATOM 1337 C C . MET A 1 177 ? 28.241 -6.051 -26.566 1.00 61.88 177 MET A C 1
ATOM 1339 O O . MET A 1 177 ? 28.761 -5.348 -27.427 1.00 61.88 177 MET A O 1
ATOM 1343 N N . MET A 1 178 ? 27.320 -5.579 -25.726 1.00 59.06 178 MET A N 1
ATOM 1344 C CA . MET A 1 178 ? 26.894 -4.186 -25.671 1.00 59.06 178 MET A CA 1
ATOM 1345 C C . MET A 1 178 ? 28.042 -3.316 -25.157 1.00 59.06 178 MET A C 1
ATOM 1347 O O . MET A 1 178 ? 28.320 -2.290 -25.759 1.00 59.06 178 MET A O 1
ATOM 1351 N N . SER A 1 179 ? 28.749 -3.729 -24.100 1.00 61.69 179 SER A N 1
ATOM 1352 C CA . SER A 1 179 ? 29.916 -3.004 -23.586 1.00 61.69 179 SER A CA 1
ATOM 1353 C C . SER A 1 179 ? 31.044 -2.930 -24.614 1.00 61.69 179 SER A C 1
ATOM 1355 O O . SER A 1 179 ? 31.624 -1.865 -24.770 1.00 61.69 179 SER A O 1
ATOM 1357 N N . GLU A 1 180 ? 31.334 -4.018 -25.325 1.00 65.06 180 GLU A N 1
ATOM 1358 C CA . GLU A 1 180 ? 32.322 -4.081 -26.408 1.00 65.06 180 GLU A CA 1
ATOM 1359 C C . GLU A 1 180 ? 31.890 -3.205 -27.584 1.00 65.06 180 GLU A C 1
ATOM 1361 O O . GLU A 1 180 ? 32.636 -2.332 -28.001 1.00 65.06 180 GLU A O 1
ATOM 1366 N N . THR A 1 181 ? 30.642 -3.327 -28.043 1.00 62.56 181 THR A N 1
ATOM 1367 C CA . THR A 1 181 ? 30.118 -2.502 -29.143 1.00 62.56 181 THR A CA 1
ATOM 1368 C C . THR A 1 181 ? 30.108 -1.022 -28.768 1.00 62.56 181 THR A C 1
ATOM 1370 O O . THR A 1 181 ? 30.484 -0.176 -29.568 1.00 62.56 181 THR A O 1
ATOM 1373 N N . ILE A 1 182 ? 29.702 -0.677 -27.547 1.00 60.94 182 ILE A N 1
ATOM 1374 C CA . ILE A 1 182 ? 29.726 0.706 -27.065 1.00 60.94 182 ILE A CA 1
ATOM 1375 C C . ILE A 1 182 ? 31.154 1.205 -26.947 1.00 60.94 182 ILE A C 1
ATOM 1377 O O . ILE A 1 182 ? 31.403 2.353 -27.292 1.00 60.94 182 ILE A O 1
ATOM 1381 N N . HIS A 1 183 ? 32.071 0.374 -26.462 1.00 63.50 183 HIS A N 1
ATOM 1382 C CA . HIS A 1 183 ? 33.480 0.716 -26.372 1.00 63.50 183 HIS A CA 1
ATOM 1383 C C . HIS A 1 183 ? 34.065 0.981 -27.763 1.00 63.50 183 HIS A C 1
ATOM 1385 O O . HIS A 1 183 ? 34.644 2.042 -27.982 1.00 63.50 183 HIS A O 1
ATOM 1391 N N . ASP A 1 184 ? 33.815 0.096 -28.724 1.00 63.91 184 ASP A N 1
ATOM 1392 C CA . ASP A 1 184 ? 34.279 0.219 -30.104 1.00 63.91 184 ASP A CA 1
ATOM 1393 C C . ASP A 1 184 ? 33.679 1.453 -30.787 1.00 63.91 184 ASP A C 1
ATOM 1395 O O . ASP A 1 184 ? 34.400 2.241 -31.400 1.00 63.91 184 ASP A O 1
ATOM 1399 N N . VAL A 1 185 ? 32.375 1.697 -30.615 1.00 60.19 185 VAL A N 1
ATOM 1400 C CA . VAL A 1 185 ? 31.709 2.892 -31.153 1.00 60.19 185 VAL A CA 1
ATOM 1401 C C . VAL A 1 185 ? 32.224 4.158 -30.452 1.00 60.19 185 VAL A C 1
ATOM 1403 O O . VAL A 1 185 ? 32.455 5.175 -31.105 1.00 60.19 185 VAL A O 1
ATOM 1406 N N . ALA A 1 186 ? 32.459 4.122 -29.139 1.00 62.50 186 ALA A N 1
ATOM 1407 C CA . ALA A 1 186 ? 33.010 5.246 -28.385 1.00 62.50 186 ALA A CA 1
ATOM 1408 C C . ALA A 1 186 ? 34.446 5.577 -28.806 1.00 62.50 186 ALA A C 1
ATOM 1410 O O . ALA A 1 186 ? 34.796 6.754 -28.907 1.00 62.50 186 ALA A O 1
ATOM 1411 N N . LEU A 1 187 ? 35.267 4.569 -29.093 1.00 63.16 187 LEU A N 1
ATOM 1412 C CA . LEU A 1 187 ? 36.627 4.747 -29.593 1.00 63.16 187 LEU A CA 1
ATOM 1413 C C . LEU A 1 187 ? 36.641 5.265 -31.031 1.00 63.16 187 LEU A C 1
ATOM 1415 O O . LEU A 1 187 ? 37.334 6.240 -31.329 1.00 63.16 187 LEU A O 1
ATOM 1419 N N . ALA A 1 188 ? 35.859 4.645 -31.913 1.00 64.94 188 ALA A N 1
ATOM 1420 C CA . ALA A 1 188 ? 35.827 4.987 -33.330 1.00 64.94 188 ALA A CA 1
ATOM 1421 C C . ALA A 1 188 ? 35.169 6.351 -33.588 1.00 64.94 188 ALA A C 1
ATOM 1423 O O . ALA A 1 188 ? 35.596 7.099 -34.473 1.00 64.94 188 ALA A O 1
ATOM 1424 N N . TYR A 1 189 ? 34.151 6.704 -32.798 1.00 63.44 189 TYR A N 1
ATOM 1425 C CA . TYR A 1 189 ? 33.277 7.838 -33.095 1.00 63.44 189 TYR A CA 1
ATOM 1426 C C . TYR A 1 189 ? 33.135 8.853 -31.978 1.00 63.44 189 TYR A C 1
ATOM 1428 O O . TYR A 1 189 ? 32.685 9.959 -32.264 1.00 63.44 189 TYR A O 1
ATOM 1436 N N . GLY A 1 190 ? 33.548 8.553 -30.746 1.00 68.75 190 GLY A N 1
ATOM 1437 C CA . GLY A 1 190 ? 33.447 9.474 -29.611 1.00 68.75 190 GLY A CA 1
ATOM 1438 C C . GLY A 1 190 ? 33.969 10.885 -29.908 1.00 68.75 190 GLY A C 1
ATOM 1439 O O . GLY A 1 190 ? 33.264 11.849 -29.611 1.00 68.75 190 GLY A O 1
ATOM 1440 N N . PRO A 1 191 ? 35.137 11.055 -30.564 1.00 69.62 191 PRO A N 1
ATOM 1441 C CA . PRO A 1 191 ? 35.605 12.375 -30.984 1.00 69.62 191 PRO A CA 1
ATOM 1442 C C . PRO A 1 191 ? 34.647 13.092 -31.950 1.00 69.62 191 PRO A C 1
ATOM 1444 O O . PRO A 1 191 ? 34.344 14.258 -31.733 1.00 69.62 191 PRO A O 1
ATOM 1447 N N . ARG A 1 192 ? 34.116 12.392 -32.964 1.00 67.06 192 ARG A N 1
ATOM 1448 C CA . ARG A 1 192 ? 33.180 12.965 -33.951 1.00 67.06 192 ARG A CA 1
ATOM 1449 C C . ARG A 1 192 ? 31.812 13.266 -33.344 1.00 67.06 192 ARG A C 1
ATOM 1451 O O . ARG A 1 192 ? 31.215 14.286 -33.667 1.00 67.06 192 ARG A O 1
ATOM 1458 N N . LEU A 1 193 ? 31.338 12.409 -32.440 1.00 64.12 193 LEU A N 1
ATOM 1459 C CA . LEU A 1 193 ? 30.116 12.628 -31.673 1.00 64.12 193 LEU A CA 1
ATOM 1460 C C . LEU A 1 193 ? 30.235 13.919 -30.858 1.00 64.12 193 LEU A C 1
ATOM 1462 O O . LEU A 1 193 ? 29.374 14.783 -30.951 1.00 64.12 193 LEU A O 1
ATOM 1466 N N . LEU A 1 194 ? 31.326 14.095 -30.105 1.00 65.06 194 LEU A N 1
ATOM 1467 C CA . LEU A 1 194 ? 31.546 15.291 -29.281 1.00 65.06 194 LEU A CA 1
ATOM 1468 C C . LEU A 1 194 ? 31.534 16.602 -30.081 1.00 65.06 194 LEU A C 1
ATOM 1470 O O . LEU A 1 194 ? 31.172 17.650 -29.531 1.00 65.06 194 LEU A O 1
ATOM 1474 N N . ASP A 1 195 ? 31.912 16.536 -31.355 1.00 68.25 195 ASP A N 1
ATOM 1475 C CA . ASP A 1 195 ? 31.907 17.675 -32.270 1.00 68.25 195 ASP A CA 1
ATOM 1476 C C . ASP A 1 195 ? 30.539 17.879 -32.950 1.00 68.25 195 ASP A C 1
ATOM 1478 O O . ASP A 1 195 ? 30.155 19.019 -33.204 1.00 68.25 195 ASP A O 1
ATOM 1482 N N . ALA A 1 196 ? 29.773 16.806 -33.180 1.00 64.62 196 ALA A N 1
ATOM 1483 C CA . ALA A 1 196 ? 28.447 16.829 -33.813 1.00 64.62 196 ALA A CA 1
ATOM 1484 C C . ALA A 1 196 ? 27.274 17.054 -32.839 1.00 64.62 196 ALA A C 1
ATOM 1486 O O . ALA A 1 196 ? 26.159 17.342 -33.264 1.00 64.62 196 ALA A O 1
ATOM 1487 N N . LEU A 1 197 ? 27.505 16.906 -31.536 1.00 63.53 197 LEU A N 1
ATOM 1488 C CA . LEU A 1 197 ? 26.485 17.023 -30.496 1.00 63.53 197 LEU A CA 1
ATOM 1489 C C . LEU A 1 197 ? 25.942 18.451 -30.238 1.00 63.53 197 LEU A C 1
ATOM 1491 O O . LEU A 1 197 ? 24.751 18.563 -29.953 1.00 63.53 197 LEU A O 1
ATOM 1495 N N . PRO A 1 198 ? 26.725 19.550 -30.327 1.00 68.00 198 PRO A N 1
ATOM 1496 C CA . PRO A 1 198 ? 26.212 20.890 -30.017 1.00 68.00 198 PRO A CA 1
ATOM 1497 C C . PRO A 1 198 ? 24.976 21.328 -30.837 1.00 68.00 198 PRO A C 1
ATOM 1499 O O . PRO A 1 198 ? 24.021 21.784 -30.211 1.00 68.00 198 PRO A O 1
ATOM 1502 N N . PRO A 1 199 ? 24.914 21.128 -32.173 1.00 63.59 199 PRO A N 1
ATOM 1503 C CA . PRO A 1 199 ? 23.721 21.449 -32.966 1.00 63.59 199 PRO A CA 1
ATOM 1504 C C . PRO A 1 199 ? 22.468 20.670 -32.542 1.00 63.59 199 PRO A C 1
ATOM 1506 O O . PRO A 1 199 ? 21.389 21.246 -32.436 1.00 63.59 199 PRO A O 1
ATOM 1509 N N . VAL A 1 200 ? 22.619 19.380 -32.222 1.00 58.81 200 VAL A N 1
ATOM 1510 C CA . VAL A 1 200 ? 21.514 18.514 -31.773 1.00 58.81 200 VAL A CA 1
ATOM 1511 C C . VAL A 1 200 ? 20.927 19.010 -30.446 1.00 58.81 200 VAL A C 1
ATOM 1513 O O . VAL A 1 200 ? 19.728 18.897 -30.208 1.00 58.81 200 VAL A O 1
ATOM 1516 N N . PHE A 1 201 ? 21.741 19.599 -29.567 1.00 61.84 201 PHE A N 1
ATOM 1517 C CA . PHE A 1 201 ? 21.246 20.142 -28.299 1.00 61.84 201 PHE A CA 1
ATOM 1518 C C . PHE A 1 201 ? 20.545 21.478 -28.430 1.00 61.84 201 PHE A C 1
ATOM 1520 O O . PHE A 1 201 ? 19.602 21.740 -27.683 1.00 61.84 201 PHE A O 1
ATOM 1527 N N . ASP A 1 202 ? 20.982 22.312 -29.366 1.00 65.38 202 ASP A N 1
ATOM 1528 C CA . ASP A 1 202 ? 20.260 23.537 -29.675 1.00 65.38 202 ASP A CA 1
ATOM 1529 C C . ASP A 1 202 ? 18.892 23.211 -30.292 1.00 65.38 202 ASP A C 1
ATOM 1531 O O . ASP A 1 202 ? 17.912 23.867 -29.944 1.00 65.38 202 ASP A O 1
ATOM 1535 N N . GLU A 1 203 ? 18.787 22.133 -31.077 1.00 61.09 203 GLU A N 1
ATOM 1536 C CA . GLU A 1 203 ? 17.503 21.579 -31.526 1.00 61.09 203 GLU A CA 1
ATOM 1537 C C . GLU A 1 203 ? 16.666 21.026 -30.361 1.00 61.09 203 GLU A C 1
ATOM 1539 O O . GLU A 1 203 ? 15.510 2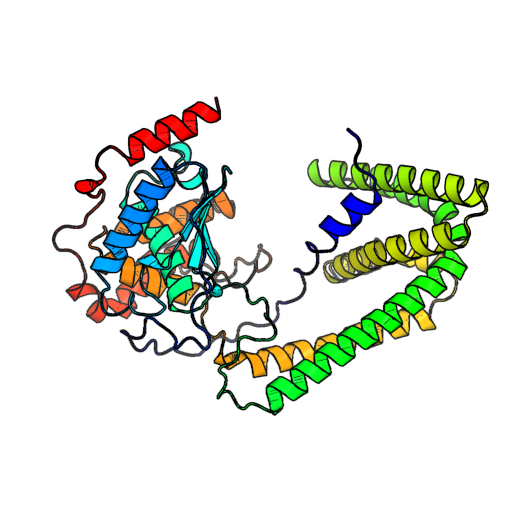1.414 -30.214 1.00 61.09 203 GLU A O 1
ATOM 1544 N N . ILE A 1 204 ? 17.231 20.202 -29.465 1.00 55.81 204 ILE A N 1
ATOM 1545 C CA . ILE A 1 204 ? 16.509 19.659 -28.292 1.00 55.81 204 ILE A CA 1
ATOM 1546 C C . ILE A 1 204 ? 16.009 20.771 -27.355 1.00 55.81 204 ILE A C 1
ATOM 1548 O O . ILE A 1 204 ? 14.924 20.660 -26.781 1.00 55.81 204 ILE A O 1
ATOM 1552 N N . ARG A 1 205 ? 16.765 21.867 -27.209 1.00 62.44 205 ARG A N 1
ATOM 1553 C CA . ARG A 1 205 ? 16.342 23.049 -26.440 1.00 62.44 205 ARG A CA 1
ATOM 1554 C C . ARG A 1 205 ? 15.165 23.773 -27.107 1.00 62.44 205 ARG A C 1
ATOM 1556 O O . ARG A 1 205 ? 14.376 24.409 -26.411 1.00 62.44 205 ARG A O 1
ATOM 1563 N N . GLN A 1 206 ? 15.055 23.683 -28.432 1.00 64.56 206 GLN A N 1
ATOM 1564 C CA . GLN A 1 206 ? 13.980 24.278 -29.229 1.00 64.56 206 GLN A CA 1
ATOM 1565 C C . GLN A 1 206 ? 12.764 23.360 -29.395 1.00 64.56 206 GLN A C 1
ATOM 1567 O O . GLN A 1 206 ? 11.691 23.850 -29.754 1.00 64.56 206 GLN A O 1
ATOM 1572 N N . LEU A 1 207 ? 12.888 22.061 -29.099 1.00 57.50 207 LEU A N 1
ATOM 1573 C CA . LEU A 1 207 ? 11.741 21.163 -29.022 1.00 57.50 207 LEU A CA 1
ATOM 1574 C C . LEU A 1 207 ? 10.794 21.676 -27.927 1.00 57.50 207 LEU A C 1
ATOM 1576 O O . LEU A 1 207 ? 11.134 21.724 -26.743 1.00 57.50 207 LEU A O 1
ATOM 1580 N N . GLY A 1 208 ? 9.601 22.109 -28.341 1.00 62.31 208 GLY A N 1
ATOM 1581 C CA . GLY A 1 208 ? 8.535 22.510 -27.428 1.00 62.31 208 GLY A CA 1
ATOM 1582 C C . GLY A 1 208 ? 8.136 21.377 -26.474 1.00 62.31 208 GLY A C 1
ATOM 1583 O O . GLY A 1 208 ? 8.512 20.221 -26.643 1.00 62.31 208 GLY A O 1
ATOM 1584 N N . GLY A 1 209 ? 7.354 21.704 -25.449 1.00 67.94 209 GLY A N 1
ATOM 1585 C CA . GLY A 1 209 ? 6.896 20.725 -24.468 1.00 67.94 209 GLY A CA 1
ATOM 1586 C C . GLY A 1 209 ? 6.411 21.378 -23.183 1.00 67.94 209 GLY A C 1
ATOM 1587 O O . GLY A 1 209 ? 6.421 22.602 -23.036 1.00 67.94 209 GLY A O 1
ATOM 1588 N N . THR A 1 210 ? 5.990 20.540 -22.241 1.00 72.88 210 THR A N 1
ATOM 1589 C CA . THR A 1 210 ? 5.636 20.960 -20.881 1.00 72.88 210 THR A CA 1
ATOM 1590 C C . THR A 1 210 ? 6.839 21.590 -20.169 1.00 72.88 210 THR A C 1
ATOM 1592 O O . THR A 1 210 ? 7.995 21.318 -20.499 1.00 72.88 210 THR A O 1
ATOM 1595 N N . ASP A 1 211 ? 6.597 22.390 -19.128 1.00 69.88 211 ASP A N 1
ATOM 1596 C CA . ASP A 1 211 ? 7.680 22.983 -18.327 1.00 69.88 211 ASP A CA 1
ATOM 1597 C C . ASP A 1 211 ? 8.622 21.942 -17.721 1.00 69.88 211 ASP A C 1
ATOM 1599 O O . ASP A 1 211 ? 9.815 22.199 -17.563 1.00 69.88 211 ASP A O 1
ATOM 1603 N N . ARG A 1 212 ? 8.104 20.751 -17.406 1.00 61.38 212 ARG A N 1
ATOM 1604 C CA . ARG A 1 212 ? 8.918 19.629 -16.939 1.00 61.38 212 ARG A CA 1
ATOM 1605 C C . ARG A 1 212 ? 9.872 19.148 -18.031 1.00 61.38 212 ARG A C 1
ATOM 1607 O O . ARG A 1 212 ? 11.068 19.093 -17.783 1.00 61.38 212 ARG A O 1
ATOM 1614 N N . GLN A 1 213 ? 9.363 18.896 -19.235 1.00 62.75 213 GLN A N 1
ATOM 1615 C CA . GLN A 1 213 ? 10.184 18.467 -20.372 1.00 62.75 213 GLN A CA 1
ATOM 1616 C C . GLN A 1 213 ? 11.246 19.510 -20.735 1.00 62.75 213 GLN A C 1
ATOM 1618 O O . GLN A 1 213 ? 12.395 19.155 -20.969 1.00 62.75 213 GLN A O 1
ATOM 1623 N N . ARG A 1 214 ? 10.907 20.806 -20.698 1.00 71.81 214 ARG A N 1
ATOM 1624 C CA . ARG A 1 214 ? 11.886 21.882 -20.927 1.00 71.81 214 ARG A CA 1
ATOM 1625 C C . ARG A 1 214 ? 12.999 21.898 -19.876 1.00 71.81 214 ARG A C 1
ATOM 1627 O O . ARG A 1 214 ? 14.161 22.087 -20.230 1.00 71.81 214 ARG A O 1
ATOM 1634 N N . ARG A 1 215 ? 12.668 21.679 -18.596 1.00 70.62 215 ARG A N 1
ATOM 1635 C CA . ARG A 1 215 ? 13.667 21.571 -17.518 1.00 70.62 215 ARG A CA 1
ATOM 1636 C C . ARG A 1 215 ? 14.548 20.336 -17.668 1.00 70.62 215 ARG A C 1
ATOM 1638 O O . ARG A 1 215 ? 15.757 20.459 -17.500 1.00 70.62 215 ARG A O 1
ATOM 1645 N N . ASP A 1 216 ? 13.964 19.193 -18.014 1.00 65.31 216 ASP A N 1
ATOM 1646 C CA . ASP A 1 216 ? 14.706 17.949 -18.231 1.00 65.31 216 ASP A CA 1
ATOM 1647 C C . ASP A 1 216 ? 15.670 18.105 -19.424 1.00 65.31 216 ASP A C 1
ATOM 1649 O O . ASP A 1 216 ? 16.859 17.821 -19.292 1.00 65.31 216 ASP A O 1
ATOM 1653 N N . ASN A 1 217 ? 15.206 18.691 -20.536 1.00 67.25 217 ASN A N 1
ATOM 1654 C CA . ASN A 1 217 ? 16.031 18.989 -21.714 1.00 67.25 217 ASN A CA 1
ATOM 1655 C C . ASN A 1 217 ? 17.194 19.943 -21.389 1.00 67.25 217 ASN A C 1
ATOM 1657 O O . ASN A 1 217 ? 18.330 19.708 -21.809 1.00 67.25 217 ASN A O 1
ATOM 1661 N N . GLN A 1 218 ? 16.933 21.013 -20.630 1.00 74.25 218 GLN A N 1
ATOM 1662 C CA . GLN A 1 218 ? 17.968 21.965 -20.219 1.00 74.25 218 GLN A CA 1
ATOM 1663 C C . GLN A 1 218 ? 18.989 21.318 -19.272 1.00 74.25 218 GLN A C 1
ATOM 1665 O O . GLN A 1 218 ? 20.193 21.496 -19.456 1.00 74.25 218 GLN A O 1
ATOM 1670 N N . TRP A 1 219 ? 18.527 20.524 -18.304 1.00 73.75 219 TRP A N 1
ATOM 1671 C CA . TRP A 1 219 ? 19.399 19.791 -17.388 1.00 73.75 219 TRP A CA 1
ATOM 1672 C C . TRP A 1 219 ? 20.313 18.811 -18.131 1.00 73.75 219 TRP A C 1
ATOM 1674 O O . TRP A 1 219 ? 21.515 18.763 -17.862 1.00 73.75 219 TRP A O 1
ATOM 1684 N N . THR A 1 220 ? 19.772 18.076 -19.107 1.00 67.00 220 THR A N 1
ATOM 1685 C CA . THR A 1 220 ? 20.564 17.206 -19.979 1.00 67.00 220 THR A CA 1
ATOM 1686 C C . THR A 1 220 ? 21.632 18.014 -20.715 1.00 67.00 220 THR A C 1
ATOM 1688 O O . THR A 1 220 ? 22.807 17.662 -20.637 1.00 67.00 220 THR A O 1
ATOM 1691 N N . ALA A 1 221 ? 21.276 19.135 -21.353 1.00 69.81 221 ALA A N 1
ATOM 1692 C CA . ALA A 1 221 ? 22.240 19.984 -22.060 1.00 69.81 221 ALA A CA 1
ATOM 1693 C C . ALA A 1 221 ? 23.387 20.484 -21.152 1.00 69.81 221 ALA A C 1
ATOM 1695 O O . ALA A 1 221 ? 24.550 20.496 -21.567 1.00 69.81 221 ALA A O 1
ATOM 1696 N N . ASP A 1 222 ? 23.083 20.850 -19.904 1.00 74.31 222 ASP A N 1
ATOM 1697 C CA . ASP A 1 222 ? 24.086 21.296 -18.931 1.00 74.31 222 ASP A CA 1
ATOM 1698 C C . ASP A 1 222 ? 25.023 20.154 -18.496 1.00 74.31 222 ASP A C 1
ATOM 1700 O O . ASP A 1 222 ? 26.243 20.345 -18.445 1.00 74.31 222 ASP A O 1
ATOM 1704 N N . LEU A 1 223 ? 24.493 18.944 -18.280 1.00 71.00 223 LEU A N 1
ATOM 1705 C CA . LEU A 1 223 ? 25.290 17.748 -17.969 1.00 71.00 223 LEU A CA 1
ATOM 1706 C C . LEU A 1 223 ? 26.306 17.435 -19.085 1.00 71.00 223 LEU A C 1
ATOM 1708 O O . LEU A 1 223 ? 27.470 17.134 -18.812 1.00 71.00 223 LEU A O 1
ATOM 1712 N N . PHE A 1 224 ? 25.892 17.555 -20.350 1.00 68.50 224 PHE A N 1
ATOM 1713 C CA . PHE A 1 224 ? 26.767 17.351 -21.512 1.00 68.50 224 PHE A CA 1
ATOM 1714 C C . PHE A 1 224 ? 27.897 18.388 -21.582 1.00 68.50 224 PHE A C 1
ATOM 1716 O O . PHE A 1 224 ? 29.028 18.060 -21.956 1.00 68.50 224 PHE A O 1
ATOM 1723 N N . LYS A 1 225 ? 27.618 19.642 -21.212 1.00 74.75 225 LYS A N 1
ATOM 1724 C CA . LYS A 1 225 ? 28.633 20.701 -21.165 1.00 74.75 225 LYS A CA 1
ATOM 1725 C C . LYS A 1 225 ? 29.710 20.391 -20.125 1.00 74.75 225 LYS A C 1
ATOM 1727 O O . LYS A 1 225 ? 30.896 20.519 -20.430 1.00 74.75 225 LYS A O 1
ATOM 1732 N N . GLU A 1 226 ? 29.311 19.945 -18.934 1.00 76.12 226 GLU A N 1
ATOM 1733 C CA . GLU A 1 226 ? 30.243 19.502 -17.888 1.00 76.12 226 GLU A CA 1
ATOM 1734 C C . GLU A 1 226 ? 31.075 18.297 -18.353 1.00 76.12 226 GLU A C 1
ATOM 1736 O O . GLU A 1 226 ? 32.300 18.298 -18.220 1.00 76.12 226 GLU A O 1
ATOM 1741 N N . PHE A 1 227 ? 30.431 17.324 -19.000 1.00 75.44 227 PHE A N 1
ATOM 1742 C CA . PHE A 1 227 ? 31.086 16.139 -19.551 1.00 75.44 227 PHE A CA 1
ATOM 1743 C C . PHE A 1 227 ? 32.161 16.479 -20.597 1.00 75.44 227 PHE A C 1
ATOM 1745 O O . PHE A 1 227 ? 33.278 15.958 -20.551 1.00 75.44 227 PHE A O 1
ATOM 1752 N N . LYS A 1 228 ? 31.864 17.409 -21.517 1.00 77.38 228 LYS A N 1
ATOM 1753 C CA . LYS A 1 228 ? 32.825 17.886 -22.526 1.00 77.38 228 LYS A CA 1
ATOM 1754 C C . LYS A 1 228 ? 34.048 18.541 -21.883 1.00 77.38 228 LYS A C 1
ATOM 1756 O O . LYS A 1 228 ? 35.169 18.280 -22.322 1.00 77.38 228 LYS A O 1
ATOM 1761 N N . ILE A 1 229 ? 33.842 19.364 -20.852 1.00 80.62 229 ILE A N 1
ATOM 1762 C CA . ILE A 1 229 ? 34.933 20.009 -20.105 1.00 80.62 229 ILE A CA 1
ATOM 1763 C C . ILE A 1 229 ? 35.823 18.946 -19.458 1.00 80.62 229 ILE A C 1
ATOM 1765 O O . ILE A 1 229 ? 37.045 19.013 -19.571 1.00 80.62 229 ILE A O 1
ATOM 1769 N N . GLU A 1 230 ? 35.233 17.939 -18.821 1.00 79.62 230 GLU A N 1
ATOM 1770 C CA . GLU A 1 230 ? 35.985 16.895 -18.128 1.00 79.62 230 GLU A CA 1
ATOM 1771 C C . GLU A 1 230 ? 36.811 16.033 -19.100 1.00 79.62 230 GLU A C 1
ATOM 1773 O O . GLU A 1 230 ? 37.999 15.808 -18.861 1.00 79.62 230 GLU A O 1
ATOM 1778 N N . ILE A 1 231 ? 36.257 15.683 -20.268 1.00 77.62 231 ILE A N 1
ATOM 1779 C CA . ILE A 1 231 ? 37.015 15.024 -21.344 1.00 77.62 231 ILE A CA 1
ATOM 1780 C C . ILE A 1 231 ? 38.164 15.902 -21.847 1.00 77.62 231 ILE A C 1
ATOM 1782 O O . ILE A 1 231 ? 39.268 15.401 -22.062 1.00 77.62 231 ILE A O 1
ATOM 1786 N N . GLN A 1 232 ? 37.940 17.204 -22.048 1.00 81.06 232 GLN A N 1
ATOM 1787 C CA . GLN A 1 232 ? 39.001 18.122 -22.475 1.00 81.06 232 GLN A CA 1
ATOM 1788 C C . GLN A 1 232 ? 40.122 18.215 -21.432 1.00 81.06 232 GLN A C 1
ATOM 1790 O O . GLN A 1 232 ? 41.297 18.204 -21.798 1.00 81.06 232 GLN A O 1
ATOM 1795 N N . LEU A 1 233 ? 39.777 18.227 -20.142 1.00 79.62 233 LEU A N 1
ATOM 1796 C CA . LEU A 1 233 ? 40.746 18.204 -19.046 1.00 79.62 233 LEU A CA 1
ATOM 1797 C C . LEU A 1 233 ? 41.541 16.892 -19.004 1.00 79.62 233 LEU A C 1
ATOM 1799 O O . LEU A 1 233 ? 42.753 16.928 -18.791 1.00 79.62 233 LEU A O 1
ATOM 1803 N N . MET A 1 234 ? 40.900 15.742 -19.227 1.00 81.75 234 MET A N 1
ATOM 1804 C CA . MET A 1 234 ? 41.593 14.449 -19.313 1.00 81.75 234 MET A CA 1
ATOM 1805 C C . MET A 1 234 ? 42.524 14.390 -20.534 1.00 81.75 234 MET A C 1
ATOM 1807 O O . MET A 1 234 ? 43.677 13.978 -20.403 1.00 81.75 234 MET A O 1
ATOM 1811 N N . LYS A 1 235 ? 42.078 14.894 -21.696 1.00 77.50 235 LYS A N 1
ATOM 1812 C CA . LYS A 1 235 ? 42.913 15.021 -22.904 1.00 77.50 235 LYS A CA 1
ATOM 1813 C C . LYS A 1 235 ? 44.139 15.902 -22.659 1.00 77.50 235 LYS A C 1
ATOM 1815 O O . LYS A 1 235 ? 45.243 15.498 -23.009 1.00 77.50 235 LYS A O 1
ATOM 1820 N N . ALA A 1 236 ? 43.965 17.059 -22.018 1.00 86.06 236 ALA A N 1
ATOM 1821 C CA . ALA A 1 236 ? 45.063 17.971 -21.690 1.00 86.06 236 ALA A CA 1
ATOM 1822 C C . ALA A 1 236 ? 46.101 17.341 -20.740 1.00 86.06 236 ALA A C 1
ATOM 1824 O O . ALA A 1 236 ? 47.277 17.687 -20.798 1.00 86.06 236 ALA A O 1
ATOM 1825 N N . LYS A 1 237 ? 45.682 16.387 -19.898 1.00 89.94 237 LYS A N 1
ATOM 1826 C CA . LYS A 1 237 ? 46.558 15.612 -19.002 1.00 89.94 237 LYS A CA 1
ATOM 1827 C C . LYS A 1 237 ? 47.181 14.373 -19.657 1.00 89.94 237 LYS A C 1
ATOM 1829 O O . LYS A 1 237 ? 47.943 13.672 -19.000 1.00 89.94 237 LYS A O 1
ATOM 1834 N N . GLY A 1 238 ? 46.843 14.071 -20.911 1.00 89.00 238 GLY A N 1
ATOM 1835 C CA . GLY A 1 238 ? 47.262 12.838 -21.580 1.00 89.00 238 GLY A CA 1
ATOM 1836 C C . GLY A 1 238 ? 46.602 11.562 -21.034 1.00 89.00 238 GLY A C 1
ATOM 1837 O O . GLY A 1 238 ? 47.068 10.467 -21.344 1.00 89.00 238 GLY A O 1
ATOM 1838 N N . ASP A 1 239 ? 45.520 11.670 -20.252 1.00 87.25 239 ASP A N 1
ATOM 1839 C CA . ASP A 1 239 ? 44.808 10.527 -19.661 1.00 87.25 239 ASP A CA 1
ATOM 1840 C C . ASP A 1 239 ? 43.873 9.862 -20.682 1.00 87.25 239 ASP A C 1
ATOM 1842 O O . ASP A 1 239 ? 42.649 10.011 -20.647 1.00 87.25 239 ASP A O 1
ATOM 1846 N N . LYS A 1 240 ? 44.465 9.137 -21.636 1.00 77.31 240 LYS A N 1
ATOM 1847 C CA . LYS A 1 240 ? 43.721 8.433 -22.692 1.00 77.31 240 LYS A CA 1
ATOM 1848 C C . LYS A 1 240 ? 42.731 7.420 -22.112 1.00 77.31 240 LYS A C 1
ATOM 1850 O O . LYS A 1 240 ? 41.561 7.447 -22.471 1.00 77.31 240 LYS A O 1
ATOM 1855 N N . ALA A 1 241 ? 43.163 6.608 -21.147 1.00 73.81 241 ALA A N 1
ATOM 1856 C CA . ALA A 1 241 ? 42.314 5.594 -20.524 1.00 73.81 241 ALA A CA 1
ATOM 1857 C C . ALA A 1 241 ? 41.139 6.210 -19.734 1.00 73.81 241 ALA A C 1
ATOM 1859 O O . ALA A 1 241 ? 40.056 5.628 -19.671 1.00 73.81 241 ALA A O 1
ATOM 1860 N N . GLY A 1 242 ? 41.327 7.389 -19.131 1.00 76.06 242 GLY A N 1
ATOM 1861 C CA . GLY A 1 242 ? 40.252 8.162 -18.506 1.00 76.06 242 GLY A CA 1
ATOM 1862 C C . GLY A 1 242 ? 39.203 8.623 -19.512 1.00 76.06 242 GLY A C 1
ATOM 1863 O O . GLY A 1 242 ? 38.014 8.395 -19.287 1.00 76.06 242 GLY A O 1
ATOM 1864 N N . VAL A 1 243 ? 39.637 9.179 -20.649 1.00 73.06 243 VAL A N 1
ATOM 1865 C CA . VAL A 1 243 ? 38.744 9.590 -21.748 1.00 73.06 243 VAL A CA 1
ATOM 1866 C C . VAL A 1 243 ? 37.944 8.401 -22.283 1.00 73.06 243 VAL A C 1
ATOM 1868 O O . VAL A 1 243 ? 36.733 8.513 -22.458 1.00 73.06 243 VAL A O 1
ATOM 1871 N N . GLU A 1 244 ? 38.588 7.252 -22.492 1.00 68.88 244 GLU A N 1
ATOM 1872 C CA . GLU A 1 244 ? 37.947 6.034 -23.004 1.00 68.88 244 GLU A CA 1
ATOM 1873 C C . GLU A 1 244 ? 36.900 5.473 -22.038 1.00 68.88 244 GLU A C 1
ATOM 1875 O O . GLU A 1 244 ? 35.771 5.183 -22.444 1.00 68.88 244 GLU A O 1
ATOM 1880 N N . ARG A 1 245 ? 37.230 5.378 -20.742 1.00 75.38 245 ARG A N 1
ATOM 1881 C CA . ARG A 1 245 ? 36.277 4.947 -19.704 1.00 75.38 245 ARG A CA 1
ATOM 1882 C C . ARG A 1 245 ? 35.087 5.895 -19.605 1.00 75.38 245 ARG A C 1
ATOM 1884 O O . ARG A 1 245 ? 33.947 5.445 -19.487 1.00 75.38 245 ARG A O 1
ATOM 1891 N N . MET A 1 246 ? 35.353 7.197 -19.657 1.00 72.12 246 MET A N 1
ATOM 1892 C CA . MET A 1 246 ? 34.332 8.226 -19.531 1.00 72.12 246 MET A CA 1
ATOM 1893 C C . MET A 1 246 ? 33.382 8.218 -20.738 1.00 72.12 246 MET A C 1
ATOM 1895 O O . MET A 1 246 ? 32.169 8.196 -20.545 1.00 72.12 246 MET A O 1
ATOM 1899 N N . LEU A 1 247 ? 33.908 8.130 -21.965 1.00 69.81 247 LEU A N 1
ATOM 1900 C CA . LEU A 1 247 ? 33.112 7.995 -23.190 1.00 69.81 247 LEU A CA 1
ATOM 1901 C C . LEU A 1 247 ? 32.296 6.696 -23.224 1.00 69.81 247 LEU A C 1
ATOM 1903 O O . LEU A 1 247 ? 31.110 6.739 -23.548 1.00 69.81 247 LEU A O 1
ATOM 1907 N N . SER A 1 248 ? 32.890 5.566 -22.829 1.00 63.00 248 SER A N 1
ATOM 1908 C CA . SER A 1 248 ? 32.209 4.262 -22.831 1.00 63.00 248 SER A CA 1
ATOM 1909 C C . SER A 1 248 ? 31.037 4.231 -21.840 1.00 63.00 248 SER A C 1
ATOM 1911 O O . SER A 1 248 ? 29.925 3.848 -22.201 1.00 63.00 248 SER A O 1
ATOM 1913 N N . GLY A 1 249 ? 31.235 4.703 -20.601 1.00 67.94 249 GLY A N 1
ATOM 1914 C CA . GLY A 1 249 ? 30.159 4.754 -19.597 1.00 67.94 249 GLY A CA 1
ATOM 1915 C C . GLY A 1 249 ? 29.044 5.745 -19.955 1.00 67.94 249 GLY A C 1
ATOM 1916 O O . GLY A 1 249 ? 27.860 5.508 -19.688 1.00 67.94 249 GLY A O 1
ATOM 1917 N N . TYR A 1 250 ? 29.413 6.842 -20.612 1.0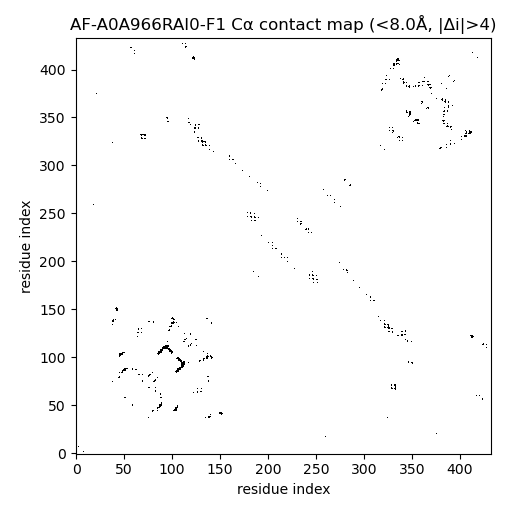0 67.19 250 TYR A N 1
ATOM 1918 C CA . TYR A 1 250 ? 28.480 7.857 -21.073 1.00 67.19 250 TYR A CA 1
ATOM 1919 C C . TYR A 1 250 ? 27.579 7.371 -22.204 1.00 67.19 250 TYR A C 1
ATOM 1921 O O . TYR A 1 250 ? 26.351 7.492 -22.129 1.00 67.19 250 TYR A O 1
ATOM 1929 N N . MET A 1 251 ? 28.202 6.786 -23.227 1.00 62.53 251 MET A N 1
ATOM 1930 C CA . MET A 1 251 ? 27.508 6.202 -24.363 1.00 62.53 251 MET A CA 1
ATOM 1931 C C . MET A 1 251 ? 26.611 5.049 -23.933 1.00 62.53 251 MET A C 1
ATOM 1933 O O . MET A 1 251 ? 25.489 4.970 -24.413 1.00 62.53 251 MET A O 1
ATOM 1937 N N . PHE A 1 252 ? 27.030 4.227 -22.969 1.00 57.19 252 PHE A N 1
ATOM 1938 C CA . PHE A 1 252 ? 26.186 3.164 -22.421 1.00 57.19 252 PHE A CA 1
ATOM 1939 C C . PHE A 1 252 ? 24.888 3.690 -21.818 1.00 57.19 252 PHE A C 1
ATOM 1941 O O . PHE A 1 252 ? 23.804 3.194 -22.124 1.00 57.19 252 PHE A O 1
ATOM 1948 N N . THR A 1 253 ? 24.983 4.737 -21.003 1.00 58.19 253 THR A N 1
ATOM 1949 C CA . THR A 1 253 ? 23.812 5.320 -20.340 1.00 58.19 253 THR A CA 1
ATOM 1950 C C . THR A 1 253 ? 22.855 5.955 -21.354 1.00 58.19 253 THR A C 1
ATOM 1952 O O . THR A 1 253 ? 21.643 5.771 -21.255 1.00 58.19 253 THR A O 1
ATOM 1955 N N . HIS A 1 254 ? 23.387 6.648 -22.364 1.00 59.44 254 HIS A N 1
ATOM 1956 C CA . HIS A 1 254 ? 22.575 7.366 -23.349 1.00 59.44 254 HIS A CA 1
ATOM 1957 C C . HIS A 1 254 ? 22.034 6.472 -24.465 1.00 59.44 254 HIS A C 1
ATOM 1959 O O . HIS A 1 254 ? 20.898 6.674 -24.879 1.00 59.44 254 HIS A O 1
ATOM 1965 N N . ILE A 1 255 ? 22.782 5.459 -24.914 1.00 54.03 255 ILE A N 1
ATOM 1966 C CA . ILE A 1 255 ? 22.277 4.445 -25.851 1.00 54.03 255 ILE A CA 1
ATOM 1967 C C . ILE A 1 255 ? 21.132 3.682 -25.197 1.00 54.03 255 ILE A C 1
ATOM 1969 O O . ILE A 1 255 ? 20.077 3.541 -25.805 1.00 54.03 255 ILE A O 1
ATOM 1973 N N . LYS A 1 256 ? 21.290 3.260 -23.936 1.00 53.16 256 LYS A N 1
ATOM 1974 C CA . LYS A 1 256 ? 20.211 2.609 -23.188 1.00 53.16 256 LYS A CA 1
ATOM 1975 C C . LYS A 1 256 ? 18.971 3.504 -23.101 1.00 53.16 256 LYS A C 1
ATOM 1977 O O . LYS A 1 256 ? 17.881 3.061 -23.441 1.00 53.16 256 LYS A O 1
ATOM 1982 N N . TYR A 1 257 ? 19.149 4.773 -22.729 1.00 53.62 257 TYR A N 1
ATOM 1983 C CA . TYR A 1 257 ? 18.049 5.736 -22.654 1.00 53.62 257 TYR A CA 1
ATOM 1984 C C . TYR A 1 257 ? 17.371 5.969 -24.015 1.00 53.62 257 TYR A C 1
ATOM 1986 O O . TYR A 1 257 ? 16.147 5.988 -24.094 1.00 53.62 257 TYR A O 1
ATOM 1994 N N . ALA A 1 258 ? 18.146 6.097 -25.095 1.00 50.97 258 ALA A N 1
ATOM 1995 C CA . ALA A 1 258 ? 17.634 6.298 -26.448 1.00 50.97 258 ALA A CA 1
ATOM 1996 C C . ALA A 1 258 ? 16.886 5.066 -26.984 1.00 50.97 258 ALA A C 1
ATOM 1998 O O . ALA A 1 258 ? 15.838 5.221 -27.607 1.00 50.97 258 ALA A O 1
ATOM 1999 N N . LEU A 1 259 ? 17.374 3.852 -26.710 1.00 48.66 259 LEU A N 1
ATOM 2000 C CA . LEU A 1 259 ? 16.692 2.604 -27.067 1.00 48.66 259 LEU A CA 1
ATOM 2001 C C . LEU A 1 259 ? 15.374 2.447 -26.295 1.00 48.66 259 LEU A C 1
ATOM 2003 O O . LEU A 1 259 ? 14.342 2.152 -26.901 1.00 48.66 259 LEU A O 1
ATOM 2007 N N . ASP A 1 260 ? 15.384 2.731 -24.990 1.00 49.84 260 ASP A N 1
ATOM 2008 C CA . ASP A 1 260 ? 14.181 2.714 -24.151 1.00 49.84 260 ASP A CA 1
ATOM 2009 C C . ASP A 1 260 ? 13.170 3.799 -24.567 1.00 49.84 260 ASP A C 1
ATOM 2011 O O . ASP A 1 260 ? 11.964 3.613 -24.409 1.00 49.84 260 ASP A O 1
ATOM 2015 N N . TYR A 1 261 ? 13.639 4.935 -25.093 1.00 48.56 261 TYR A N 1
ATOM 2016 C CA . TYR A 1 261 ? 12.794 6.004 -25.629 1.00 48.56 261 TYR A CA 1
ATOM 2017 C C . TYR A 1 261 ? 12.212 5.634 -27.006 1.00 48.56 261 TYR A C 1
ATOM 2019 O O . TYR A 1 261 ? 11.017 5.801 -27.233 1.00 48.56 261 TYR A O 1
ATOM 2027 N N . ARG A 1 262 ? 13.015 5.040 -27.903 1.00 46.84 262 ARG A N 1
ATOM 2028 C CA . ARG A 1 262 ? 12.595 4.572 -29.240 1.00 46.84 262 ARG A CA 1
ATOM 2029 C C . ARG A 1 262 ? 11.516 3.492 -29.171 1.00 46.84 262 ARG A C 1
ATOM 2031 O O . ARG A 1 262 ? 10.572 3.526 -29.958 1.00 46.84 262 ARG A O 1
ATOM 2038 N N . ALA A 1 263 ? 11.620 2.574 -28.208 1.00 48.09 263 ALA A N 1
ATOM 2039 C CA . ALA A 1 263 ? 10.611 1.541 -27.969 1.00 48.09 263 ALA A CA 1
ATOM 2040 C C . ALA A 1 263 ? 9.226 2.125 -27.619 1.00 48.09 263 ALA A C 1
ATOM 2042 O O . ALA A 1 263 ? 8.208 1.509 -27.933 1.00 48.09 263 ALA A O 1
ATOM 2043 N N . LYS A 1 264 ? 9.191 3.327 -27.028 1.00 47.44 264 LYS A N 1
ATOM 2044 C CA . LYS A 1 264 ? 7.975 4.019 -26.567 1.00 47.44 264 LYS A CA 1
ATOM 2045 C C . LYS A 1 264 ? 7.376 4.980 -27.592 1.00 47.44 264 LYS A C 1
ATOM 2047 O O . LYS A 1 264 ? 6.241 5.409 -27.428 1.00 47.44 264 LYS A O 1
ATOM 2052 N N . LEU A 1 265 ? 8.110 5.326 -28.649 1.00 44.59 265 LEU A N 1
ATOM 2053 C CA . LEU A 1 265 ? 7.572 6.140 -29.737 1.00 44.59 265 LEU A CA 1
ATOM 2054 C C . LEU A 1 265 ? 6.639 5.298 -30.613 1.00 44.59 265 LEU A C 1
ATOM 2056 O O . LEU A 1 265 ? 6.929 4.134 -30.919 1.00 44.59 265 LEU A O 1
ATOM 2060 N N . SER A 1 266 ? 5.529 5.902 -31.045 1.00 47.31 266 SER A N 1
ATOM 2061 C CA . SER A 1 266 ? 4.637 5.294 -32.031 1.00 47.31 266 SER A CA 1
ATOM 2062 C C . SER A 1 266 ? 5.373 5.108 -33.359 1.00 47.31 266 SER A C 1
ATOM 2064 O O . SER A 1 266 ? 6.321 5.835 -33.660 1.00 47.31 266 SER A O 1
ATOM 2066 N N . ALA A 1 267 ? 4.932 4.158 -34.188 1.00 47.91 267 ALA A N 1
ATOM 2067 C CA . ALA A 1 267 ? 5.567 3.893 -35.483 1.00 47.91 267 ALA A CA 1
ATOM 2068 C C . ALA A 1 267 ? 5.723 5.168 -36.343 1.00 47.91 267 ALA A C 1
ATOM 2070 O O . ALA A 1 267 ? 6.755 5.355 -36.971 1.00 47.91 267 ALA A O 1
ATOM 2071 N N . ALA A 1 268 ? 4.759 6.095 -36.276 1.00 39.06 268 ALA A N 1
ATOM 2072 C CA . ALA A 1 268 ? 4.788 7.362 -37.010 1.00 39.06 268 ALA A CA 1
ATOM 2073 C C . ALA A 1 268 ? 5.790 8.402 -36.462 1.00 39.06 268 ALA A C 1
ATOM 2075 O O . ALA A 1 268 ? 6.240 9.267 -37.206 1.00 39.06 268 ALA A O 1
ATOM 2076 N N . THR A 1 269 ? 6.157 8.341 -35.175 1.00 46.72 269 THR A N 1
ATOM 2077 C CA . THR A 1 269 ? 7.171 9.240 -34.580 1.00 46.72 269 THR A CA 1
ATOM 2078 C C . THR A 1 269 ? 8.585 8.662 -34.617 1.00 46.72 269 THR A C 1
ATOM 2080 O O . THR A 1 269 ? 9.543 9.432 -34.542 1.00 46.72 269 THR A O 1
ATOM 2083 N N . ARG A 1 270 ? 8.731 7.340 -34.803 1.00 52.47 270 ARG A N 1
ATOM 2084 C CA . ARG A 1 270 ? 10.033 6.677 -35.009 1.00 52.47 270 ARG A CA 1
ATOM 2085 C C . ARG A 1 270 ? 10.750 7.153 -36.275 1.00 52.47 270 ARG A C 1
ATOM 2087 O O . ARG A 1 270 ? 11.967 7.259 -36.249 1.00 52.47 270 ARG A O 1
ATOM 2094 N N . ASP A 1 271 ? 10.013 7.492 -37.331 1.00 46.75 271 ASP A N 1
ATOM 2095 C CA . ASP A 1 271 ? 10.606 7.909 -38.612 1.00 46.75 271 ASP A CA 1
ATOM 2096 C C . ASP A 1 271 ? 10.915 9.417 -38.693 1.00 46.75 271 ASP A C 1
ATOM 2098 O O . ASP A 1 271 ? 11.733 9.838 -39.510 1.00 46.75 271 ASP A O 1
ATOM 2102 N N . ALA A 1 272 ? 10.281 10.245 -37.852 1.00 41.78 272 ALA A N 1
ATOM 2103 C CA . ALA A 1 272 ? 10.307 11.707 -37.986 1.00 41.78 272 ALA A CA 1
ATOM 2104 C C . ALA A 1 272 ? 11.245 12.440 -37.004 1.00 41.78 272 ALA A C 1
ATOM 2106 O O . ALA A 1 272 ? 11.649 13.562 -37.293 1.00 41.78 272 ALA A O 1
ATOM 2107 N N . ASN A 1 273 ? 11.613 11.834 -35.868 1.00 49.00 273 ASN A N 1
ATOM 2108 C CA . ASN A 1 273 ? 12.397 12.483 -34.806 1.00 49.00 273 ASN A CA 1
ATOM 2109 C C . ASN A 1 273 ? 13.575 11.613 -34.352 1.00 49.00 273 ASN A C 1
ATOM 2111 O O . ASN A 1 273 ? 13.587 11.110 -33.228 1.00 49.00 273 ASN A O 1
ATOM 2115 N N . GLU A 1 274 ? 14.593 11.439 -35.196 1.00 52.50 274 GLU A N 1
ATOM 2116 C CA . GLU A 1 274 ? 15.764 10.648 -34.812 1.00 52.50 274 GLU A CA 1
ATOM 2117 C C . GLU A 1 274 ? 17.062 11.475 -34.710 1.00 52.50 274 GLU A C 1
ATOM 2119 O O . GLU A 1 274 ? 17.888 11.502 -35.628 1.00 52.50 274 GLU A O 1
ATOM 2124 N N . PRO A 1 275 ? 17.341 12.036 -33.515 1.00 49.47 275 PRO A N 1
ATOM 2125 C CA . PRO A 1 275 ? 18.709 12.283 -33.066 1.00 49.47 275 PRO A CA 1
ATOM 2126 C C . PRO A 1 275 ? 19.593 11.033 -33.226 1.00 49.47 275 PRO A C 1
ATOM 2128 O O . PRO A 1 275 ? 20.780 11.153 -33.505 1.00 49.47 275 PRO A O 1
ATOM 2131 N N . TRP A 1 276 ? 19.004 9.833 -33.118 1.00 47.25 276 TRP A N 1
ATOM 2132 C CA . TRP A 1 276 ? 19.661 8.533 -33.283 1.00 47.25 276 TRP A CA 1
ATOM 2133 C C . TRP A 1 276 ? 20.098 8.237 -34.728 1.00 47.25 276 TRP A C 1
ATOM 2135 O O . TRP A 1 276 ? 21.282 8.008 -34.950 1.00 47.25 276 TRP A O 1
ATOM 2145 N N . ALA A 1 277 ? 19.212 8.322 -35.723 1.00 51.97 277 ALA A N 1
ATOM 2146 C CA . ALA A 1 277 ? 19.537 8.266 -37.150 1.00 51.97 277 ALA A CA 1
ATOM 2147 C C . ALA A 1 277 ? 20.604 9.286 -37.524 1.00 51.97 277 ALA A C 1
ATOM 2149 O O . ALA A 1 277 ? 21.511 8.945 -38.274 1.00 51.97 277 ALA A O 1
ATOM 2150 N N . THR A 1 278 ? 20.543 10.513 -37.000 1.00 52.62 278 THR A N 1
ATOM 2151 C CA . THR A 1 278 ? 21.584 11.527 -37.230 1.00 52.62 278 THR A CA 1
ATOM 2152 C C . THR A 1 278 ? 22.925 11.098 -36.628 1.00 52.62 278 THR A C 1
ATOM 2154 O O . THR A 1 278 ? 23.955 11.198 -37.296 1.00 52.62 278 THR A O 1
ATOM 2157 N N . MET A 1 279 ? 22.917 10.529 -35.419 1.00 51.84 279 MET A N 1
ATOM 2158 C CA . MET A 1 279 ? 24.106 9.978 -34.760 1.00 51.84 279 MET A CA 1
ATOM 2159 C C . MET A 1 279 ? 24.701 8.792 -35.540 1.00 51.84 279 MET A C 1
ATOM 2161 O O . MET A 1 279 ? 25.891 8.788 -35.834 1.00 51.84 279 MET A O 1
ATOM 2165 N N . LEU A 1 280 ? 23.872 7.829 -35.953 1.00 52.69 280 LEU A N 1
ATOM 2166 C CA . LEU A 1 280 ? 24.254 6.651 -36.743 1.00 52.69 280 LEU A CA 1
ATOM 2167 C C . LEU A 1 280 ? 24.706 7.004 -38.168 1.00 52.69 280 LEU A C 1
ATOM 2169 O O . LEU A 1 280 ? 25.602 6.381 -38.735 1.00 52.69 280 LEU A O 1
ATOM 2173 N N . LYS A 1 281 ? 24.102 8.029 -38.774 1.00 54.84 281 LYS A N 1
ATOM 2174 C CA . LYS A 1 281 ? 24.493 8.542 -40.094 1.00 54.84 281 LYS A CA 1
ATOM 2175 C C . LYS A 1 281 ? 25.844 9.262 -40.030 1.00 54.84 281 LYS A C 1
ATOM 2177 O O . LYS A 1 281 ? 26.571 9.236 -41.018 1.00 54.84 281 LYS A O 1
ATOM 2182 N N . ALA A 1 282 ? 26.206 9.836 -38.879 1.00 52.78 282 ALA A N 1
ATOM 2183 C CA . ALA A 1 282 ? 27.512 10.450 -38.637 1.00 52.78 282 ALA A CA 1
ATOM 2184 C C . ALA A 1 282 ? 28.638 9.430 -38.359 1.00 52.78 282 ALA A C 1
ATOM 2186 O O . ALA A 1 282 ? 29.811 9.746 -38.581 1.00 52.78 282 ALA A O 1
ATOM 2187 N N . THR A 1 283 ? 28.316 8.213 -37.902 1.00 54.75 283 THR A N 1
ATOM 2188 C CA . THR A 1 283 ? 29.315 7.160 -37.645 1.00 54.75 283 THR A CA 1
ATOM 2189 C C . THR A 1 283 ? 29.627 6.305 -38.878 1.00 54.75 283 THR A C 1
ATOM 2191 O O . THR A 1 283 ? 30.734 5.803 -39.017 1.00 54.75 283 THR A O 1
ATOM 2194 N N . GLY A 1 284 ? 28.725 6.171 -39.850 1.00 55.69 284 GLY A N 1
ATOM 2195 C CA . GLY A 1 284 ? 29.033 5.481 -41.114 1.00 55.69 284 GLY A CA 1
ATOM 2196 C C . GLY A 1 284 ? 29.175 3.952 -41.017 1.00 55.69 284 GLY A C 1
ATOM 2197 O O . GLY A 1 284 ? 29.268 3.299 -42.050 1.00 55.69 284 GLY A O 1
ATOM 2198 N N . GLU A 1 285 ? 29.108 3.367 -39.820 1.00 54.75 285 GLU A N 1
ATOM 2199 C CA . GLU A 1 285 ? 28.855 1.938 -39.614 1.00 54.75 285 GLU A CA 1
ATOM 2200 C C . GLU A 1 285 ? 27.369 1.729 -39.325 1.00 54.75 285 GLU A C 1
ATOM 2202 O O . GLU A 1 285 ? 26.916 1.796 -38.182 1.00 54.75 285 GLU A O 1
ATOM 2207 N N . LYS A 1 286 ? 26.588 1.511 -40.385 1.00 57.47 286 LYS A N 1
ATOM 2208 C CA . LYS A 1 286 ? 25.149 1.261 -40.261 1.00 57.47 286 LYS A CA 1
ATOM 2209 C C . LYS A 1 286 ? 24.809 -0.176 -39.867 1.00 57.47 286 LYS A C 1
ATOM 2211 O O . LYS A 1 286 ? 23.801 -0.373 -39.208 1.00 57.47 286 LYS A O 1
ATOM 2216 N N . ASP A 1 287 ? 25.632 -1.171 -40.194 1.00 59.62 287 ASP A N 1
ATOM 2217 C CA . ASP A 1 287 ? 25.064 -2.522 -40.311 1.00 59.62 287 ASP A CA 1
ATOM 2218 C C . ASP A 1 287 ? 25.445 -3.464 -39.158 1.00 59.62 287 ASP A C 1
ATOM 2220 O O . ASP A 1 287 ? 24.582 -4.132 -38.596 1.00 59.62 287 ASP A O 1
ATOM 2224 N N . ALA A 1 288 ? 26.709 -3.496 -38.723 1.00 62.41 288 ALA A N 1
ATOM 2225 C CA . ALA A 1 288 ? 27.162 -4.506 -37.756 1.00 62.41 288 ALA A CA 1
ATOM 2226 C C . ALA A 1 288 ? 26.783 -4.197 -36.295 1.00 62.41 288 ALA A C 1
ATOM 2228 O O . ALA A 1 288 ? 26.449 -5.100 -35.525 1.00 62.41 288 ALA A O 1
ATOM 2229 N N . GLY A 1 289 ? 26.852 -2.930 -35.876 1.00 60.22 289 GLY A N 1
ATOM 2230 C CA . GLY A 1 289 ? 26.448 -2.516 -34.526 1.00 60.22 289 GLY A CA 1
ATOM 2231 C C . GLY A 1 289 ? 24.933 -2.600 -34.322 1.00 60.22 289 GLY A C 1
ATOM 2232 O O . GLY A 1 289 ? 24.475 -3.122 -33.305 1.00 60.22 289 GLY A O 1
ATOM 2233 N N . ILE A 1 290 ? 24.162 -2.157 -35.321 1.00 60.75 290 ILE A N 1
ATOM 2234 C CA . ILE A 1 290 ? 22.693 -2.185 -35.297 1.00 60.75 290 ILE A CA 1
ATOM 2235 C C . ILE A 1 290 ? 22.184 -3.626 -35.312 1.00 60.75 290 ILE A C 1
ATOM 2237 O O . ILE A 1 290 ? 21.418 -3.995 -34.425 1.00 60.75 290 ILE A O 1
ATOM 2241 N N . ALA A 1 291 ? 22.687 -4.472 -36.219 1.00 66.81 291 ALA A N 1
ATOM 2242 C CA . ALA A 1 291 ? 22.276 -5.874 -36.287 1.00 66.81 291 ALA A CA 1
ATOM 2243 C C . ALA A 1 291 ? 22.541 -6.633 -34.973 1.00 66.81 291 ALA A C 1
ATOM 2245 O O . ALA A 1 291 ? 21.738 -7.471 -34.569 1.00 66.81 291 ALA A O 1
ATOM 2246 N N . ARG A 1 292 ? 23.638 -6.322 -34.263 1.00 63.94 292 ARG A N 1
ATOM 2247 C CA . ARG A 1 292 ? 23.940 -6.922 -32.950 1.00 63.94 292 ARG A CA 1
ATOM 2248 C C . ARG A 1 292 ? 22.966 -6.470 -31.859 1.00 63.94 292 ARG A C 1
ATOM 2250 O O . ARG A 1 292 ? 22.535 -7.299 -31.059 1.00 63.94 292 ARG A O 1
ATOM 2257 N N . ALA A 1 293 ? 22.599 -5.189 -31.832 1.00 57.81 293 ALA A N 1
ATOM 2258 C CA . ALA A 1 293 ? 21.617 -4.669 -30.881 1.00 57.81 293 ALA A CA 1
ATOM 2259 C C . ALA A 1 293 ? 20.201 -5.215 -31.150 1.00 57.81 293 ALA A C 1
ATOM 2261 O O . ALA A 1 293 ? 19.496 -5.587 -30.211 1.00 57.81 293 ALA A O 1
ATOM 2262 N N . GLU A 1 294 ? 19.803 -5.318 -32.420 1.00 66.56 294 GLU A N 1
ATOM 2263 C CA . GLU A 1 294 ? 18.513 -5.885 -32.836 1.00 66.56 294 GLU A CA 1
ATOM 2264 C C . GLU A 1 294 ? 18.422 -7.387 -32.540 1.00 66.56 294 GLU A C 1
ATOM 2266 O O . GLU A 1 294 ? 17.416 -7.844 -31.995 1.00 66.56 294 GLU A O 1
ATOM 2271 N N . ALA A 1 295 ? 19.491 -8.148 -32.807 1.00 69.31 295 ALA A N 1
ATOM 2272 C CA . ALA A 1 295 ? 19.562 -9.569 -32.466 1.00 69.31 295 ALA A CA 1
ATOM 2273 C C . ALA A 1 295 ? 19.392 -9.806 -30.956 1.00 69.31 295 ALA A C 1
ATOM 2275 O O . ALA A 1 295 ? 18.658 -10.709 -30.553 1.00 69.31 295 ALA A O 1
ATOM 2276 N N . TYR A 1 296 ? 20.003 -8.959 -30.120 1.00 64.88 296 TYR A N 1
ATOM 2277 C CA . TYR A 1 296 ? 19.812 -9.015 -28.671 1.00 64.88 296 TYR A CA 1
ATOM 2278 C C . TYR A 1 296 ? 18.367 -8.707 -28.255 1.00 64.88 296 TYR A C 1
ATOM 2280 O O . TYR A 1 296 ? 17.796 -9.438 -27.442 1.00 64.88 296 TYR A O 1
ATOM 2288 N N . GLY A 1 297 ? 17.766 -7.650 -28.815 1.00 63.03 297 GLY A N 1
ATOM 2289 C CA . GLY A 1 297 ? 16.364 -7.309 -28.561 1.00 63.03 297 GLY A CA 1
ATOM 2290 C C . GLY A 1 297 ? 15.433 -8.488 -28.855 1.00 63.03 297 GLY A C 1
ATOM 2291 O O . GLY A 1 297 ? 14.644 -8.879 -27.995 1.00 63.03 297 GLY A O 1
ATOM 2292 N N . ALA A 1 298 ? 15.616 -9.127 -30.013 1.00 71.81 298 ALA A N 1
ATOM 2293 C CA . ALA A 1 298 ? 14.830 -10.282 -30.437 1.00 71.81 298 ALA A CA 1
ATOM 2294 C C . ALA A 1 298 ? 15.032 -11.528 -29.550 1.00 71.81 298 ALA A C 1
ATOM 2296 O O . ALA A 1 298 ? 14.090 -12.287 -29.324 1.00 71.81 298 ALA A O 1
ATOM 2297 N N . GLU A 1 299 ? 16.244 -11.774 -29.041 1.00 67.44 299 GLU A N 1
ATOM 2298 C CA . GLU A 1 299 ? 16.519 -12.904 -28.141 1.00 67.44 299 GLU A CA 1
ATOM 2299 C C . GLU A 1 299 ? 15.923 -12.674 -26.743 1.00 67.44 299 GLU A C 1
ATOM 2301 O O . GLU A 1 299 ? 15.276 -13.563 -26.183 1.00 67.44 299 GLU A O 1
ATOM 2306 N N . LYS A 1 300 ? 16.027 -11.447 -26.219 1.00 62.66 300 LYS A N 1
ATOM 2307 C CA . LYS A 1 300 ? 15.373 -11.043 -24.968 1.00 62.66 300 LYS A CA 1
ATOM 2308 C C . LYS A 1 300 ? 13.850 -11.185 -25.052 1.00 62.66 300 LYS A C 1
ATOM 2310 O O . LYS A 1 300 ? 13.239 -11.716 -24.123 1.00 62.66 300 LYS A O 1
ATOM 2315 N N . GLU A 1 301 ? 13.238 -10.750 -26.153 1.00 66.56 301 GLU A N 1
ATOM 2316 C CA . GLU A 1 301 ? 11.789 -10.860 -26.375 1.00 66.56 301 GLU A CA 1
ATOM 2317 C C . GLU A 1 301 ? 11.286 -12.311 -26.373 1.00 66.56 301 GLU A C 1
ATOM 2319 O O . GLU A 1 301 ? 10.162 -12.557 -25.940 1.00 66.56 301 GLU A O 1
ATOM 2324 N N . LYS A 1 302 ? 12.116 -13.285 -26.772 1.00 72.19 302 LYS A N 1
ATOM 2325 C CA . LYS A 1 302 ? 11.771 -14.718 -26.714 1.00 72.19 302 LYS A CA 1
ATOM 2326 C C . LYS A 1 302 ? 11.813 -15.291 -25.295 1.00 72.19 302 LYS A C 1
ATOM 2328 O O . LYS A 1 302 ? 10.985 -16.132 -24.954 1.00 72.19 302 LYS A O 1
ATOM 2333 N N . LEU A 1 303 ? 12.752 -14.839 -24.464 1.00 60.81 303 LEU A N 1
ATOM 2334 C CA . LEU A 1 303 ? 12.982 -15.393 -23.121 1.00 60.81 303 LEU A CA 1
ATOM 2335 C C . LEU A 1 303 ? 12.041 -14.824 -22.062 1.00 60.81 303 LEU A C 1
ATOM 2337 O O . LEU A 1 303 ? 11.670 -15.529 -21.124 1.00 60.81 303 LEU A O 1
ATOM 2341 N N . VAL A 1 304 ? 11.649 -13.553 -22.190 1.00 62.69 304 VAL A N 1
ATOM 2342 C CA . VAL A 1 304 ? 10.776 -12.892 -21.206 1.00 62.69 304 VAL A CA 1
ATOM 2343 C C . VAL A 1 304 ? 9.445 -13.645 -21.015 1.00 62.69 304 VAL A C 1
ATOM 2345 O O . VAL A 1 304 ? 9.081 -13.885 -19.861 1.00 62.69 304 VAL A O 1
ATOM 2348 N N . PRO A 1 305 ? 8.725 -14.078 -22.070 1.00 63.47 305 PRO A N 1
ATOM 2349 C CA . PRO A 1 305 ? 7.520 -14.895 -21.920 1.00 63.47 305 PRO A CA 1
ATOM 2350 C C . PRO A 1 305 ? 7.780 -16.258 -21.261 1.00 63.47 305 PRO A C 1
ATOM 2352 O O . PRO A 1 305 ? 6.979 -16.698 -20.438 1.00 63.47 305 PRO A O 1
ATOM 2355 N N . GLU A 1 306 ? 8.901 -16.916 -21.572 1.00 61.22 306 GLU A N 1
ATOM 2356 C CA . GLU A 1 306 ? 9.247 -18.226 -21.005 1.00 61.22 306 GLU A CA 1
ATOM 2357 C C . GLU A 1 306 ? 9.561 -18.129 -19.504 1.00 61.22 306 GLU A C 1
ATOM 2359 O O . GLU A 1 306 ? 9.033 -18.910 -18.709 1.00 61.22 306 GLU A O 1
ATOM 2364 N N . LEU A 1 307 ? 10.327 -17.114 -19.092 1.00 59.41 307 LEU A N 1
ATOM 2365 C CA . LEU A 1 307 ? 10.580 -16.817 -17.680 1.00 59.41 307 LEU A CA 1
ATOM 2366 C C . LEU A 1 307 ? 9.299 -16.473 -16.930 1.00 59.41 307 LEU A C 1
ATOM 2368 O O . LEU A 1 307 ? 9.107 -16.948 -15.816 1.00 59.41 307 LEU A O 1
ATOM 2372 N N . LYS A 1 308 ? 8.402 -15.685 -17.535 1.00 58.09 308 LYS A N 1
ATOM 2373 C CA . LYS A 1 308 ? 7.083 -15.392 -16.956 1.00 58.09 308 LYS A CA 1
ATOM 2374 C C . LYS A 1 308 ? 6.260 -16.665 -16.757 1.00 58.09 308 LYS A C 1
ATOM 2376 O O . LYS A 1 308 ? 5.683 -16.841 -15.690 1.00 58.09 308 LYS A O 1
ATOM 2381 N N . ARG A 1 309 ? 6.254 -17.573 -17.740 1.00 60.97 309 ARG A N 1
ATOM 2382 C CA . ARG A 1 309 ? 5.544 -18.859 -17.657 1.00 60.97 309 ARG A CA 1
ATOM 2383 C C . ARG A 1 309 ? 6.091 -19.750 -16.542 1.00 60.97 309 ARG A C 1
ATOM 2385 O O . ARG A 1 309 ? 5.312 -20.330 -15.798 1.00 60.97 309 ARG A O 1
ATOM 2392 N N . LEU A 1 310 ? 7.413 -19.846 -16.404 1.00 56.03 310 LEU A N 1
ATOM 2393 C CA . LEU A 1 310 ? 8.053 -20.643 -15.346 1.00 56.03 310 LEU A CA 1
ATOM 2394 C C . LEU A 1 310 ? 7.915 -19.998 -13.958 1.00 56.03 310 LEU A C 1
ATOM 2396 O O . LEU A 1 310 ? 7.911 -20.686 -12.943 1.00 56.03 310 LEU A O 1
ATOM 2400 N N . ARG A 1 311 ? 7.758 -18.673 -13.917 1.00 56.66 311 ARG A N 1
ATOM 2401 C CA . ARG A 1 311 ? 7.481 -17.880 -12.714 1.00 56.66 311 ARG A CA 1
ATOM 2402 C C . ARG A 1 311 ? 6.014 -17.949 -12.271 1.00 56.66 311 ARG A C 1
ATOM 2404 O O . ARG A 1 311 ? 5.713 -17.604 -11.127 1.00 56.66 311 ARG A O 1
ATOM 2411 N N . ALA A 1 312 ? 5.123 -18.401 -13.153 1.00 47.62 312 ALA A N 1
ATOM 2412 C CA . ALA A 1 312 ? 3.680 -18.365 -12.964 1.00 47.62 312 ALA A CA 1
ATOM 2413 C C . ALA A 1 312 ? 3.175 -19.003 -11.661 1.00 47.62 312 ALA A C 1
ATOM 2415 O O . ALA A 1 312 ? 2.185 -18.495 -11.177 1.00 47.62 312 ALA A O 1
ATOM 2416 N N . PRO A 1 313 ? 3.772 -20.035 -11.034 1.00 49.16 313 PRO A N 1
ATOM 2417 C CA . PRO A 1 313 ? 3.232 -20.573 -9.778 1.00 49.16 313 PRO A CA 1
ATOM 2418 C C . PRO A 1 313 ? 3.480 -19.695 -8.538 1.00 49.16 313 PRO A C 1
ATOM 2420 O O . PRO A 1 313 ? 2.730 -19.787 -7.572 1.00 49.16 313 PRO A O 1
ATOM 2423 N N . ALA A 1 314 ? 4.520 -18.851 -8.541 1.00 45.69 314 ALA A N 1
ATOM 2424 C CA . ALA A 1 314 ? 4.967 -18.117 -7.348 1.00 45.69 314 ALA A CA 1
ATOM 2425 C C . ALA A 1 314 ? 4.443 -16.668 -7.259 1.00 45.69 314 ALA A C 1
ATOM 2427 O O . ALA A 1 314 ? 4.613 -16.022 -6.230 1.00 45.69 314 ALA A O 1
ATOM 2428 N N . PHE A 1 315 ? 3.818 -16.156 -8.326 1.00 54.38 315 PHE A N 1
ATOM 2429 C CA . PHE A 1 315 ? 3.378 -14.759 -8.460 1.00 54.38 315 PHE A CA 1
ATOM 2430 C C . PHE A 1 315 ? 1.968 -14.663 -9.080 1.00 54.38 315 PHE A C 1
ATOM 2432 O O . PHE A 1 315 ? 1.749 -13.866 -9.986 1.00 54.38 315 PHE A O 1
ATOM 2439 N N . GLN A 1 316 ? 1.027 -15.515 -8.653 1.00 61.09 316 GLN A N 1
ATOM 2440 C CA . GLN A 1 316 ? -0.337 -15.558 -9.223 1.00 61.09 316 GLN A CA 1
ATOM 2441 C C . GLN A 1 316 ? -1.295 -14.520 -8.662 1.00 61.09 316 GLN A C 1
ATOM 2443 O O . GLN A 1 316 ? -2.437 -14.477 -9.100 1.00 61.09 316 GLN A O 1
ATOM 2448 N N . TRP A 1 317 ? -0.858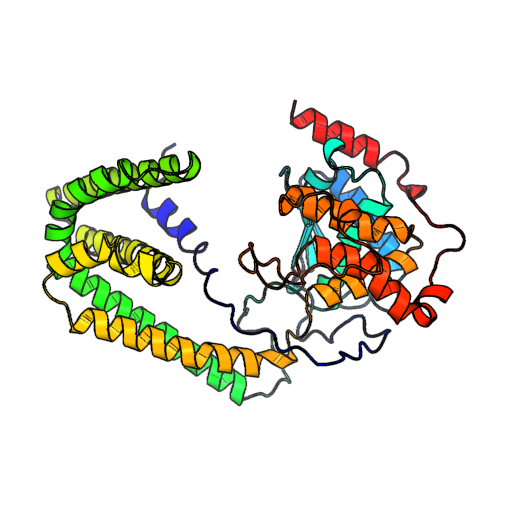 -13.734 -7.683 1.00 71.44 317 TRP A N 1
ATOM 2449 C CA . TRP A 1 317 ? -1.736 -12.755 -7.081 1.00 71.44 317 TRP A CA 1
ATOM 2450 C C . TRP A 1 317 ? -1.740 -11.481 -7.909 1.00 71.44 317 TRP A C 1
ATOM 2452 O O . TRP A 1 317 ? -0.694 -10.881 -8.146 1.00 71.44 317 TRP A O 1
ATOM 2462 N N . GLU A 1 318 ? -2.923 -11.112 -8.365 1.00 81.94 318 GLU A N 1
ATOM 2463 C CA . GLU A 1 318 ? -3.217 -9.815 -8.933 1.00 81.94 318 GLU A CA 1
ATOM 2464 C C . GLU A 1 318 ? -3.505 -8.815 -7.812 1.00 81.94 318 GLU A C 1
ATOM 2466 O O . GLU A 1 318 ? -3.944 -9.163 -6.717 1.00 81.94 318 GLU A O 1
ATOM 2471 N N . GLU A 1 319 ? -3.323 -7.538 -8.115 1.00 83.75 319 GLU A N 1
ATOM 2472 C CA . GLU A 1 319 ? -3.648 -6.429 -7.214 1.00 83.75 319 GLU A CA 1
ATOM 2473 C C . GLU A 1 319 ? -5.105 -6.428 -6.771 1.00 83.75 319 GLU A C 1
ATOM 2475 O O . GLU A 1 319 ? -5.403 -6.147 -5.614 1.00 83.75 319 GLU A O 1
ATOM 2480 N N . GLN A 1 320 ? -5.997 -6.854 -7.663 1.00 84.12 320 GLN A N 1
ATOM 2481 C CA . GLN A 1 320 ? -7.391 -7.095 -7.329 1.00 84.12 320 GLN A CA 1
ATOM 2482 C C . GLN A 1 320 ? -7.525 -8.085 -6.164 1.00 84.12 320 GLN A C 1
ATOM 2484 O O . GLN A 1 320 ? -8.254 -7.822 -5.222 1.00 84.12 320 GLN A O 1
ATOM 2489 N N . GLN A 1 321 ? -6.786 -9.191 -6.172 1.00 86.31 321 GLN A N 1
ATOM 2490 C CA . GLN A 1 321 ? -6.890 -10.198 -5.115 1.00 86.31 321 GLN A CA 1
ATOM 2491 C C . GLN A 1 321 ? -6.360 -9.672 -3.774 1.00 86.31 321 GLN A C 1
ATOM 2493 O O . GLN A 1 321 ? -6.825 -10.084 -2.713 1.00 86.31 321 GLN A O 1
ATOM 2498 N N . ALA A 1 322 ? -5.404 -8.736 -3.798 1.00 89.19 322 ALA A N 1
ATOM 2499 C CA . ALA A 1 322 ? -4.985 -8.027 -2.592 1.00 89.19 322 ALA A CA 1
ATOM 2500 C C . ALA A 1 322 ? -6.067 -7.061 -2.077 1.00 89.19 322 ALA A C 1
ATOM 2502 O O . ALA A 1 322 ? -6.197 -6.904 -0.863 1.00 89.19 322 ALA A O 1
ATOM 2503 N N . ASP A 1 323 ? -6.872 -6.462 -2.962 1.00 91.00 323 ASP A N 1
ATOM 2504 C CA . ASP A 1 323 ? -8.063 -5.693 -2.571 1.00 91.00 323 ASP A CA 1
ATOM 2505 C C . ASP A 1 323 ? -9.110 -6.586 -1.898 1.00 91.00 323 ASP A C 1
ATOM 2507 O O . ASP A 1 323 ? -9.608 -6.235 -0.833 1.00 91.00 323 ASP A O 1
ATOM 2511 N N . GLU A 1 324 ? -9.393 -7.758 -2.468 1.00 90.06 324 GLU A N 1
ATOM 2512 C CA . GLU A 1 324 ? -10.367 -8.729 -1.942 1.00 90.06 324 GLU A CA 1
ATOM 2513 C C . GLU A 1 324 ? -9.945 -9.250 -0.555 1.00 90.06 324 GLU A C 1
ATOM 2515 O O . GLU A 1 324 ? -10.682 -9.144 0.430 1.00 90.06 324 GLU A O 1
ATOM 2520 N N . VAL A 1 325 ? -8.704 -9.739 -0.427 1.00 90.88 325 VAL A N 1
ATOM 2521 C C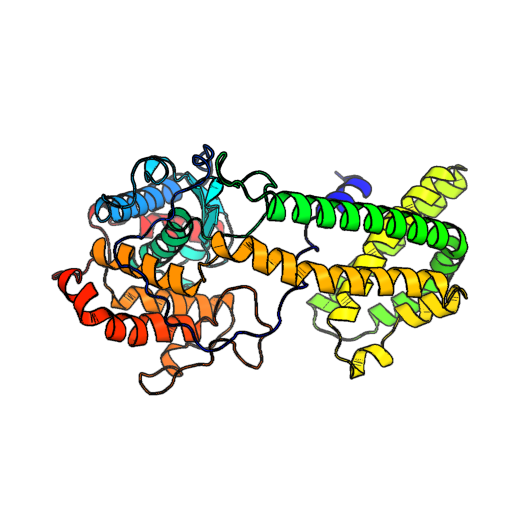A . VAL A 1 325 ? -8.158 -10.221 0.856 1.00 90.88 325 VAL A CA 1
ATOM 2522 C C . VAL A 1 325 ? -8.030 -9.080 1.872 1.00 90.88 325 VAL A C 1
ATOM 2524 O O . VAL A 1 325 ? -8.298 -9.266 3.063 1.00 90.88 325 VAL A O 1
ATOM 2527 N N . GLY A 1 326 ? -7.645 -7.886 1.417 1.00 93.81 326 GLY A N 1
ATOM 2528 C CA . GLY A 1 326 ? -7.582 -6.691 2.250 1.00 93.81 326 GLY A CA 1
ATOM 2529 C C . GLY A 1 326 ? -8.956 -6.289 2.783 1.00 93.81 326 GLY A C 1
ATOM 2530 O O . GLY A 1 326 ? -9.073 -5.953 3.964 1.00 93.81 326 GLY A O 1
ATOM 2531 N N . PHE A 1 327 ? -9.999 -6.379 1.958 1.00 93.50 327 PHE A N 1
ATOM 2532 C CA . PHE A 1 327 ? -11.377 -6.128 2.367 1.00 93.50 327 PHE A CA 1
ATOM 2533 C C . PHE A 1 327 ? -11.860 -7.159 3.395 1.00 93.50 327 PHE A C 1
ATOM 2535 O O . PHE A 1 327 ? -12.437 -6.778 4.414 1.00 93.50 327 PHE A O 1
ATOM 2542 N N . GLU A 1 328 ? -11.536 -8.445 3.218 1.00 91.69 328 GLU A N 1
ATOM 2543 C CA . GLU A 1 328 ? -11.842 -9.494 4.203 1.00 91.69 328 GLU A CA 1
ATOM 2544 C C . GLU A 1 328 ? -11.199 -9.195 5.572 1.00 91.69 328 GLU A C 1
ATOM 2546 O O . GLU A 1 328 ? -11.865 -9.277 6.612 1.00 91.69 328 GLU A O 1
ATOM 2551 N N . PHE A 1 329 ? -9.916 -8.810 5.601 1.00 94.38 329 PHE A N 1
ATOM 2552 C CA . PHE A 1 329 ? -9.240 -8.421 6.847 1.00 94.38 329 PHE A CA 1
ATOM 2553 C C . PHE A 1 329 ? -9.906 -7.220 7.514 1.00 94.38 329 PHE A C 1
ATOM 2555 O O . PHE A 1 329 ? -10.052 -7.195 8.741 1.00 94.38 329 PHE A O 1
ATOM 2562 N N . TYR A 1 330 ? -10.308 -6.251 6.696 1.00 95.50 330 TYR A N 1
ATOM 2563 C CA . TYR A 1 330 ? -10.928 -5.006 7.107 1.00 95.50 330 TYR A CA 1
ATOM 2564 C C . TYR A 1 330 ? -12.297 -5.218 7.767 1.00 95.50 330 TYR A C 1
ATOM 2566 O O . TYR A 1 330 ? -12.510 -4.764 8.895 1.00 95.50 330 TYR A O 1
ATOM 2574 N N . ILE A 1 331 ? -13.202 -5.959 7.119 1.00 94.06 331 ILE A N 1
ATOM 2575 C CA . ILE A 1 331 ? -14.545 -6.212 7.665 1.00 94.06 331 ILE A CA 1
ATOM 2576 C C . ILE A 1 331 ? -14.489 -7.100 8.910 1.00 94.06 331 ILE A C 1
ATOM 2578 O O . ILE A 1 331 ? -15.198 -6.836 9.879 1.00 94.06 331 ILE A O 1
ATOM 2582 N N . ARG A 1 332 ? -13.576 -8.084 8.960 1.00 91.94 332 ARG A N 1
ATOM 2583 C CA . ARG A 1 332 ? -13.364 -8.910 10.163 1.00 91.94 332 ARG A CA 1
ATOM 2584 C C . ARG A 1 332 ? -12.899 -8.097 11.357 1.00 91.94 332 ARG A C 1
ATOM 2586 O O . ARG A 1 332 ? -13.278 -8.393 12.486 1.00 91.94 332 ARG A O 1
ATOM 2593 N N . ALA A 1 333 ? -12.106 -7.057 11.112 1.00 95.00 333 ALA A N 1
ATOM 2594 C CA . ALA A 1 333 ? -11.695 -6.105 12.136 1.00 95.00 333 ALA A CA 1
ATOM 2595 C C . ALA A 1 333 ? -12.838 -5.186 12.611 1.00 95.00 333 ALA A C 1
ATOM 2597 O O . ALA A 1 333 ? -12.637 -4.371 13.514 1.00 95.00 333 ALA A O 1
ATOM 2598 N N . GLY A 1 334 ? -14.039 -5.342 12.047 1.00 95.06 334 GLY A N 1
ATOM 2599 C CA . GLY A 1 334 ? -15.256 -4.649 12.443 1.00 95.06 334 GLY A CA 1
ATOM 2600 C C . GLY A 1 334 ? -15.376 -3.237 11.883 1.00 95.06 334 GLY A C 1
ATOM 2601 O O . GLY A 1 334 ? -16.218 -2.480 12.362 1.00 95.06 334 GLY A O 1
ATOM 2602 N N . PHE A 1 335 ? -14.545 -2.858 10.909 1.00 96.25 335 PHE A N 1
ATOM 2603 C CA . PHE A 1 335 ? -14.618 -1.532 10.302 1.00 96.25 335 PHE A CA 1
ATOM 2604 C C . PHE A 1 335 ? -15.825 -1.386 9.366 1.00 96.25 335 PHE A C 1
ATOM 2606 O O . PHE A 1 335 ? -16.327 -2.368 8.826 1.00 96.25 335 PHE A O 1
ATOM 2613 N N . GLU A 1 336 ? -16.288 -0.146 9.182 1.00 94.94 336 GLU A N 1
ATOM 2614 C CA . GLU A 1 336 ? -17.411 0.209 8.302 1.00 94.94 336 GLU A CA 1
ATOM 2615 C C . GLU A 1 336 ? -17.140 -0.157 6.828 1.00 94.94 336 GLU A C 1
ATOM 2617 O O . GLU A 1 336 ? -16.375 0.546 6.161 1.00 94.94 336 GLU A O 1
ATOM 2622 N N . PRO A 1 337 ? -17.801 -1.192 6.269 1.00 92.62 337 PRO A N 1
ATOM 2623 C CA . PRO A 1 337 ? -17.514 -1.689 4.921 1.00 92.62 337 PRO A CA 1
ATOM 2624 C C . PRO A 1 337 ? -17.657 -0.624 3.831 1.00 92.62 337 PRO A C 1
ATOM 2626 O O . PRO A 1 337 ? -16.918 -0.644 2.851 1.00 92.62 337 PRO A O 1
ATOM 2629 N N . ARG A 1 338 ? -18.560 0.352 4.011 1.00 92.19 338 ARG A N 1
ATOM 2630 C CA . ARG A 1 338 ? -18.788 1.433 3.037 1.00 92.19 338 ARG A CA 1
ATOM 2631 C C . ARG A 1 338 ? -17.605 2.392 2.893 1.00 92.19 338 ARG A C 1
ATOM 2633 O O . ARG A 1 338 ? -17.540 3.096 1.891 1.00 92.19 338 ARG A O 1
ATOM 2640 N N . ILE A 1 339 ? -16.693 2.442 3.866 1.00 94.44 339 ILE A N 1
ATOM 2641 C CA . ILE A 1 339 ? -15.508 3.311 3.810 1.00 94.44 339 ILE A CA 1
ATOM 2642 C C . ILE A 1 339 ? -14.402 2.683 2.952 1.00 94.44 339 ILE A C 1
ATOM 2644 O O . ILE A 1 339 ? -13.657 3.417 2.307 1.00 94.44 339 ILE A O 1
ATOM 2648 N N . TYR A 1 340 ? -14.311 1.351 2.884 1.00 94.19 340 TYR A N 1
ATOM 2649 C CA . TYR A 1 340 ? -13.236 0.675 2.150 1.00 94.19 340 TYR A CA 1
ATOM 2650 C C . TYR A 1 340 ? -13.186 1.049 0.658 1.00 94.19 340 TYR A C 1
ATOM 2652 O O . TYR A 1 340 ? -12.114 1.428 0.191 1.00 94.19 340 TYR A O 1
ATOM 2660 N N . PRO A 1 341 ? -14.305 1.070 -0.098 1.00 91.38 341 PRO A N 1
ATOM 2661 C CA . PRO A 1 341 ? -14.266 1.525 -1.483 1.00 91.38 341 PRO A CA 1
ATOM 2662 C C . PRO A 1 341 ? -13.863 2.997 -1.614 1.00 91.38 341 PRO A C 1
ATOM 2664 O O . PRO A 1 341 ? -13.120 3.349 -2.525 1.00 91.38 341 PRO A O 1
ATOM 2667 N N . GLU A 1 342 ? -14.292 3.870 -0.696 1.00 90.62 342 GLU A N 1
ATOM 2668 C CA . GLU A 1 342 ? -13.973 5.305 -0.758 1.00 90.62 342 GLU A CA 1
ATOM 2669 C C . GLU A 1 342 ? -12.468 5.587 -0.646 1.00 90.62 342 GLU A C 1
ATOM 2671 O O . GLU A 1 342 ? -11.987 6.561 -1.225 1.00 90.62 342 GLU A O 1
ATOM 2676 N N . VAL A 1 343 ? -11.698 4.694 -0.014 1.00 89.00 343 VAL A N 1
ATOM 2677 C CA . VAL A 1 343 ? -10.227 4.744 -0.041 1.00 89.00 343 VAL A CA 1
ATOM 2678 C C . VAL A 1 343 ? -9.700 4.685 -1.478 1.00 89.00 343 VAL A C 1
ATOM 2680 O O . VAL A 1 343 ? -8.835 5.480 -1.848 1.00 89.00 343 VAL A O 1
ATOM 2683 N N . PHE A 1 344 ? -10.236 3.796 -2.319 1.00 86.31 344 PHE A N 1
ATOM 2684 C CA . PHE A 1 344 ? -9.830 3.703 -3.725 1.00 86.31 344 PHE A CA 1
ATOM 2685 C C . PHE A 1 344 ? -10.311 4.895 -4.548 1.00 86.31 344 PHE A C 1
ATOM 2687 O O . PHE A 1 344 ? -9.574 5.351 -5.415 1.00 86.31 344 PHE A O 1
ATOM 2694 N N . ASN A 1 345 ? -11.488 5.451 -4.243 1.00 85.69 345 ASN A N 1
ATOM 2695 C CA . ASN A 1 345 ? -11.962 6.693 -4.866 1.00 85.69 345 ASN A CA 1
ATOM 2696 C C . ASN A 1 345 ? -10.985 7.852 -4.603 1.00 85.69 345 ASN A C 1
ATOM 2698 O O . ASN A 1 345 ? -10.601 8.579 -5.518 1.00 85.69 345 ASN A O 1
ATOM 2702 N N . GLN A 1 346 ? -10.527 7.987 -3.354 1.00 84.81 346 GLN A N 1
ATOM 2703 C CA . GLN A 1 346 ? -9.549 9.003 -2.961 1.00 84.81 346 GLN A CA 1
ATOM 2704 C C . GLN A 1 346 ? -8.192 8.763 -3.633 1.00 84.81 346 GLN A C 1
ATOM 2706 O O . GLN A 1 346 ? -7.606 9.690 -4.194 1.00 84.81 346 GLN A O 1
ATOM 2711 N N . LEU A 1 347 ? -7.703 7.520 -3.645 1.00 80.31 347 LEU A N 1
ATOM 2712 C CA . LEU A 1 347 ? -6.460 7.171 -4.336 1.00 80.31 347 LEU A CA 1
ATOM 2713 C C . LEU A 1 347 ? -6.545 7.461 -5.842 1.00 80.31 347 LEU A C 1
ATOM 2715 O O . LEU A 1 347 ? -5.640 8.097 -6.380 1.00 80.31 347 LEU A O 1
ATOM 2719 N N . ALA A 1 348 ? -7.639 7.085 -6.508 1.00 76.31 348 ALA A N 1
ATOM 2720 C CA . ALA A 1 348 ? -7.866 7.367 -7.924 1.00 76.31 348 ALA A CA 1
ATOM 2721 C C . ALA A 1 348 ? -7.850 8.877 -8.206 1.00 76.31 348 ALA A C 1
ATOM 2723 O O . ALA A 1 348 ? -7.177 9.345 -9.131 1.00 76.31 348 ALA A O 1
ATOM 2724 N N . HIS A 1 349 ? -8.530 9.658 -7.362 1.00 76.75 349 HIS A N 1
ATOM 2725 C CA . HIS A 1 349 ? -8.608 11.104 -7.523 1.00 76.75 349 HIS A CA 1
ATOM 2726 C C . HIS A 1 349 ? -7.234 11.779 -7.417 1.00 76.75 349 HIS A C 1
ATOM 2728 O O . HIS A 1 349 ? -6.825 12.530 -8.305 1.00 76.75 349 HIS A O 1
ATOM 2734 N N . PHE A 1 350 ? -6.487 11.485 -6.352 1.00 71.12 350 PHE A N 1
ATOM 2735 C CA . PHE A 1 350 ? -5.242 12.194 -6.049 1.00 71.12 350 PHE A CA 1
ATOM 2736 C C . PHE A 1 350 ? -4.007 11.621 -6.752 1.00 71.12 350 PHE A C 1
ATOM 2738 O O . PHE A 1 350 ? -3.083 12.370 -7.068 1.00 71.12 350 PHE A O 1
ATOM 2745 N N . VAL A 1 351 ? -3.955 10.306 -6.982 1.00 67.69 351 VAL A N 1
ATOM 2746 C CA . VAL A 1 351 ? -2.774 9.634 -7.554 1.00 67.69 351 VAL A CA 1
ATOM 2747 C C . VAL A 1 351 ? -2.882 9.519 -9.070 1.00 67.69 351 VAL A C 1
ATOM 2749 O O . VAL A 1 351 ? -1.885 9.681 -9.781 1.00 67.69 351 VAL A O 1
ATOM 2752 N N . GLU A 1 352 ? -4.081 9.254 -9.581 1.00 66.56 352 GLU A N 1
ATOM 2753 C CA . GLU A 1 352 ? -4.289 9.001 -11.008 1.00 66.56 352 GLU A CA 1
ATOM 2754 C C . GLU A 1 352 ? -4.819 10.229 -11.750 1.00 66.56 352 GLU A C 1
ATOM 2756 O O . GLU A 1 352 ? -4.848 10.236 -12.982 1.00 66.56 352 GLU A O 1
ATOM 2761 N N . GLY A 1 353 ? -5.207 11.277 -11.014 1.00 63.47 353 GLY A N 1
ATOM 2762 C CA . GLY A 1 353 ? -5.881 12.441 -11.580 1.00 63.47 353 GLY A CA 1
ATOM 2763 C C . GLY A 1 353 ? -7.225 12.066 -12.199 1.00 63.47 353 GLY A C 1
ATOM 2764 O O . GLY A 1 353 ? -7.665 12.719 -13.145 1.00 63.47 353 GLY A O 1
ATOM 2765 N N . ALA A 1 354 ? -7.840 10.975 -11.732 1.00 60.34 354 ALA A N 1
ATOM 2766 C CA . ALA A 1 354 ? -9.194 10.631 -12.124 1.00 60.34 354 ALA A CA 1
ATOM 2767 C C . ALA A 1 354 ? -10.171 11.674 -11.559 1.00 60.34 354 ALA A C 1
ATOM 2769 O O . ALA A 1 354 ? -9.945 12.266 -10.495 1.00 60.34 354 ALA A O 1
ATOM 2770 N N . GLY A 1 355 ? -11.279 11.897 -12.267 1.00 68.38 355 GLY A N 1
ATOM 2771 C CA . GLY A 1 355 ? -12.452 12.494 -11.635 1.00 68.38 355 GLY A CA 1
ATOM 2772 C C . GLY A 1 355 ? -12.908 11.639 -10.447 1.00 68.38 355 GLY A C 1
ATOM 2773 O O . GLY A 1 355 ? -12.412 10.536 -10.228 1.00 68.38 355 GLY A O 1
ATOM 2774 N N . GLU A 1 356 ? -13.850 12.144 -9.655 1.00 71.25 356 GLU A N 1
ATOM 2775 C CA . GLU A 1 356 ? -14.495 11.311 -8.636 1.00 71.25 356 GLU A CA 1
ATOM 2776 C C . GLU A 1 356 ? -15.160 10.106 -9.316 1.00 71.25 356 GLU A C 1
ATOM 2778 O O . GLU A 1 356 ? -16.193 10.252 -9.973 1.00 71.25 356 GLU A O 1
ATOM 2783 N N . CYS A 1 357 ? -14.587 8.914 -9.138 1.00 78.62 357 CYS A N 1
ATOM 2784 C CA . CYS A 1 357 ? -15.104 7.675 -9.713 1.00 78.62 357 CYS A CA 1
ATOM 2785 C C . CYS A 1 357 ? -16.552 7.434 -9.279 1.00 78.62 357 CYS A C 1
ATOM 2787 O O . CYS A 1 357 ? -17.371 6.949 -10.053 1.00 78.62 357 CYS A O 1
ATOM 2789 N N . SER A 1 358 ? -16.905 7.858 -8.063 1.00 74.25 358 SER A N 1
ATOM 2790 C CA . SER A 1 358 ? -18.268 7.804 -7.530 1.00 74.25 358 SER A CA 1
ATOM 2791 C C . SER A 1 358 ? -19.326 8.507 -8.394 1.00 74.25 358 SER A C 1
ATOM 2793 O O . SER A 1 358 ? -20.504 8.170 -8.284 1.00 74.25 358 SER A O 1
ATOM 2795 N N . LYS A 1 359 ? -18.942 9.456 -9.261 1.00 75.62 359 LYS A N 1
ATOM 2796 C CA . LYS A 1 359 ? -19.858 10.131 -10.199 1.00 75.62 359 LYS A CA 1
ATOM 2797 C C . LYS A 1 359 ? -20.084 9.344 -11.489 1.00 75.62 359 LYS A C 1
ATOM 2799 O O . LYS A 1 359 ? -21.131 9.495 -12.113 1.00 75.62 359 LYS A O 1
ATOM 2804 N N . GLU A 1 360 ? -19.113 8.533 -11.891 1.00 70.44 360 GLU A N 1
ATOM 2805 C CA . GLU A 1 360 ? -19.091 7.829 -13.182 1.00 70.44 360 GLU A CA 1
ATOM 2806 C C . GLU A 1 360 ? -19.478 6.349 -13.047 1.00 70.44 360 GLU A C 1
ATOM 2808 O O . GLU A 1 360 ? -19.924 5.707 -14.002 1.00 70.44 360 GLU A O 1
ATOM 2813 N N . VAL A 1 361 ? -19.338 5.810 -11.839 1.00 77.06 361 VAL A N 1
ATOM 2814 C CA . VAL A 1 361 ? -19.480 4.392 -11.545 1.00 77.06 361 VAL A CA 1
ATOM 2815 C C . VAL A 1 361 ? -20.842 4.106 -10.906 1.00 77.06 361 VAL A C 1
ATOM 2817 O O . VAL A 1 361 ? -21.208 4.667 -9.873 1.00 77.06 361 VAL A O 1
ATOM 2820 N N . SER A 1 362 ? -21.583 3.163 -11.488 1.00 79.25 362 SER A N 1
ATOM 2821 C CA . SER A 1 362 ? -22.847 2.652 -10.943 1.00 79.25 362 SER A CA 1
ATOM 2822 C C . SER A 1 362 ? -22.903 1.130 -11.057 1.00 79.25 362 SER A C 1
ATOM 2824 O O . SER A 1 362 ? -22.094 0.534 -11.763 1.00 79.25 362 SER A O 1
ATOM 2826 N N . VAL A 1 363 ? -23.890 0.495 -10.416 1.00 77.06 363 VAL A N 1
ATOM 2827 C CA . VAL A 1 363 ? -24.122 -0.961 -10.536 1.00 77.06 363 VAL A CA 1
ATOM 2828 C C . VAL A 1 363 ? -24.231 -1.400 -12.005 1.00 77.06 363 VAL A C 1
ATOM 2830 O O . VAL A 1 363 ? -23.755 -2.466 -12.367 1.00 77.06 363 VAL A O 1
ATOM 2833 N N . ASN A 1 364 ? -24.778 -0.543 -12.874 1.00 82.56 364 ASN A N 1
ATOM 2834 C CA . ASN A 1 364 ? -24.998 -0.847 -14.292 1.00 82.56 364 ASN A CA 1
ATOM 2835 C C . ASN A 1 364 ? -23.886 -0.329 -15.223 1.00 82.56 364 ASN A C 1
ATOM 2837 O O . ASN A 1 364 ? -24.017 -0.437 -16.440 1.00 82.56 364 ASN A O 1
ATOM 2841 N N . SER A 1 365 ? -22.824 0.274 -14.680 1.00 83.75 365 SER A N 1
ATOM 2842 C CA . SER A 1 365 ? -21.722 0.847 -15.456 1.00 83.75 365 SER A CA 1
ATOM 2843 C C . SER A 1 365 ? -20.398 0.365 -14.885 1.00 83.75 365 SER A C 1
ATOM 2845 O O . SER A 1 365 ? -19.899 0.915 -13.901 1.00 83.75 365 SER A O 1
ATOM 2847 N N . VAL A 1 366 ? -19.854 -0.684 -15.504 1.00 85.56 366 VAL A N 1
ATOM 2848 C CA . VAL A 1 366 ? -18.536 -1.224 -15.170 1.00 85.56 366 VAL A CA 1
ATOM 2849 C C . VAL A 1 366 ? -17.487 -0.349 -15.861 1.00 85.56 366 VAL A C 1
ATOM 2851 O O . VAL A 1 366 ? -17.432 -0.345 -17.095 1.00 85.56 366 VAL A O 1
ATOM 2854 N N . PRO A 1 367 ? -16.666 0.414 -15.123 1.00 82.31 367 PRO A N 1
ATOM 2855 C CA . PRO A 1 367 ? -15.563 1.155 -15.728 1.00 82.31 367 PRO A CA 1
ATOM 2856 C C . PRO A 1 367 ? -14.565 0.177 -16.372 1.00 82.31 367 PRO A C 1
ATOM 2858 O O . PRO A 1 367 ? -14.500 -0.990 -15.984 1.00 82.31 367 PRO A O 1
ATOM 2861 N N . PRO A 1 368 ? -13.771 0.600 -17.365 1.00 81.25 368 PRO A N 1
ATOM 2862 C CA . PRO A 1 368 ? -12.766 -0.273 -17.953 1.00 81.25 368 PRO A CA 1
ATOM 2863 C C . PRO A 1 368 ? -11.679 -0.610 -16.922 1.00 81.25 368 PRO A C 1
ATOM 2865 O O . PRO A 1 368 ? -11.177 0.271 -16.228 1.00 81.2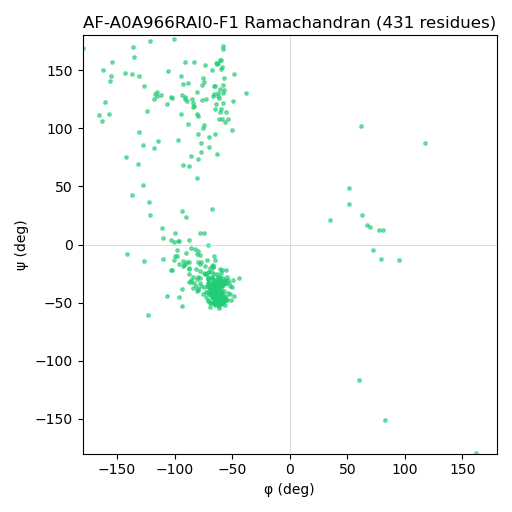5 368 PRO A O 1
ATOM 2868 N N . ARG A 1 369 ? -11.269 -1.884 -16.855 1.00 79.25 369 ARG A N 1
ATOM 2869 C CA . ARG A 1 369 ? -10.184 -2.340 -15.964 1.00 79.25 369 ARG A CA 1
ATOM 2870 C C . ARG A 1 369 ? -8.859 -1.624 -16.237 1.00 79.25 369 ARG A C 1
ATOM 2872 O O . ARG A 1 369 ? -8.081 -1.387 -15.319 1.00 79.25 369 ARG A O 1
ATOM 2879 N N . ILE A 1 370 ? -8.616 -1.290 -17.503 1.00 79.00 370 ILE A N 1
ATOM 2880 C CA . ILE A 1 370 ? -7.492 -0.477 -17.968 1.00 79.00 370 ILE A CA 1
ATOM 2881 C C . ILE A 1 370 ? -8.096 0.693 -18.740 1.00 79.00 370 ILE A C 1
ATOM 2883 O O . ILE A 1 370 ? -8.734 0.481 -19.772 1.00 79.00 370 ILE A O 1
ATOM 2887 N N . HIS A 1 371 ? -7.921 1.917 -18.245 1.00 72.62 371 HIS A N 1
ATOM 2888 C CA . HIS A 1 371 ? -8.461 3.099 -18.909 1.00 72.62 371 HIS A CA 1
ATOM 2889 C C . HIS A 1 371 ? -7.828 3.269 -20.307 1.00 72.62 371 HIS A C 1
ATOM 2891 O O . HIS A 1 371 ? -6.601 3.256 -20.409 1.00 72.62 371 HIS A O 1
ATOM 2897 N N . PRO A 1 372 ? -8.615 3.466 -21.384 1.00 71.38 372 PRO A N 1
ATOM 2898 C CA . PRO A 1 372 ? -8.106 3.465 -22.762 1.00 71.38 372 PRO A CA 1
ATOM 2899 C C . PRO A 1 372 ? -7.066 4.562 -23.033 1.00 71.38 372 PRO A C 1
ATOM 2901 O O . PRO A 1 372 ? -6.119 4.343 -23.782 1.00 71.38 372 PRO A O 1
ATOM 2904 N N . ASP A 1 373 ? -7.207 5.717 -22.380 1.00 71.06 373 ASP A N 1
ATOM 2905 C CA . ASP A 1 373 ? -6.280 6.851 -22.527 1.00 71.06 373 ASP A CA 1
ATOM 2906 C C . ASP A 1 373 ? -5.075 6.812 -21.573 1.00 71.06 373 ASP A C 1
ATOM 2908 O O . ASP A 1 373 ? -4.282 7.757 -21.522 1.00 71.06 373 ASP A O 1
ATOM 2912 N N . ARG A 1 374 ? -4.933 5.751 -20.769 1.00 66.56 374 ARG A N 1
ATOM 2913 C CA . ARG A 1 374 ? -3.829 5.609 -19.817 1.00 66.56 374 ARG A CA 1
ATOM 2914 C C . ARG A 1 374 ? -2.977 4.417 -20.223 1.00 66.56 374 ARG A C 1
ATOM 2916 O O . ARG A 1 374 ? -3.479 3.322 -20.450 1.00 66.56 374 ARG A O 1
ATOM 2923 N N . GLU A 1 375 ? -1.662 4.619 -20.278 1.00 60.31 375 GLU A N 1
ATOM 2924 C CA . GLU A 1 375 ? -0.754 3.478 -20.359 1.00 60.31 375 GLU A CA 1
ATOM 2925 C C . GLU A 1 375 ? -0.993 2.568 -19.144 1.00 60.31 375 GLU A C 1
ATOM 2927 O O . GLU A 1 375 ? -1.121 3.094 -18.031 1.00 60.31 375 GLU A O 1
ATOM 2932 N N . PRO A 1 376 ? -1.038 1.234 -19.316 1.00 61.16 376 PRO A N 1
ATOM 2933 C CA . PRO A 1 376 ? -1.144 0.308 -18.198 1.00 61.16 376 PRO A CA 1
ATOM 2934 C C . PRO A 1 376 ? 0.012 0.560 -17.221 1.00 61.16 376 PRO A C 1
ATOM 2936 O O . PRO A 1 376 ? 1.171 0.246 -17.507 1.00 61.16 376 PRO A O 1
ATOM 2939 N N . ARG A 1 377 ? -0.273 1.182 -16.072 1.00 54.88 377 ARG A N 1
ATOM 2940 C CA . ARG A 1 377 ? 0.739 1.467 -15.050 1.00 54.88 377 ARG A CA 1
ATOM 2941 C C . ARG A 1 377 ? 0.885 0.253 -14.138 1.00 54.88 377 ARG A C 1
ATOM 2943 O O . ARG A 1 377 ? 0.427 0.262 -13.005 1.00 54.88 377 ARG A O 1
ATOM 2950 N N . GLY A 1 378 ? 1.558 -0.781 -14.633 1.00 58.62 378 GLY A N 1
ATOM 2951 C CA . GLY A 1 378 ? 1.901 -1.960 -13.835 1.00 58.62 378 GLY A CA 1
ATOM 2952 C C . GLY A 1 378 ? 0.779 -2.996 -13.728 1.00 58.62 378 GLY A C 1
ATOM 2953 O O . GLY A 1 378 ? 0.002 -3.174 -14.662 1.00 58.62 378 GLY A O 1
ATOM 2954 N N . SER A 1 379 ? 0.762 -3.732 -12.615 1.00 60.41 379 SER A N 1
ATOM 2955 C CA . SER A 1 379 ? -0.189 -4.813 -12.304 1.00 60.41 379 SER A CA 1
ATOM 2956 C C . SER A 1 379 ? -1.541 -4.321 -11.776 1.00 60.41 379 SER A C 1
ATOM 2958 O O . SER A 1 379 ? -2.458 -5.128 -11.623 1.00 60.41 379 SER A O 1
ATOM 2960 N N . HIS A 1 380 ? -1.676 -3.023 -11.487 1.00 65.88 380 HIS A N 1
ATOM 2961 C CA . HIS A 1 380 ? -2.880 -2.441 -10.895 1.00 65.88 380 HIS A CA 1
ATOM 2962 C C . HIS A 1 380 ? -3.975 -2.197 -11.947 1.00 65.88 380 HIS A C 1
ATOM 2964 O O . HIS A 1 380 ? -3.696 -1.575 -12.977 1.00 65.88 380 HIS A O 1
ATOM 2970 N N . PRO A 1 381 ? -5.230 -2.620 -11.694 1.00 76.31 381 PRO A N 1
ATOM 2971 C CA . PRO A 1 381 ? -6.389 -2.057 -12.379 1.00 76.31 381 PRO A CA 1
ATOM 2972 C C . PRO A 1 381 ? -6.508 -0.547 -12.130 1.00 76.31 381 PRO A C 1
ATOM 2974 O O . PRO A 1 381 ? -6.001 -0.040 -11.128 1.00 76.31 381 PRO A O 1
ATOM 2977 N N . ASP A 1 382 ? -7.226 0.152 -13.008 1.00 83.50 382 ASP A N 1
ATOM 2978 C CA . ASP A 1 382 ? -7.559 1.569 -12.831 1.00 83.50 382 ASP A CA 1
ATOM 2979 C C . ASP A 1 382 ? -8.318 1.810 -11.512 1.00 83.50 382 ASP A C 1
ATOM 2981 O O . ASP A 1 382 ? -9.149 0.991 -11.096 1.00 83.50 382 ASP A O 1
ATOM 2985 N N . GLY A 1 383 ? -8.055 2.938 -10.850 1.00 82.88 383 GLY A N 1
ATOM 2986 C CA . GLY A 1 383 ? -8.643 3.259 -9.556 1.00 82.88 383 GLY A CA 1
ATOM 2987 C C . GLY A 1 383 ? -10.174 3.288 -9.567 1.00 82.88 383 GLY A C 1
ATOM 2988 O O . GLY A 1 383 ? -10.795 2.838 -8.601 1.00 82.88 383 GLY A O 1
ATOM 2989 N N . CYS A 1 384 ? -10.808 3.707 -10.669 1.00 84.69 384 CYS A N 1
ATOM 2990 C CA . CYS A 1 384 ? -12.268 3.663 -10.781 1.00 84.69 384 CYS A CA 1
ATOM 2991 C C . CYS A 1 384 ? -12.806 2.236 -10.909 1.00 84.69 384 CYS A C 1
ATOM 2993 O O . CYS A 1 384 ? -13.874 1.933 -10.372 1.00 84.69 384 CYS A O 1
ATOM 2995 N N . TRP A 1 385 ? -12.056 1.338 -11.551 1.00 88.06 385 TRP A N 1
ATOM 2996 C CA . TRP A 1 385 ? -12.386 -0.086 -11.572 1.00 88.06 385 TRP A CA 1
ATOM 2997 C C . TRP A 1 385 ? -12.280 -0.714 -10.188 1.00 88.06 385 TRP A C 1
ATOM 2999 O O . TRP A 1 385 ? -13.211 -1.397 -9.765 1.00 88.06 385 TRP A O 1
ATOM 3009 N N . ARG A 1 386 ? -11.210 -0.420 -9.441 1.00 87.44 386 ARG A N 1
ATOM 3010 C CA . ARG A 1 386 ? -11.043 -0.905 -8.058 1.00 87.44 386 ARG A CA 1
ATOM 3011 C C . ARG A 1 386 ? -12.165 -0.401 -7.154 1.00 87.44 386 ARG A C 1
ATOM 3013 O O . ARG A 1 386 ? -12.734 -1.181 -6.395 1.00 87.44 386 ARG A O 1
ATOM 3020 N N . TYR A 1 387 ? -12.540 0.874 -7.300 1.00 88.69 387 TYR A N 1
ATOM 3021 C CA . TYR A 1 387 ? -13.698 1.456 -6.623 1.00 88.69 387 TYR A CA 1
ATOM 3022 C C . TYR A 1 387 ? -14.993 0.692 -6.925 1.00 88.69 387 TYR A C 1
ATOM 3024 O O . TYR A 1 387 ? -15.694 0.292 -5.997 1.00 88.69 387 TYR A O 1
ATOM 3032 N N . TRP A 1 388 ? -15.309 0.471 -8.208 1.00 90.69 388 TRP A N 1
ATOM 3033 C CA . TRP A 1 388 ? -16.498 -0.285 -8.614 1.00 90.69 388 TRP A CA 1
ATOM 3034 C C . TRP A 1 388 ? -16.482 -1.707 -8.051 1.00 90.69 388 TRP A C 1
ATOM 3036 O O . TRP A 1 388 ? -17.486 -2.151 -7.492 1.00 90.69 388 TRP A O 1
ATOM 3046 N N . ASN A 1 389 ? -15.342 -2.394 -8.169 1.00 88.62 389 ASN A N 1
ATOM 3047 C CA . ASN A 1 389 ? -15.195 -3.775 -7.733 1.00 88.62 389 ASN A CA 1
ATOM 3048 C C . ASN A 1 389 ? -15.439 -3.893 -6.227 1.00 88.62 389 ASN A C 1
ATOM 3050 O O . ASN A 1 389 ? -16.343 -4.610 -5.814 1.00 88.62 389 ASN A O 1
ATOM 3054 N N . ALA A 1 390 ? -14.719 -3.107 -5.421 1.00 88.12 390 ALA A N 1
ATOM 3055 C CA . ALA A 1 390 ? -14.857 -3.115 -3.968 1.00 88.12 390 ALA A CA 1
ATOM 3056 C C . ALA A 1 390 ? -16.251 -2.668 -3.491 1.00 88.12 390 ALA A C 1
ATOM 3058 O O . ALA A 1 390 ? -16.710 -3.100 -2.436 1.00 88.12 390 ALA A O 1
ATOM 3059 N N . ARG A 1 391 ? -16.927 -1.779 -4.235 1.00 89.19 391 ARG A N 1
ATOM 3060 C CA . ARG A 1 391 ? -18.235 -1.232 -3.840 1.00 89.19 391 ARG A CA 1
ATOM 3061 C C . ARG A 1 391 ? -19.417 -2.116 -4.222 1.00 89.19 391 ARG A C 1
ATOM 3063 O O . ARG A 1 391 ? -20.393 -2.141 -3.477 1.00 89.19 391 ARG A O 1
ATOM 3070 N N . TYR A 1 392 ? -19.368 -2.758 -5.386 1.00 87.50 392 TYR A N 1
ATOM 3071 C CA . TYR A 1 392 ? -20.526 -3.432 -5.974 1.00 87.50 392 TYR A CA 1
ATOM 3072 C C . TYR A 1 392 ? -20.248 -4.906 -6.246 1.00 87.50 392 TYR A C 1
ATOM 3074 O O . TYR A 1 392 ? -20.905 -5.760 -5.662 1.00 87.50 392 TYR A O 1
ATOM 3082 N N . SER A 1 393 ? -19.258 -5.198 -7.093 1.00 87.12 393 SER A N 1
ATOM 3083 C CA . SER A 1 393 ? -19.016 -6.560 -7.579 1.00 87.12 393 SER A CA 1
ATOM 3084 C C . SER A 1 393 ? -18.617 -7.521 -6.467 1.00 87.12 393 SER A C 1
ATOM 3086 O O . SER A 1 393 ? -19.186 -8.604 -6.372 1.00 87.12 393 SER A O 1
ATOM 3088 N N . GLU A 1 394 ? -17.661 -7.116 -5.632 1.00 86.12 394 GLU A N 1
ATOM 3089 C CA . GLU A 1 394 ? -17.065 -7.967 -4.606 1.00 86.12 394 GLU A CA 1
ATOM 3090 C C . GLU A 1 394 ? -18.066 -8.288 -3.482 1.00 86.12 394 GLU A C 1
ATOM 3092 O O . GLU A 1 394 ? -18.290 -9.471 -3.219 1.00 86.12 394 GLU A O 1
ATOM 3097 N N . PRO A 1 395 ? -18.770 -7.307 -2.870 1.00 84.31 395 PRO A N 1
ATOM 3098 C CA . PRO A 1 395 ? -19.797 -7.624 -1.881 1.00 84.31 395 PRO A CA 1
ATOM 3099 C C . PRO A 1 395 ? -20.963 -8.448 -2.441 1.00 84.31 395 PRO A C 1
ATOM 3101 O O . PRO A 1 395 ? -21.519 -9.256 -1.707 1.00 84.31 395 PRO A O 1
ATOM 3104 N N . GLU A 1 396 ? -21.345 -8.261 -3.711 1.00 84.12 396 GLU A N 1
ATOM 3105 C CA . GLU A 1 396 ? -22.433 -9.025 -4.339 1.00 84.12 396 GLU A CA 1
ATOM 3106 C C . GLU A 1 396 ? -22.024 -10.476 -4.631 1.00 84.12 396 GLU A C 1
ATOM 3108 O O . GLU A 1 396 ? -22.775 -11.400 -4.319 1.00 84.12 396 GLU A O 1
ATOM 3113 N N . HIS A 1 397 ? -20.825 -10.695 -5.185 1.00 84.06 397 HIS A N 1
ATOM 3114 C CA . HIS A 1 397 ? -20.311 -12.042 -5.455 1.00 84.06 397 HIS A CA 1
ATOM 3115 C C . HIS A 1 397 ? -20.059 -12.846 -4.177 1.00 84.06 397 HIS A C 1
ATOM 3117 O O . HIS A 1 397 ? -20.114 -14.077 -4.224 1.00 84.06 397 HIS A O 1
ATOM 3123 N N . HIS A 1 398 ? -19.807 -12.159 -3.059 1.00 82.44 398 HIS A N 1
ATOM 3124 C CA . HIS A 1 398 ? -19.413 -12.763 -1.789 1.00 82.44 398 HIS A CA 1
ATOM 3125 C C . HIS A 1 398 ? -20.358 -12.445 -0.625 1.00 82.44 398 HIS A C 1
ATOM 3127 O O . HIS A 1 398 ? -19.955 -12.484 0.538 1.00 82.44 398 HIS A O 1
ATOM 3133 N N . ASP A 1 399 ? -21.631 -12.143 -0.909 1.00 84.12 399 ASP A N 1
ATOM 3134 C CA . ASP A 1 399 ? -22.622 -11.799 0.121 1.00 84.12 399 ASP A CA 1
ATOM 3135 C C . ASP A 1 399 ? -22.765 -12.915 1.167 1.00 84.12 399 ASP A C 1
ATOM 3137 O O . ASP A 1 399 ? -22.737 -12.657 2.370 1.00 84.12 399 ASP A O 1
ATOM 3141 N N . ALA A 1 400 ? -22.832 -14.177 0.734 1.00 84.44 400 ALA A N 1
ATOM 3142 C CA . ALA A 1 400 ? -22.967 -15.315 1.643 1.00 84.44 400 ALA A CA 1
ATOM 3143 C C . ALA A 1 400 ? -21.750 -15.469 2.577 1.00 84.44 400 ALA A C 1
ATOM 3145 O O . ALA A 1 400 ? -21.900 -15.873 3.734 1.00 84.44 400 ALA A O 1
ATOM 3146 N N . GLU A 1 401 ? -20.554 -15.147 2.087 1.00 82.38 401 GLU A N 1
ATOM 3147 C CA . GLU A 1 401 ? -19.297 -15.225 2.824 1.00 82.38 401 GLU A CA 1
ATOM 3148 C C . GLU A 1 401 ? -19.077 -14.021 3.747 1.00 82.38 401 GLU A C 1
ATOM 3150 O O . GLU A 1 401 ? -18.590 -14.187 4.870 1.00 82.38 401 GLU A O 1
ATOM 3155 N N . TYR A 1 402 ? -19.430 -12.816 3.300 1.00 85.06 402 TYR A N 1
ATOM 3156 C CA . TYR A 1 402 ? -19.202 -11.585 4.049 1.00 85.06 402 TYR A CA 1
ATOM 3157 C C . TYR A 1 402 ? -20.323 -11.250 5.017 1.00 85.06 402 TYR A C 1
ATOM 3159 O O . TYR A 1 402 ? -20.037 -10.701 6.078 1.00 85.06 402 TYR A O 1
ATOM 3167 N N . SER A 1 403 ? -21.573 -11.597 4.715 1.00 88.31 403 SER A N 1
ATOM 3168 C CA . SER A 1 403 ? -22.728 -11.288 5.567 1.00 88.31 403 SER A CA 1
ATOM 3169 C C . SER A 1 403 ? -22.540 -11.739 7.029 1.00 88.31 403 SER A C 1
ATOM 3171 O O . SER A 1 403 ? -22.773 -10.927 7.927 1.00 88.31 403 SER A O 1
ATOM 3173 N N . PRO A 1 404 ? -21.992 -12.940 7.330 1.00 88.50 404 PRO A N 1
ATOM 3174 C CA . PRO A 1 404 ? -21.680 -13.341 8.707 1.00 88.50 404 PRO A CA 1
ATOM 3175 C C . PRO A 1 404 ? -20.524 -12.566 9.362 1.00 88.50 404 PRO A C 1
ATOM 3177 O O . PRO A 1 404 ? -20.383 -12.598 10.584 1.00 88.50 404 PRO A O 1
ATOM 3180 N N . LEU A 1 405 ? -19.665 -11.928 8.562 1.00 84.94 405 LEU A N 1
ATOM 3181 C CA . LEU A 1 405 ? -18.520 -11.130 9.011 1.00 84.94 405 LEU A CA 1
ATOM 3182 C C . LEU A 1 405 ? -18.874 -9.650 9.175 1.00 84.94 405 LEU A C 1
ATOM 3184 O O . LEU A 1 405 ? -18.127 -8.927 9.835 1.00 84.94 405 LEU A O 1
ATOM 3188 N N . MET A 1 406 ? -19.983 -9.196 8.580 1.00 86.00 406 MET A N 1
ATOM 3189 C CA . MET A 1 406 ? -20.383 -7.797 8.630 1.00 86.00 406 MET A CA 1
ATOM 3190 C C . MET A 1 406 ? -20.635 -7.373 10.081 1.00 86.00 406 MET A C 1
ATOM 3192 O O . MET A 1 406 ? -21.429 -7.999 10.793 1.00 86.00 406 MET A O 1
ATOM 3196 N N . PRO A 1 407 ? -19.982 -6.300 10.551 1.00 82.75 407 PRO A N 1
ATOM 3197 C CA . PRO A 1 407 ? -20.166 -5.848 11.916 1.00 82.75 407 PRO A CA 1
ATOM 3198 C C . PRO A 1 407 ? -21.598 -5.353 12.122 1.00 82.75 407 PRO A C 1
ATOM 3200 O O . PRO A 1 407 ? -22.085 -4.484 11.404 1.00 82.75 407 PRO A O 1
ATOM 3203 N N . VAL A 1 408 ? -22.250 -5.844 13.177 1.00 84.25 408 VAL A N 1
ATOM 3204 C CA . VAL A 1 408 ? -23.557 -5.324 13.627 1.00 84.25 408 VAL A CA 1
ATOM 3205 C C . VAL A 1 408 ? -23.445 -3.845 14.030 1.00 84.25 408 VAL A C 1
ATOM 3207 O O . VAL A 1 408 ? -24.378 -3.062 13.855 1.00 84.25 408 VAL A O 1
ATOM 3210 N N . HIS A 1 409 ? -22.277 -3.457 14.549 1.00 83.94 409 HIS A N 1
ATOM 3211 C CA . HIS A 1 409 ? -21.928 -2.090 14.919 1.00 83.94 409 HIS A CA 1
ATOM 3212 C C . HIS A 1 409 ? -20.602 -1.712 14.250 1.00 83.94 409 HIS A C 1
ATOM 3214 O O . HIS A 1 409 ? -19.547 -1.917 14.856 1.00 83.94 409 HIS A O 1
ATOM 3220 N N . PRO A 1 410 ? -20.636 -1.228 12.994 1.00 85.75 410 PRO A N 1
ATOM 3221 C CA . PRO A 1 410 ? -19.425 -0.882 12.264 1.00 85.75 410 PRO A CA 1
ATOM 3222 C C . PRO A 1 410 ? -18.640 0.213 12.987 1.00 85.75 410 PRO A C 1
ATOM 3224 O O . PRO A 1 410 ? -19.195 1.219 13.436 1.00 85.75 410 PRO A O 1
ATOM 3227 N N . VAL A 1 411 ? -17.331 0.007 13.095 1.00 88.06 411 VAL A N 1
ATOM 3228 C CA . VAL A 1 411 ? -16.398 0.938 13.721 1.00 88.06 411 VAL A CA 1
ATOM 3229 C C . VAL A 1 411 ? -15.845 1.883 12.660 1.00 88.06 411 VAL A C 1
ATOM 3231 O O . VAL A 1 411 ? -15.286 1.451 11.654 1.00 88.06 411 VAL A O 1
ATOM 3234 N N . VAL A 1 412 ? -15.984 3.186 12.898 1.00 86.69 412 VAL A N 1
ATOM 3235 C CA . VAL A 1 412 ? -15.357 4.234 12.074 1.00 86.69 412 VAL A CA 1
ATOM 3236 C C . VAL A 1 412 ? -14.040 4.689 12.702 1.00 86.69 412 VAL A C 1
ATOM 3238 O O . VAL A 1 412 ? -13.022 4.767 12.022 1.00 86.69 412 VAL A O 1
ATOM 3241 N N . ASP A 1 413 ? -14.048 4.910 14.017 1.00 92.12 413 ASP A N 1
ATOM 3242 C CA . ASP A 1 413 ? -12.871 5.249 14.813 1.00 92.12 413 ASP A CA 1
ATOM 3243 C C . ASP A 1 413 ? -12.742 4.278 15.988 1.00 92.12 413 ASP A C 1
ATOM 3245 O O . ASP A 1 413 ? -13.728 3.967 16.665 1.00 92.12 413 ASP A O 1
ATOM 3249 N N . LEU A 1 414 ? -11.526 3.798 16.251 1.00 91.00 414 LEU A N 1
ATOM 3250 C CA . LEU A 1 414 ? -11.268 2.910 17.375 1.00 91.00 414 LEU A CA 1
ATOM 3251 C C . LEU A 1 414 ? -11.251 3.726 18.670 1.00 91.00 414 LEU A C 1
ATOM 3253 O O . LEU A 1 414 ? -10.414 4.620 18.817 1.00 91.00 414 LEU A O 1
ATOM 3257 N N . PRO A 1 415 ? -12.070 3.379 19.682 1.00 92.00 415 PRO A N 1
ATOM 3258 C CA . PRO A 1 415 ? -12.063 4.095 20.958 1.00 92.00 415 PRO A CA 1
ATOM 3259 C C . PRO A 1 415 ? -10.675 4.151 21.615 1.00 92.00 415 PRO A C 1
ATOM 3261 O O . PRO A 1 415 ? -10.313 5.152 22.225 1.00 92.00 415 PRO A O 1
ATOM 3264 N N . ALA A 1 416 ? -9.863 3.103 21.436 1.00 90.56 416 ALA A N 1
ATOM 3265 C CA . ALA A 1 416 ? -8.492 3.034 21.945 1.00 90.56 416 ALA A CA 1
ATOM 3266 C C . ALA A 1 416 ? -7.526 4.042 21.286 1.00 90.56 416 ALA A C 1
ATOM 3268 O O . ALA A 1 416 ? -6.465 4.330 21.843 1.00 90.56 416 ALA A O 1
ATOM 3269 N N . LEU A 1 417 ? -7.878 4.572 20.111 1.00 91.88 417 LEU A N 1
ATOM 3270 C CA . LEU A 1 417 ? -7.082 5.530 19.339 1.00 91.88 417 LEU A CA 1
ATOM 3271 C C . LEU A 1 417 ? -7.701 6.930 19.308 1.00 91.88 417 LEU A C 1
ATOM 3273 O O . LEU A 1 417 ? -7.160 7.821 18.647 1.00 91.88 417 LEU A O 1
ATOM 3277 N N . ALA A 1 418 ? -8.787 7.148 20.054 1.00 91.50 418 ALA A N 1
ATOM 3278 C CA . ALA A 1 418 ? -9.501 8.415 20.088 1.00 91.50 418 ALA A CA 1
ATOM 3279 C C . ALA A 1 418 ? -8.540 9.600 20.305 1.00 91.50 418 ALA A C 1
ATOM 3281 O O . ALA A 1 418 ? -7.766 9.650 21.262 1.00 91.50 418 ALA A O 1
ATOM 3282 N N . GLY A 1 419 ? -8.571 10.557 19.375 1.00 89.44 419 GLY A N 1
ATOM 3283 C CA . GLY A 1 419 ? -7.755 11.773 19.414 1.00 89.44 419 GLY A CA 1
ATOM 3284 C C . GLY A 1 419 ? -6.292 11.625 18.973 1.00 89.44 419 GLY A C 1
ATOM 3285 O O . GLY A 1 419 ? -5.659 12.652 18.712 1.00 89.44 419 GLY A O 1
ATOM 3286 N N . GLN A 1 420 ? -5.751 10.407 18.823 1.00 94.06 420 GLN A N 1
ATOM 3287 C CA . GLN A 1 420 ? -4.373 10.208 18.345 1.00 94.06 420 GLN A CA 1
ATOM 3288 C C . GLN A 1 420 ? -4.215 10.671 16.894 1.00 94.06 420 GLN A C 1
ATOM 3290 O O . GLN A 1 420 ? -3.295 11.429 16.591 1.00 94.06 420 GLN A O 1
ATOM 3295 N N . ARG A 1 421 ? -5.158 10.298 16.018 1.00 93.25 421 ARG A N 1
ATOM 3296 C CA . ARG A 1 421 ? -5.172 10.730 14.613 1.00 93.25 421 ARG A CA 1
ATOM 3297 C C . ARG A 1 421 ? -5.222 12.252 14.487 1.00 93.25 421 ARG A C 1
ATOM 3299 O O . ARG A 1 421 ? -4.349 12.839 13.861 1.00 93.25 421 ARG A O 1
ATOM 3306 N N . ALA A 1 422 ? -6.157 12.904 15.177 1.00 92.50 422 ALA A N 1
ATOM 3307 C CA . ALA A 1 422 ? -6.266 14.364 15.162 1.00 92.50 422 ALA A CA 1
ATOM 3308 C C . ALA A 1 422 ? -4.985 15.064 15.669 1.00 92.50 422 ALA A C 1
ATOM 3310 O O . ALA A 1 422 ? -4.648 16.163 15.228 1.00 92.50 422 ALA A O 1
ATOM 3311 N N . ALA A 1 423 ? -4.253 14.454 16.611 1.00 93.75 423 ALA A N 1
ATOM 3312 C CA . ALA A 1 423 ? -2.953 14.964 17.047 1.00 93.75 423 ALA A CA 1
ATOM 3313 C C . ALA A 1 423 ? -1.875 14.813 15.961 1.00 93.75 423 ALA A C 1
ATOM 3315 O O . ALA A 1 423 ? -1.109 15.754 15.735 1.00 93.75 423 ALA A O 1
ATOM 3316 N N . ILE A 1 424 ? -1.852 13.674 15.264 1.00 94.69 424 ILE A N 1
ATOM 3317 C CA . ILE A 1 424 ? -0.970 13.427 14.117 1.00 94.69 424 ILE A CA 1
ATOM 3318 C C . ILE A 1 424 ? -1.255 14.430 12.994 1.00 94.69 424 ILE A C 1
ATOM 3320 O O . ILE A 1 424 ? -0.325 15.078 12.521 1.00 94.69 424 ILE A O 1
ATOM 3324 N N . GLU A 1 425 ? -2.518 14.626 12.618 1.00 92.81 425 GLU A N 1
ATOM 3325 C CA . GLU A 1 425 ? -2.937 15.561 11.563 1.00 92.81 425 GLU A CA 1
ATOM 3326 C C . GLU A 1 425 ? -2.445 16.985 11.826 1.00 92.81 425 GLU A C 1
ATOM 3328 O O . GLU A 1 425 ? -1.854 17.621 10.948 1.00 92.81 425 GLU A O 1
ATOM 3333 N N . ARG A 1 426 ? -2.628 17.482 13.060 1.00 94.44 426 ARG A N 1
ATOM 3334 C CA . ARG A 1 426 ? -2.126 18.804 13.465 1.00 94.44 426 ARG A CA 1
ATOM 3335 C C . ARG A 1 426 ? -0.611 18.893 13.327 1.00 94.44 426 ARG A C 1
ATOM 3337 O O . ARG A 1 426 ? -0.103 19.887 12.813 1.00 94.44 426 ARG A O 1
ATOM 3344 N N . LYS A 1 427 ? 0.110 17.857 13.760 1.00 93.81 427 LYS A N 1
ATOM 3345 C CA . LYS A 1 427 ? 1.573 17.816 13.690 1.00 93.81 427 LYS A CA 1
ATOM 3346 C C . LYS A 1 427 ? 2.068 17.791 12.245 1.00 93.81 427 LYS A C 1
ATOM 3348 O O . LYS A 1 427 ? 2.904 18.618 11.893 1.00 93.81 427 LYS A O 1
ATOM 3353 N N . VAL A 1 428 ? 1.542 16.894 11.410 1.00 92.50 428 VAL A N 1
ATOM 3354 C CA . VAL A 1 428 ? 1.922 16.783 9.991 1.00 92.50 428 VAL A CA 1
ATOM 3355 C C . VAL A 1 428 ? 1.617 18.088 9.251 1.00 92.50 428 VAL A C 1
ATOM 3357 O O . VAL A 1 428 ? 2.465 18.574 8.507 1.00 92.50 428 VAL A O 1
ATOM 3360 N N . SER A 1 429 ? 0.467 18.712 9.524 1.00 91.94 429 SER A N 1
ATOM 3361 C CA . SER A 1 429 ? 0.106 20.008 8.932 1.00 91.94 429 SER A CA 1
ATOM 3362 C C . SER A 1 429 ? 1.042 21.138 9.383 1.00 91.94 429 SER A C 1
ATOM 3364 O O . SER A 1 429 ? 1.399 21.996 8.582 1.00 91.94 429 SER A O 1
ATOM 3366 N N . SER A 1 430 ? 1.485 21.137 10.647 1.00 91.75 430 SER A N 1
ATOM 3367 C CA . SER A 1 430 ? 2.347 22.197 11.200 1.00 91.75 430 SER A CA 1
ATOM 3368 C C . SER A 1 430 ? 3.775 22.220 10.655 1.00 91.75 430 SER A C 1
ATOM 3370 O O . SER A 1 430 ? 4.413 23.260 10.704 1.00 91.75 430 SER A O 1
ATOM 3372 N N . VAL A 1 431 ? 4.286 21.098 10.141 1.00 86.50 431 VAL A N 1
ATOM 3373 C CA . VAL A 1 431 ? 5.639 21.023 9.555 1.00 86.50 431 VAL A CA 1
ATOM 3374 C C . VAL A 1 431 ? 5.681 21.633 8.147 1.00 86.50 431 VAL A C 1
ATOM 3376 O O . VAL A 1 431 ? 6.758 21.891 7.616 1.00 86.50 431 VAL A O 1
ATOM 3379 N N . ARG A 1 432 ? 4.513 21.850 7.532 1.00 79.25 432 ARG A N 1
ATOM 3380 C CA . ARG A 1 432 ? 4.383 22.233 6.119 1.00 79.25 432 ARG A CA 1
ATOM 3381 C C . ARG A 1 432 ? 3.915 23.665 5.890 1.00 79.25 432 ARG A C 1
ATOM 3383 O O . ARG A 1 432 ? 4.006 24.137 4.760 1.00 79.25 432 ARG A O 1
ATOM 3390 N N . ASN A 1 433 ? 3.434 24.319 6.943 1.00 70.06 433 ASN A N 1
ATOM 3391 C CA . ASN A 1 433 ? 3.217 25.764 6.979 1.00 70.06 433 ASN A CA 1
ATOM 3392 C C . ASN A 1 433 ? 4.496 26.444 7.457 1.00 70.06 433 ASN A C 1
ATOM 3394 O O . ASN A 1 433 ? 4.816 27.522 6.911 1.00 70.06 433 ASN A O 1
#

Solvent-accessible surface area (backbone atoms only — not comparable to full-atom values): 24638 Å² total; per-residue (Å²): 136,88,75,63,68,72,65,58,59,63,65,54,69,74,70,70,83,80,85,84,86,87,82,81,86,78,89,84,74,92,76,79,74,60,83,89,63,68,51,55,90,69,56,64,77,54,41,88,57,69,59,47,89,59,61,58,68,59,43,53,52,52,53,50,52,53,49,50,36,35,67,53,35,60,90,64,38,42,83,74,49,21,62,89,52,51,19,46,32,69,41,93,41,76,56,71,46,71,47,41,41,28,64,31,28,38,31,40,40,25,51,18,51,47,38,76,93,62,67,48,85,37,53,32,35,52,44,36,57,52,24,30,37,47,22,20,38,35,50,58,37,56,89,79,68,74,62,94,69,77,62,32,97,80,63,81,45,69,63,52,57,50,49,52,50,51,49,52,50,51,52,50,50,48,51,49,52,49,50,50,50,36,38,51,48,30,69,77,30,39,71,60,47,70,69,59,44,62,66,56,47,58,50,52,66,64,52,80,72,54,74,65,54,50,49,53,43,49,51,51,53,52,52,51,53,54,49,53,51,52,42,52,53,27,57,77,69,67,35,59,68,58,38,50,53,51,43,28,57,49,47,47,56,49,52,51,50,49,51,61,48,56,74,69,43,52,80,78,49,59,79,75,66,45,74,59,59,53,52,45,65,72,60,72,65,67,58,71,64,50,53,54,54,52,52,49,52,57,54,50,64,61,46,53,61,52,53,50,62,70,44,44,85,80,65,72,69,48,54,64,55,25,48,54,48,8,47,53,44,30,28,48,47,24,28,39,69,81,42,44,24,51,46,33,32,45,44,17,30,76,75,69,67,41,66,66,31,78,80,73,48,49,97,90,38,81,58,57,54,64,47,90,93,47,80,80,72,70,79,52,60,30,36,49,25,50,20,44,35,58,64,46,52,49,53,64,79,35,39,86,72,42,59,84,43,54,44,94,72,53,34,49,60,55,79,94,50,66,66,51,60,65,51,48,29,53,52,60,53,60,78,74,109

Mean predicted aligned error: 14.0 Å

Radius of gyration: 25.89 Å; Cα contacts (8 Å, |Δi|>4): 445; chains: 1; bounding box: 72×55×63 Å

Sequence (433 aa):
MRFPLARRLFIYSMTLGFLASCGHAQDGATLKHQFGRTSVVRSHPVIACKDGNSHQDIISYVKSLLRHIAAANPGTFKGDLAIGKVCVQVVDDEKISASMDPASGLMRVYTGLFLPRHGFDSDAAIAGVLSHELAHFTMNHGDARPTALDLPADYDDGAYKAKLAEYKAIESKASSMMSETIHDVALAYGPRLLDALPPVFDEIRQLGGTDRQRRDNQWTADLFKEFKIEIQLMKAKGDKAGVERMLSGYMFTHIKYALDYRAKLSAATRDANEPWATMLKATGEKDAGIARAEAYGAEKEKLVPELKRLRAPAFQWEEQQADEVGFEFYIRAGFEPRIYPEVFNQLAHFVEGAGECSKEVSVNSVPPRIHPDREPRGSHPDGCWRYWNARYSEPEHHDAEYSPLMPVHPVVDLPALAGQRAAIERKVSSVRN

Foldseek 3Di:
DDDDPVVVLVVCVVPPPPFDDDDDDDPDDDPPPPPPLLADDFLDAAAADAAAPPPVLVQVLLLVLLVLLCVLVVSQQDDSNPSVQAYEYEDADLAQAWAAQLRNNYIYGYLVCLAVVLVVPFSLLVLLRVLLRSSCNRHVADDDDPPVPRHHPPPPDPVLVVLVVVVVVLVVVLVVLLLVLLLVCCVQCVVVCLVVVPVVLVVCCVDDDDPVSNVVSVVVVVVSVVLSVVLVVCVVVVVPVVNSVSSSSVSSVVVVVVVSVLVPDDPVVNVPDDPPCVSCVSSPPNDDSVVSVVVSVVVVVVSVVVSCVVCCVSHVDFSLVSSLSSLVSSLSSQADLQSSLVSLQSNLCPVVVDDRLVVVADLPDQADQDHPPDDPPPRHGRSSNSSNCSNHVSCVVCVVPCVVSHHPRHDRHDPVCPCSSVVSNVVSVVVVD

pLDDT: mean 72.81, std 19.41, range [25.5, 98.25]